Protein 6Y01 (pdb70)

Foldseek 3Di:
DPDFAEEEEEEDWQPADPQLLVQLLCLLLVCLVVVHEYEYLFFCTHSNQNSLNSVVVSPGAYEHEHCQQDCPGGHPSHPHYNGDVHHLVCLLVSLVVHQEYEYRYDDDSSLVSLVSNLVVVHAYEYEYDDVVSVVVCCVVSVNRYHYADGSVRVVVVVVVSVVD/DPDAAEEEEEEDWAPADPQLLVQLLCLLQVCLLVLHEYEYLFFCTHSNQNSLNSVVVNPHAYEHEHCQQDCPGGHPSHPHYRGDVHHLVCLLVSLVVHQEYEYRYDDDSSLVNLVNNLVVVRAYEYEYPDVPSVVVSCVVSVNRYHYADGSVSVVVVVVVSVVVD/DPDAAEEEEEEDWAPADPQLLVQLLCLLQVCLQVLHEYEYLFFCTTSNQNSLNSVVVSPHAYEHEHCQQDCPGGHPSHPHYRGDNHHLVCLLVSLVVHQEYEYRYDDDSSLVSLVNNLVVVRAYEYEYDDVVSVVVCCVVSVNRHHYADGSVSVVVVVVVVVD/DPDAAEEEEEEDFPPADPQLLVQLLCLLQVCLLVQHEYEYQQQCGGSLVSSLVSVVVNPHAYAHAYCCQDCPRGDPSHPHYNRDVHHLVCLLVSLVVHQEYEYRYDDDSSLVSLVSNLVVVHAYEYEYDDVVSVVVSCVVSVNRYHYADGSVRVVVVVVVSVVVVD

Nearest PDB structures (foldseek):
  6y01-assembly1_CCC  TM=1.004E+00  e=8.144E-33  Rippkaea orientalis PCC 8801
  2iz7-assembly1_A  TM=9.421E-01  e=7.187E-18  Chlamydomonas reinhardtii
  2iz5-assembly1_B  TM=9.472E-01  e=2.462E-17  Chlamydomonas reinhardtii
  2iz5-assembly1_C  TM=9.515E-01  e=4.557E-17  Chlamydomonas reinhardtii
  2iz5-assembly1_D  TM=9.390E-01  e=5.154E-17  Chlamydomonas reinhardtii

Radius of gyration: 24.6 Å; Cα contacts (8 Å, |Δi|>4): 1770; chains: 4; bounding box: 46×62×63 Å

Solvent-accessible surface area: 24311 Å² total; per-residue (Å²): 108,189,61,122,36,10,0,0,0,5,13,10,13,123,149,18,68,115,94,17,42,70,32,0,72,76,0,0,56,39,0,10,113,63,33,16,2,0,0,0,4,0,50,76,36,10,0,15,30,61,0,0,67,0,0,70,147,23,158,9,48,0,0,0,0,2,26,41,101,58,46,151,66,17,0,139,6,3,36,4,4,0,3,0,12,0,26,27,3,17,3,3,0,0,0,10,8,0,62,0,0,0,0,0,4,40,8,28,16,4,0,0,13,0,0,4,0,21,90,33,168,49,33,0,0,1,10,28,111,25,69,44,0,34,60,1,0,18,101,54,12,82,116,118,13,94,80,8,100,34,8,96,28,0,13,103,33,0,95,73,25,67,114,161,120,102,59,82,34,9,0,0,0,6,13,11,13,115,151,19,68,113,71,15,44,55,26,0,71,78,0,0,50,43,0,10,122,68,44,22,1,0,0,0,4,0,48,76,33,11,0,16,33,62,0,0,66,0,0,70,103,23,161,8,46,0,1,0,0,2,23,41,104,79,48,156,50,20,0,136,6,3,35,4,4,0,3,0,11,0,26,24,3,16,1,5,0,0,0,18,8,1,65,1,0,0,0,0,2,27,13,31,16,4,0,0,12,0,0,4,0,14,97,54,169,51,31,0,0,0,8,19,131,43,136,47,0,26,108,1,0,22,106,37,12,119,109,125,12,103,76,8,100,35,7,91,34,0,10,108,27,0,95,63,8,69,112,131,103,117,185,59,124,35,11,0,0,0,4,14,12,14,122,115,16,68,106,70,11,43,114,29,0,73,81,0,0,52,48,0,8,121,68,38,20,1,0,0,0,4,0,50,71,35,9,0,14,32,61,0,0,67,0,0,68,149,26,157,8,43,0,1,0,0,3,26,40,105,80,48,158,54,19,0,140,6,2,38,4,4,0,2,0,10,0,26,24,3,19,3,6,0,1,0,14,8,0,65,0,0,0,0,0,3,26,14,27,13,4,0,0,11,0,0,4,0,10,97,50,132,49,34,1,0,0,9,20,132,38,138,49,0,27,93,2,0,21,85,47,10,124,116,97,13,94,77,8,102,37,9,110,33,0,10,92,32,0,86,78,48,66,144,121,188,63,83,31,9,0,0,0,4,14,16,14,122,114,13,69,116,74,12,46,69,21,0,77,66,0,0,42,42,0,10,125,69,41,20,7,0,0,1,1,7,109,68,54,2,0,18,17,67,0,2,92,0,0,72,94,24,159,9,47,0,1,0,0,9,46,48,106,53,48,152,112,23,18,133,9,4,34,4,2,0,2,0,12,0,26,32,3,19,3,5,0,0,0,12,8,0,62,0,0,0,0,0,2,35,14,31,17,7,0,0,13,0,0,5,0,12,94,45,158,49,32,0,0,0,7,19,135,32,139,34,0,24,43,1,0,24,104,52,13,117,110,110,14,92,81,8,101,34,7,101,45,0,11,56,31,0,87,56,17,32,86,127,82,181

Secondary structure (P-SEA, 3-state):
ccccbbbbbbbbcccccaaaaaaaaaaaaaaaaacbbbbcccccccaaaaaaaaaaaabbbbbbbccccccccccccccccccccccccaaaaaaaaccbbbbccccaaaaaaaaaaaaabbbbbbbcccaaaaaaaaaaacccbbbbccaaaaaaaaaaaaac/ccccbbbbbbbbcccccaaaaaaaaaaaaaaaaacbbbbcccccccaaaaaaaaaaaabbbbbbbccccccccccccccccccccccccaaaaaaaaccbbbbccccaaaaaaaaaaaaaccbbbbbcccaaaaaaaaaaacccbbbbccaaaaaaaaaaaaaac/ccccbbbbbbbbcccccaaaaaaaaaaaaaaaaacbbbbcccccccaaaaaaaaaaaabbbbbbbccccccccccccccccccccccccaaaaaaaaccbbbbccccaaaaaaaaaaaaaccbbbbbcccaaaaaaaaaaacccbbbbccaaaaaaaaaaaac/ccccbbbbbbbbcccccaaaaaaaaaaaaaaaaacbbbbcccccccaaaaaaaaaaaabbbbbbbccccccccccccccccccccccccaaaaaaaaccbbbbccccaaaaaaaaaaaaaccbbbbbcccaaaaaaaaaaacccbbbbccaaaaaaaaaaaaaaac

B-factor: mean 31.25, std 11.41, range [18.07, 111.93]

Sequence (658 aa):
SMRKPIIGVMGPGEQATPTDLKNAYQLGQLIALEGWVLLTGGRNVGVMEHASQGAKKAEGLTIGILPSKNTHNVSDAVDIAIVTGLGNARNNINVLSSDVVIACGIGLGTLSEVALALKNQKPVILLNDDLLSQELFANLSNNQVWWIASSPENCIELIKSIITVSMRRKPIIGVMGPGEQQATPTDLKNAYQLGQLIALEGWVLLTGGRNVGVMEHASQGAKKAEGLTIGILPSKNTHNVSDAVDIAIVTGLGNARNNINVLSSDVVIACGIGLGTLSEVALALKNQKPVILLNDDLLSQELFANLSNNQVWIASSPENCIELIKSIITVKSMRKPIIGVMGPGEQATPTDLKNAYQLGQLIALEGWVLLTGGRNVGVMEHASQGAKKAEGLTIGILPSKNTHNVSDAVDIAIVTGLGNARNNINVLSSDVVIACGIGLGTLSSEVALALKNQKPVILLNDDLLSQELFANLSNNQVWIASSPEENCIELIKSIITSMRKPIIGVMGPGEQATPTDLKNAYQLGQLIALEGWVLLTGGRNVGVMEHASQGAKKAEGLTIGILPSSKNTHNVSDAVDIAIVTGLGNARNNINVLSSDVVIACGIGLGTLSSEVALALKNQKPVILLNDDLLSQELFANLSNNQVWIASSPENCIELIKSIITVKL

Structure (mmCIF, N/CA/C/O backbone):
data_6Y01
#
_entry.id   6Y01
#
_cell.length_a   68.577
_cell.length_b   72.044
_cell.length_c   70.264
_cell.angle_alpha   90.000
_cell.angle_beta   113.333
_cell.angle_gamma   90.000
#
_symmetry.space_group_name_H-M   'P 1 21 1'
#
loop_
_entity.id
_entity.type
_entity.pdbx_description
1 polymer 'p450 cytochrome, putative'
2 non-polymer IMIDAZOLE
3 non-polymer 'CHLORIDE ION'
4 water water
#
loop_
_atom_site.group_PDB
_atom_site.id
_atom_site.type_symbol
_atom_site.label_atom_id
_atom_site.label_alt_id
_atom_site.label_comp_id
_atom_site.label_asym_id
_atom_site.label_entity_id
_atom_site.label_seq_id
_atom_site.pdbx_PDB_ins_code
_atom_site.Cartn_x
_atom_site.Cartn_y
_atom_site.Cartn_z
_atom_site.occupancy
_atom_site.B_iso_or_equiv
_atom_site.auth_seq_id
_atom_site.auth_comp_id
_atom_site.auth_asym_id
_atom_site.auth_atom_id
_atom_site.pdbx_PDB_model_num
ATOM 1 N N . SER A 1 12 ? -1.399 -23.924 22.190 1.000 72.076 0 SER AAA N 1
ATOM 2 C CA . SER A 1 12 ? -2.716 -23.295 22.529 1.000 60.037 0 SER AAA CA 1
ATOM 3 C C . SER A 1 12 ? -3.019 -23.446 24.024 1.000 53.086 0 SER AAA C 1
ATOM 4 O O . SER A 1 12 ? -2.975 -24.572 24.537 1.000 61.092 0 SER AAA O 1
ATOM 7 N N . MET A 1 13 ? -3.366 -22.340 24.685 1.000 53.461 1 MET AAA N 1
ATOM 8 C CA . MET A 1 13 ? -3.923 -22.359 26.057 1.000 49.418 1 MET AAA CA 1
ATOM 9 C C . MET A 1 13 ? -5.441 -22.196 26.005 1.000 36.149 1 MET AAA C 1
ATOM 10 O O . MET A 1 13 ? -6.075 -22.055 27.061 1.000 40.441 1 MET AAA O 1
ATOM 15 N N . ARG A 1 14 ? -6.035 -22.152 24.810 1.000 31.421 2 ARG AAA N 1
ATOM 16 C CA . ARG A 1 14 ? -7.476 -21.977 24.650 1.000 28.406 2 ARG AAA CA 1
ATOM 17 C C . ARG A 1 14 ? -8.204 -23.217 25.175 1.000 24.666 2 ARG AAA C 1
ATOM 18 O O . ARG A 1 14 ? -7.703 -24.316 25.098 1.000 26.845 2 ARG AAA O 1
ATOM 26 N N . LYS A 1 15 ? -9.394 -22.989 25.689 1.000 23.729 3 LYS AAA N 1
ATOM 27 C CA . LYS A 1 15 ? -10.282 -24.089 26.064 1.000 24.604 3 LYS AAA CA 1
ATOM 28 C C . LYS A 1 15 ? -10.711 -24.863 24.816 1.000 22.461 3 LYS AAA C 1
ATOM 29 O O . LYS A 1 15 ? -10.901 -24.296 23.727 1.000 22.729 3 LYS AAA O 1
ATOM 35 N N . PRO A 1 16 ? -10.890 -26.176 24.953 1.000 23.032 4 PRO AAA N 1
ATOM 36 C CA . PRO A 1 16 ? -11.521 -26.967 23.905 1.000 22.719 4 PRO AAA CA 1
ATOM 37 C C . PRO A 1 16 ? -12.876 -26.341 23.535 1.000 21.589 4 PRO AAA C 1
ATOM 38 O O . PRO A 1 16 ? -13.643 -25.925 24.384 1.000 22.383 4 PRO AAA O 1
ATOM 42 N N . ILE A 1 17 ? -13.146 -26.345 22.219 1.000 22.096 5 ILE AAA N 1
ATOM 43 C CA . ILE A 1 17 ? -14.459 -25.943 21.654 1.000 21.363 5 ILE AAA CA 1
ATOM 44 C C . ILE A 1 17 ? -15.102 -27.201 21.096 1.000 18.910 5 ILE AAA C 1
ATOM 45 O O . ILE A 1 17 ? -14.510 -27.850 20.222 1.000 21.381 5 ILE AAA O 1
ATOM 50 N N . ILE A 1 18 ? -16.283 -27.503 21.618 1.000 18.663 6 ILE AAA N 1
ATOM 51 C CA . ILE A 1 18 ? -17.024 -28.684 21.151 1.000 19.304 6 ILE AAA CA 1
ATOM 52 C C . ILE A 1 18 ? -18.229 -28.172 20.344 1.000 18.933 6 ILE AAA C 1
ATOM 53 O O . ILE A 1 18 ? -19.051 -27.436 20.888 1.000 19.543 6 ILE AAA O 1
ATOM 58 N N . GLY A 1 19 ? -18.285 -28.586 19.071 1.000 19.517 7 GLY AAA N 1
ATOM 59 C CA . GLY A 1 19 ? -19.379 -28.202 18.177 1.000 20.520 7 GLY AAA CA 1
ATOM 60 C C . GLY A 1 19 ? -20.473 -29.224 18.270 1.000 21.206 7 GLY AAA C 1
ATOM 61 O O . GLY A 1 19 ? -20.228 -30.356 17.970 1.000 27.840 7 GLY AAA O 1
ATOM 62 N N . VAL A 1 20 ? -21.655 -28.816 18.747 1.000 19.883 8 VAL AAA N 1
ATOM 63 C CA . VAL A 1 20 ? -22.813 -29.703 18.797 1.000 20.132 8 VAL AAA CA 1
ATOM 64 C C . VAL A 1 20 ? -23.740 -29.291 17.638 1.000 19.925 8 VAL AAA C 1
ATOM 65 O O . VAL A 1 20 ? -24.288 -28.219 17.622 1.000 20.569 8 VAL AAA O 1
ATOM 69 N N . MET A 1 21 ? -23.826 -30.212 16.694 1.000 20.310 9 MET AAA N 1
ATOM 70 C CA . MET A 1 21 ? -24.631 -30.065 15.477 1.000 20.615 9 MET AAA CA 1
ATOM 71 C C . MET A 1 21 ? -25.855 -30.923 15.692 1.000 21.365 9 MET AAA C 1
ATOM 72 O O . MET A 1 21 ? -25.870 -31.883 16.394 1.000 24.494 9 MET AAA O 1
ATOM 77 N N . GLY A 1 22 ? -26.929 -30.565 14.997 1.000 21.966 10 GLY AAA N 1
ATOM 78 C CA . GLY A 1 22 ? -28.135 -31.395 15.027 1.000 21.319 10 GLY AAA CA 1
ATOM 79 C C . GLY A 1 22 ? -29.288 -30.615 14.450 1.000 21.225 10 GLY AAA C 1
ATOM 80 O O . GLY A 1 22 ? -29.156 -29.450 14.121 1.000 23.269 10 GLY AAA O 1
ATOM 81 N N . PRO A 1 23 ? -30.436 -31.298 14.329 1.000 22.383 11 PRO AAA N 1
ATOM 82 C CA . PRO A 1 23 ? -31.589 -30.622 13.745 1.000 23.748 11 PRO AAA CA 1
ATOM 83 C C . PRO A 1 23 ? -32.053 -29.413 14.528 1.000 23.053 11 PRO AAA C 1
ATOM 84 O O . PRO A 1 23 ? -31.901 -29.357 15.781 1.000 23.370 11 PRO AAA O 1
ATOM 88 N N . GLY A 1 24 ? -32.657 -28.489 13.796 1.000 23.316 12 GLY AAA N 1
ATOM 89 C CA . GLY A 1 24 ? -33.271 -27.292 14.339 1.000 23.280 12 GLY AAA CA 1
ATOM 90 C C . GLY A 1 24 ? -34.724 -27.528 14.600 1.000 23.228 12 GLY AAA C 1
ATOM 91 O O . GLY A 1 24 ? -35.110 -28.272 15.487 1.000 23.279 12 GLY AAA O 1
ATOM 92 N N . GLU A 1 25 ? -35.545 -26.939 13.736 1.000 24.439 13 GLU AAA N 1
ATOM 93 C CA . GLU A 1 25 ? -37.015 -27.048 13.835 1.000 24.764 13 GLU AAA CA 1
ATOM 94 C C . GLU A 1 25 ? -37.489 -28.515 13.882 1.000 25.450 13 GLU AAA C 1
ATOM 95 O O . GLU A 1 25 ? -38.485 -28.775 14.577 1.000 28.078 13 GLU AAA O 1
ATOM 101 N N . GLN A 1 26 ? -36.781 -29.427 13.224 1.000 24.366 14 GLN AAA N 1
ATOM 102 C CA . GLN A 1 26 ? -37.202 -30.836 13.098 1.000 26.258 14 GLN AAA CA 1
ATOM 103 C C . GLN A 1 26 ? -36.701 -31.721 14.256 1.000 25.623 14 GLN AAA C 1
ATOM 104 O O . GLN A 1 26 ? -36.938 -32.911 14.259 1.000 26.997 14 GLN AAA O 1
ATOM 110 N N . ALA A 1 27 ? -35.985 -31.133 15.236 1.000 23.419 15 ALA AAA N 1
ATOM 111 C CA . ALA A 1 27 ? -35.422 -31.952 16.306 1.000 23.799 15 ALA AAA CA 1
ATOM 112 C C . ALA A 1 27 ? -36.539 -32.695 17.040 1.000 25.329 15 ALA AAA C 1
ATOM 113 O O . ALA A 1 27 ? -37.596 -32.137 17.308 1.000 29.658 15 ALA AAA O 1
ATOM 115 N N . THR A 1 28 ? -36.285 -33.940 17.391 1.000 24.913 16 THR AAA N 1
ATOM 116 C CA . THR A 1 28 ? -37.242 -34.753 18.138 1.000 27.201 16 THR AAA CA 1
ATOM 117 C C . THR A 1 28 ? -37.050 -34.494 19.623 1.000 26.436 16 THR AAA C 1
ATOM 118 O O . THR A 1 28 ? -35.999 -34.005 20.087 1.000 25.901 16 THR AAA O 1
ATOM 122 N N . PRO A 1 29 ? -38.042 -34.831 20.448 1.000 26.213 17 PRO AAA N 1
ATOM 123 C CA . PRO A 1 29 ? -37.892 -34.677 21.905 1.000 27.043 17 PRO AAA CA 1
ATOM 124 C C . PRO A 1 29 ? -36.668 -35.416 22.461 1.000 27.811 17 PRO AAA C 1
ATOM 125 O O . PRO A 1 29 ? -35.936 -34.858 23.327 1.000 26.758 17 PRO AAA O 1
ATOM 129 N N . THR A 1 30 ? -36.333 -36.584 21.933 1.000 26.823 18 THR AAA N 1
ATOM 130 C CA . THR A 1 30 ? -35.098 -37.300 22.331 1.000 25.887 18 THR AAA CA 1
ATOM 131 C C . THR A 1 30 ? -33.860 -36.496 21.967 1.000 26.513 18 THR AAA C 1
ATOM 132 O O . THR A 1 30 ? -32.874 -36.410 22.817 1.000 26.351 18 THR AAA O 1
ATOM 136 N N . ASP A 1 31 ? -33.829 -35.881 20.805 1.000 25.326 19 ASP AAA N 1
ATOM 137 C CA . ASP A 1 31 ? -32.663 -35.095 20.389 1.000 26.035 19 ASP AAA CA 1
ATOM 138 C C . ASP A 1 31 ? -32.509 -33.923 21.357 1.000 24.662 19 ASP AAA C 1
ATOM 139 O O . ASP A 1 31 ? -31.373 -33.542 21.667 1.000 24.993 19 ASP AAA O 1
ATOM 144 N N . LEU A 1 32 ? -33.601 -33.314 21.782 1.000 24.190 20 LEU AAA N 1
ATOM 145 C CA . LEU A 1 32 ? -33.553 -32.110 22.618 1.000 24.908 20 LEU AAA CA 1
ATOM 146 C C . LEU A 1 32 ? -33.035 -32.482 24.020 1.000 25.269 20 LEU AAA C 1
ATOM 147 O O . LEU A 1 32 ? -32.257 -31.691 24.572 1.000 23.931 20 LEU AAA O 1
ATOM 152 N N . LYS A 1 33 ? -33.501 -33.592 24.570 1.000 24.301 21 LYS AAA N 1
ATOM 153 C CA . LYS A 1 33 ? -33.013 -34.072 25.887 1.000 25.485 21 LYS AAA CA 1
ATOM 154 C C . LYS A 1 33 ? -31.506 -34.353 25.793 1.000 25.180 21 LYS AAA C 1
ATOM 155 O O . LYS A 1 33 ? -30.737 -33.937 26.668 1.000 24.481 21 LYS AAA O 1
ATOM 158 N N . ASN A 1 34 ? -31.077 -35.056 24.761 1.000 22.376 22 ASN AAA N 1
ATOM 159 C CA . ASN A 1 34 ? -29.675 -35.361 24.563 1.000 23.669 22 ASN AAA CA 1
ATOM 160 C C . ASN A 1 34 ? -28.864 -34.061 24.434 1.000 22.432 22 ASN AAA C 1
ATOM 161 O O . ASN A 1 34 ? -27.730 -33.970 24.972 1.000 23.216 22 ASN AAA O 1
ATOM 166 N N . ALA A 1 35 ? -29.361 -33.121 23.657 1.000 20.994 23 ALA AAA N 1
ATOM 167 C CA . ALA A 1 35 ? -28.667 -31.860 23.411 1.000 20.841 23 ALA AAA CA 1
ATOM 168 C C . ALA A 1 35 ? -28.459 -31.114 24.725 1.000 20.934 23 ALA AAA C 1
ATOM 169 O O . ALA A 1 35 ? -27.354 -30.569 24.920 1.000 21.421 23 ALA AAA O 1
ATOM 171 N N . TYR A 1 36 ? -29.505 -31.002 25.521 1.000 21.267 24 TYR AAA N 1
ATOM 172 C CA . TYR A 1 36 ? -29.417 -30.268 26.796 1.000 21.573 24 TYR AAA CA 1
ATOM 173 C C . TYR A 1 36 ? -28.361 -30.939 27.687 1.000 21.872 24 TYR AAA C 1
ATOM 174 O O . TYR A 1 36 ? -27.500 -30.243 28.278 1.000 22.384 24 TYR AAA O 1
ATOM 183 N N . GLN A 1 37 ? -28.390 -32.241 27.784 1.000 21.694 25 GLN AAA N 1
ATOM 184 C CA . GLN A 1 37 ? -27.432 -32.980 28.624 1.000 22.394 25 GLN AAA CA 1
ATOM 185 C C . GLN A 1 37 ? -26.019 -32.789 28.084 1.000 22.929 25 GLN AAA C 1
ATOM 186 O O . GLN A 1 37 ? -25.087 -32.573 28.897 1.000 23.467 25 GLN AAA O 1
ATOM 192 N N . LEU A 1 38 ? -25.823 -32.836 26.775 1.000 22.110 26 LEU AAA N 1
ATOM 193 C CA . LEU A 1 38 ? -24.498 -32.598 26.180 1.000 21.841 26 LEU AAA CA 1
ATOM 194 C C . LEU A 1 38 ? -24.006 -31.212 26.535 1.000 21.917 26 LEU AAA C 1
ATOM 195 O O . LEU A 1 38 ? -22.840 -31.060 26.888 1.000 21.930 26 LEU AAA O 1
ATOM 200 N N . GLY A 1 39 ? -24.843 -30.206 26.328 1.000 21.336 27 GLY AAA N 1
ATOM 201 C CA . GLY A 1 39 ? -24.459 -28.833 26.668 1.000 21.511 27 GLY AAA CA 1
ATOM 202 C C . GLY A 1 39 ? -24.032 -28.728 28.115 1.000 20.105 27 GLY AAA C 1
ATOM 203 O O . GLY A 1 39 ? -23.013 -28.072 28.416 1.000 21.187 27 GLY AAA O 1
ATOM 204 N N . GLN A 1 40 ? -24.826 -29.287 28.986 1.000 20.575 28 GLN AAA N 1
ATOM 205 C CA . GLN A 1 40 ? -24.499 -29.224 30.417 1.000 20.818 28 GLN AAA CA 1
ATOM 206 C C . GLN A 1 40 ? -23.142 -29.889 30.669 1.000 20.774 28 GLN AAA C 1
ATOM 207 O O . GLN A 1 40 ? -22.305 -29.286 31.382 1.000 21.385 28 GLN AAA O 1
ATOM 213 N N . LEU A 1 41 ? -22.908 -31.066 30.136 1.000 20.212 29 LEU AAA N 1
ATOM 214 C CA . LEU A 1 41 ? -21.649 -31.806 30.388 1.000 20.488 29 LEU AAA CA 1
ATOM 215 C C . LEU A 1 41 ? -20.474 -31.087 29.767 1.000 20.540 29 LEU AAA C 1
ATOM 216 O O . LEU A 1 41 ? -19.408 -31.039 30.389 1.000 21.490 29 LEU AAA O 1
ATOM 221 N N . ILE A 1 42 ? -20.603 -30.501 28.591 1.000 20.489 30 ILE AAA N 1
ATOM 222 C CA . ILE A 1 42 ? -19.528 -29.723 27.971 1.000 19.196 30 ILE AAA CA 1
ATOM 223 C C . ILE A 1 42 ? -19.138 -28.579 28.918 1.000 19.504 30 ILE AAA C 1
ATOM 224 O O . ILE A 1 42 ? -17.943 -28.346 29.140 1.000 20.790 30 ILE AAA O 1
ATOM 229 N N . ALA A 1 43 ? -20.107 -27.867 29.418 1.000 18.875 31 ALA AAA N 1
ATOM 230 C CA . ALA A 1 43 ? -19.836 -26.739 30.315 1.000 19.436 31 ALA AAA CA 1
ATOM 231 C C . ALA A 1 43 ? -19.213 -27.258 31.628 1.000 21.125 31 ALA AAA C 1
ATOM 232 O O . ALA A 1 43 ? -18.271 -26.609 32.163 1.000 22.365 31 ALA AAA O 1
ATOM 234 N N . LEU A 1 44 ? -19.690 -28.375 32.142 1.000 21.725 32 LEU AAA N 1
ATOM 235 C CA . LEU A 1 44 ? -19.141 -28.897 33.440 1.000 21.459 32 LEU AAA CA 1
ATOM 236 C C . LEU A 1 44 ? -17.707 -29.334 33.229 1.000 21.744 32 LEU AAA C 1
ATOM 237 O O . LEU A 1 44 ? -16.966 -29.407 34.239 1.000 25.356 32 LEU AAA O 1
ATOM 242 N N . GLU A 1 45 ? -17.280 -29.697 32.030 1.000 22.030 33 GLU AAA N 1
ATOM 243 C CA . GLU A 1 45 ? -15.873 -29.985 31.733 1.000 21.426 33 GLU AAA CA 1
ATOM 244 C C . GLU A 1 45 ? -14.996 -28.743 31.595 1.000 22.432 33 GLU AAA C 1
ATOM 245 O O . GLU A 1 45 ? -13.778 -28.890 31.401 1.000 24.521 33 GLU AAA O 1
ATOM 251 N N . GLY A 1 46 ? -15.582 -27.553 31.640 1.000 22.224 34 GLY AAA N 1
ATOM 252 C CA . GLY A 1 46 ? -14.867 -26.299 31.439 1.000 22.480 34 GLY AAA CA 1
ATOM 253 C C . GLY A 1 46 ? -14.581 -26.003 29.970 1.000 22.388 34 GLY AAA C 1
ATOM 254 O O . GLY A 1 46 ? -13.678 -25.256 29.648 1.000 24.546 34 GLY AAA O 1
ATOM 255 N N . TRP A 1 47 ? -15.355 -26.640 29.087 1.000 19.939 35 TRP AAA N 1
ATOM 256 C CA . TRP A 1 47 ? -15.171 -26.496 27.627 1.000 20.288 35 TRP AAA CA 1
ATOM 257 C C . TRP A 1 47 ? -16.149 -25.425 27.109 1.000 19.268 35 TRP AAA C 1
ATOM 258 O O . TRP A 1 47 ? -17.120 -25.101 27.755 1.000 20.497 35 TRP AAA O 1
ATOM 269 N N . VAL A 1 48 ? -15.877 -24.956 25.911 1.000 19.186 36 VAL AAA N 1
ATOM 270 C CA . VAL A 1 48 ? -16.750 -23.979 25.231 1.000 19.799 36 VAL AAA CA 1
ATOM 271 C C . VAL A 1 48 ? -17.672 -24.758 24.264 1.000 19.052 36 VAL AAA C 1
ATOM 272 O O . VAL A 1 48 ? -17.219 -25.638 23.554 1.000 20.219 36 VAL AAA O 1
ATOM 276 N N . LEU A 1 49 ? -18.962 -24.384 24.295 1.000 18.798 37 LEU AAA N 1
ATOM 277 C CA . LEU A 1 49 ? -19.942 -24.976 23.359 1.000 18.435 37 LEU AAA CA 1
ATOM 278 C C . LEU A 1 49 ? -20.071 -24.050 22.130 1.000 19.105 37 LEU AAA C 1
ATOM 279 O O . LEU A 1 49 ? -20.234 -22.880 22.288 1.000 20.297 37 LEU AAA O 1
ATOM 284 N N . LEU A 1 50 ? -19.992 -24.693 20.979 1.000 18.679 38 LEU AAA N 1
ATOM 285 C CA . LEU A 1 50 ? -20.327 -23.988 19.708 1.000 18.771 38 LEU AAA CA 1
ATOM 286 C C . LEU A 1 50 ? -21.504 -24.716 19.056 1.000 18.413 38 LEU AAA C 1
ATOM 287 O O . LEU A 1 50 ? -21.538 -25.902 18.988 1.000 20.060 38 LEU AAA O 1
ATOM 292 N N . THR A 1 51 ? -22.478 -23.885 18.660 1.000 18.118 39 THR AAA N 1
ATOM 293 C CA . THR A 1 51 ? -23.608 -24.398 17.870 1.000 19.055 39 THR AAA CA 1
ATOM 294 C C . THR A 1 51 ? -23.895 -23.374 16.772 1.000 18.586 39 THR AAA C 1
ATOM 295 O O . THR A 1 51 ? -23.341 -22.325 16.662 1.000 20.069 39 THR AAA O 1
ATOM 299 N N . GLY A 1 52 ? -24.843 -23.808 15.885 1.000 19.405 40 GLY AAA N 1
ATOM 300 C CA . GLY A 1 52 ? -25.392 -22.899 14.874 1.000 18.865 40 GLY AAA CA 1
ATOM 301 C C . GLY A 1 52 ? -26.224 -21.769 15.406 1.000 19.934 40 GLY AAA C 1
ATOM 302 O O . GLY A 1 52 ? -26.656 -20.926 14.622 1.000 20.492 40 GLY AAA O 1
ATOM 303 N N . GLY A 1 53 ? -26.466 -21.685 16.720 1.000 19.360 41 GLY AAA N 1
ATOM 304 C CA . GLY A 1 53 ? -26.834 -20.458 17.383 1.000 19.662 41 GLY AAA CA 1
ATOM 305 C C . GLY A 1 53 ? -28.253 -20.027 17.478 1.000 19.658 41 GLY AAA C 1
ATOM 306 O O . GLY A 1 53 ? -28.560 -19.079 18.171 1.000 20.227 41 GLY AAA O 1
ATOM 307 N N . ARG A 1 54 ? -29.131 -20.698 16.712 1.000 20.071 42 ARG AAA N 1
ATOM 308 C CA . ARG A 1 54 ? -30.514 -20.232 16.658 1.000 20.793 42 ARG AAA CA 1
ATOM 309 C C . ARG A 1 54 ? -31.345 -20.726 17.826 1.000 20.659 42 ARG AAA C 1
ATOM 310 O O . ARG A 1 54 ? -30.986 -21.678 18.531 1.000 22.796 42 ARG AAA O 1
ATOM 318 N N . ASN A 1 55 ? -32.502 -20.129 18.000 1.000 21.408 43 ASN AAA N 1
ATOM 319 C CA . ASN A 1 55 ? -33.442 -20.348 19.106 1.000 23.704 43 ASN AAA CA 1
ATOM 320 C C . ASN A 1 55 ? -34.374 -21.552 18.875 1.000 22.476 43 ASN AAA C 1
ATOM 321 O O . ASN A 1 55 ? -35.450 -21.571 19.456 1.000 25.519 43 ASN AAA O 1
ATOM 326 N N . VAL A 1 56 ? -33.883 -22.573 18.200 1.000 22.215 44 VAL AAA N 1
ATOM 327 C CA . VAL A 1 56 ? -34.639 -23.815 17.941 1.000 22.933 44 VAL AAA CA 1
ATOM 328 C C . VAL A 1 56 ? -33.759 -25.034 18.100 1.000 22.083 44 VAL AAA C 1
ATOM 329 O O . VAL A 1 56 ? -32.558 -24.953 17.904 1.000 23.155 44 VAL AAA O 1
ATOM 333 N N . GLY A 1 57 ? -34.400 -26.141 18.402 1.000 22.456 45 GLY AAA N 1
ATOM 334 C CA . GLY A 1 57 ? -33.795 -27.447 18.240 1.000 22.811 45 GLY AAA CA 1
ATOM 335 C C . GLY A 1 57 ? -32.561 -27.680 19.116 1.000 21.314 45 GLY AAA C 1
ATOM 336 O O . GLY A 1 57 ? -32.452 -27.192 20.257 1.000 22.298 45 GLY AAA O 1
ATOM 337 N N . VAL A 1 58 ? -31.644 -28.431 18.560 1.000 21.348 46 VAL AAA N 1
ATOM 338 C CA . VAL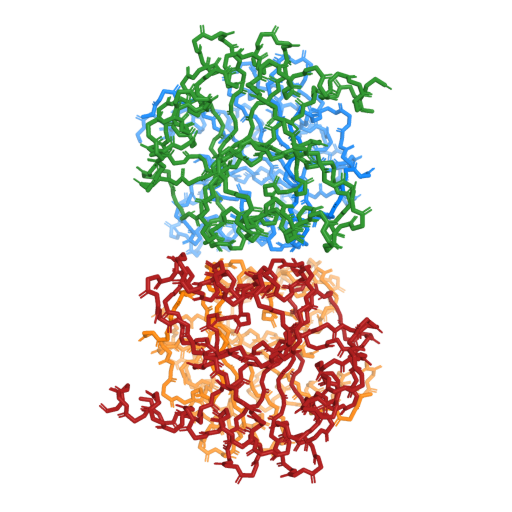 A 1 58 ? -30.417 -28.831 19.291 1.000 20.691 46 VAL AAA CA 1
ATOM 339 C C . VAL A 1 58 ? -29.637 -27.594 19.632 1.000 20.722 46 VAL AAA C 1
ATOM 340 O O . VAL A 1 58 ? -28.991 -27.579 20.718 1.000 21.702 46 VAL AAA O 1
ATOM 344 N N . MET A 1 59 ? -29.568 -26.594 18.788 1.000 21.497 47 MET AAA N 1
ATOM 345 C CA . MET A 1 59 ? -28.805 -25.356 19.043 1.000 22.104 47 MET AAA CA 1
ATOM 346 C C . MET A 1 59 ? -29.339 -24.742 20.327 1.000 21.969 47 MET AAA C 1
ATOM 347 O O . MET A 1 59 ? -28.540 -24.371 21.254 1.000 22.521 47 MET AAA O 1
ATOM 352 N N . GLU A 1 60 ? -30.630 -24.563 20.450 1.000 20.812 48 GLU AAA N 1
ATOM 353 C CA . GLU A 1 60 ? -31.268 -23.912 21.604 1.000 21.552 48 GLU AAA CA 1
ATOM 354 C C . GLU A 1 60 ? -31.007 -24.766 22.840 1.000 21.613 48 GLU AAA C 1
ATOM 355 O O . GLU A 1 60 ? -30.652 -24.222 23.893 1.000 21.962 48 GLU AAA O 1
ATOM 361 N N . HIS A 1 61 ? -31.276 -26.045 22.741 1.000 20.979 49 HIS AAA N 1
ATOM 362 C CA . HIS A 1 61 ? -31.283 -26.887 23.960 1.000 21.936 49 HIS AAA CA 1
ATOM 363 C C . HIS A 1 61 ? -29.870 -27.159 24.442 1.000 21.587 49 HIS AAA C 1
ATOM 364 O O . HIS A 1 61 ? -29.644 -27.124 25.682 1.000 22.312 49 HIS AAA O 1
ATOM 371 N N . ALA A 1 62 ? -28.928 -27.359 23.560 1.000 19.768 50 ALA AAA N 1
ATOM 372 C CA . ALA A 1 62 ? -27.523 -27.497 23.969 1.000 20.166 50 ALA AAA CA 1
ATOM 373 C C . ALA A 1 62 ? -27.090 -26.210 24.634 1.000 20.596 50 ALA AAA C 1
ATOM 374 O O . ALA A 1 62 ? -26.383 -26.244 25.672 1.000 20.584 50 ALA AAA O 1
ATOM 376 N N . SER A 1 63 ? -27.402 -25.066 24.073 1.000 20.180 51 SER AAA N 1
ATOM 377 C CA . SER A 1 63 ? -26.980 -23.779 24.633 1.000 19.850 51 SER AAA CA 1
ATOM 378 C C . SER A 1 63 ? -27.598 -23.599 26.014 1.000 19.977 51 SER AAA C 1
ATOM 379 O O . SER A 1 63 ? -26.903 -23.154 26.950 1.000 21.012 51 SER AAA O 1
ATOM 382 N N . GLN A 1 64 ? -28.859 -23.922 26.209 1.000 20.463 52 GLN AAA N 1
ATOM 383 C CA . GLN A 1 64 ? -29.537 -23.818 27.500 1.000 21.224 52 GLN AAA CA 1
ATOM 384 C C . GLN A 1 64 ? -28.837 -24.745 28.514 1.000 22.128 52 GLN AAA C 1
ATOM 385 O O . GLN A 1 64 ? -28.673 -24.324 29.691 1.000 23.727 52 GLN AAA O 1
ATOM 391 N N . GLY A 1 65 ? -28.468 -25.944 28.107 1.000 21.797 53 GLY AAA N 1
ATOM 392 C CA . GLY A 1 65 ? -27.811 -26.879 28.996 1.000 22.318 53 GLY AAA CA 1
ATOM 393 C C . GLY A 1 65 ? -26.473 -26.307 29.442 1.000 22.007 53 GLY AAA C 1
ATOM 394 O O . GLY A 1 65 ? -26.121 -26.396 30.655 1.000 21.890 53 GLY AAA O 1
ATOM 395 N N . ALA A 1 66 ? -25.685 -25.784 28.537 1.000 20.771 54 ALA AAA N 1
ATOM 396 C CA . ALA A 1 66 ? -24.356 -25.203 28.872 1.000 20.440 54 ALA AAA CA 1
ATOM 397 C C . ALA A 1 66 ? -24.584 -24.018 29.792 1.000 21.713 54 ALA AAA C 1
ATOM 398 O O . ALA A 1 66 ? -23.808 -23.882 30.791 1.000 21.878 54 ALA AAA O 1
ATOM 400 N N . LYS A 1 67 ? -25.558 -23.156 29.549 1.000 21.812 55 LYS AAA N 1
ATOM 401 C CA . LYS A 1 67 ? -25.770 -22.008 30.438 1.000 23.724 55 LYS AAA CA 1
ATOM 402 C C . LYS A 1 67 ? -26.208 -22.450 31.837 1.000 23.624 55 LYS AAA C 1
ATOM 403 O O . LYS A 1 67 ? -25.844 -21.760 32.825 1.000 26.151 55 LYS AAA O 1
ATOM 409 N N . LYS A 1 68 ? -26.890 -23.553 31.978 1.000 25.146 56 LYS AAA N 1
ATOM 410 C CA . LYS A 1 68 ? -27.343 -24.028 33.287 1.000 28.730 56 LYS AAA CA 1
ATOM 411 C C . LYS A 1 68 ? -26.091 -24.326 34.127 1.000 27.859 56 LYS AAA C 1
ATOM 412 O O . LYS A 1 68 ? -26.128 -24.092 35.358 1.000 30.685 56 LYS AAA O 1
ATOM 418 N N . ALA A 1 69 ? -25.027 -24.793 33.499 1.000 26.546 57 ALA AAA N 1
ATOM 419 C CA . ALA A 1 69 ? -23.751 -25.088 34.181 1.000 27.635 57 ALA AAA CA 1
ATOM 420 C C . ALA A 1 69 ? -22.751 -23.931 34.055 1.000 26.321 57 ALA AAA C 1
ATOM 421 O O . ALA A 1 69 ? -21.553 -24.169 34.268 1.000 29.358 57 ALA AAA O 1
ATOM 423 N N . GLU A 1 70 ? -23.209 -22.749 33.687 1.000 25.478 58 GLU AAA N 1
ATOM 424 C CA . GLU A 1 70 ? -22.426 -21.500 33.599 1.000 24.886 58 GLU AAA CA 1
ATOM 425 C C . GLU A 1 70 ? -21.266 -21.608 32.617 1.000 24.118 58 GLU AAA C 1
ATOM 426 O O . GLU A 1 70 ? -20.259 -20.938 32.779 1.000 27.036 58 GLU AAA O 1
ATOM 432 N N . GLY A 1 71 ? -21.461 -22.359 31.534 1.000 21.804 59 GLY AAA N 1
ATOM 433 C CA . GLY A 1 71 ? -20.461 -22.460 30.500 1.000 21.493 59 GLY AAA CA 1
ATOM 434 C C . GLY A 1 71 ? -20.593 -21.334 29.486 1.000 20.844 59 GLY AAA C 1
ATOM 435 O O . GLY A 1 71 ? -21.667 -20.697 29.371 1.000 24.620 59 GLY AAA O 1
ATOM 436 N N . LEU A 1 72 ? -19.537 -21.123 28.732 1.000 20.488 60 LEU AAA N 1
ATOM 437 C CA . LEU A 1 72 ? -19.545 -20.155 27.632 1.000 19.761 60 LEU AAA CA 1
ATOM 438 C C . LEU A 1 72 ? -20.091 -20.808 26.367 1.000 18.880 60 LEU AAA C 1
ATOM 439 O O . LEU A 1 72 ? -19.738 -21.918 26.033 1.000 19.826 60 LEU AAA O 1
ATOM 444 N N . THR A 1 73 ? -20.987 -20.069 25.705 1.000 19.187 61 THR AAA N 1
ATOM 445 C CA . THR A 1 73 ? -21.627 -20.561 24.467 1.000 19.069 61 THR AAA CA 1
ATOM 446 C C . THR A 1 73 ? -21.424 -19.601 23.296 1.000 18.496 61 THR AAA C 1
ATOM 447 O O . THR A 1 73 ? -21.533 -18.390 23.432 1.000 19.889 61 THR AAA O 1
ATOM 451 N N . ILE A 1 74 ? -21.055 -20.204 22.177 1.000 18.243 62 ILE AAA N 1
ATOM 452 C CA . ILE A 1 74 ? -20.825 -19.474 20.923 1.000 18.834 62 ILE AAA CA 1
ATOM 453 C C . ILE A 1 74 ? -21.894 -19.948 19.922 1.000 18.318 62 ILE AAA C 1
ATOM 454 O O . ILE A 1 74 ? -22.157 -21.147 19.819 1.000 19.972 62 ILE AAA O 1
ATOM 459 N N . GLY A 1 75 ? -22.512 -18.984 19.233 1.000 18.558 63 GLY AAA N 1
ATOM 460 C CA . GLY A 1 75 ? -23.453 -19.323 18.143 1.000 18.628 63 GLY AAA CA 1
ATOM 461 C C . GLY A 1 75 ? -22.939 -18.739 16.844 1.000 18.783 63 GLY AAA C 1
ATOM 462 O O . GLY A 1 75 ? -22.554 -17.600 16.793 1.000 21.435 63 GLY AAA O 1
ATOM 463 N N . ILE A 1 76 ? -22.947 -19.581 15.807 1.000 18.476 64 ILE AAA N 1
ATOM 464 C CA . ILE A 1 76 ? -22.474 -19.166 14.455 1.000 19.510 64 ILE AAA CA 1
ATOM 465 C C . ILE A 1 76 ? -23.726 -19.044 13.563 1.000 18.485 64 ILE AAA C 1
ATOM 466 O O . ILE A 1 76 ? -24.267 -20.040 13.131 1.000 20.304 64 ILE AAA O 1
ATOM 471 N N . LEU A 1 77 ? -24.191 -17.829 13.449 1.000 18.905 65 LEU AAA N 1
ATOM 472 C CA . LEU A 1 77 ? -25.515 -17.599 12.824 1.000 19.567 65 LEU AAA CA 1
ATOM 473 C C . LEU A 1 77 ? -25.370 -17.418 11.314 1.000 18.854 65 LEU AAA C 1
ATOM 474 O O . LEU A 1 77 ? -24.468 -16.788 10.808 1.000 19.593 65 LEU AAA O 1
ATOM 479 N N . PRO A 1 78 ? -26.338 -18.018 10.550 1.000 19.763 66 PRO AAA N 1
ATOM 480 C CA . PRO A 1 78 ? -26.310 -17.941 9.083 1.000 19.829 66 PRO AAA CA 1
ATOM 481 C C . PRO A 1 78 ? -26.831 -16.625 8.521 1.000 19.608 66 PRO AAA C 1
ATOM 482 O O . PRO A 1 78 ? -26.449 -16.264 7.398 1.000 21.392 66 PRO AAA O 1
ATOM 486 N N . SER A 1 79 ? -27.669 -15.944 9.262 1.000 20.043 67 SER AAA N 1
ATOM 487 C CA . SER A 1 79 ? -28.250 -14.696 8.746 1.000 20.905 67 SER AAA CA 1
ATOM 488 C C . SER A 1 79 ? -27.363 -13.484 9.003 1.000 21.135 67 SER AAA C 1
ATOM 489 O O . SER A 1 79 ? -26.223 -13.647 9.488 1.000 21.509 67 SER AAA O 1
ATOM 492 N N . LYS A 1 80 ? -27.805 -12.305 8.605 1.000 22.403 68 LYS AAA N 1
ATOM 493 C CA . LYS A 1 80 ? -26.976 -11.088 8.660 1.000 23.062 68 LYS AAA CA 1
ATOM 494 C C . LYS A 1 80 ? -27.311 -10.271 9.917 1.000 22.364 68 LYS AAA C 1
ATOM 495 O O . LYS A 1 80 ? -26.798 -9.187 10.028 1.000 25.526 68 LYS AAA O 1
ATOM 499 N N . ASN A 1 81 ? -28.100 -10.822 10.838 1.000 22.411 69 ASN AAA N 1
ATOM 500 C CA . ASN A 1 81 ? -28.364 -10.141 12.105 1.000 23.515 69 ASN AAA CA 1
ATOM 501 C C . ASN A 1 81 ? -28.630 -11.205 13.182 1.000 22.694 69 ASN AAA C 1
ATOM 502 O O . ASN A 1 81 ? -28.539 -12.389 12.925 1.000 21.894 69 ASN AAA O 1
ATOM 507 N N . THR A 1 82 ? -28.963 -10.740 14.382 1.000 24.279 70 THR AAA N 1
ATOM 508 C CA . THR A 1 82 ? -29.147 -11.627 15.540 1.000 22.846 70 THR AAA CA 1
ATOM 509 C C . THR A 1 82 ? -30.617 -11.969 15.814 1.000 24.333 70 THR AAA C 1
ATOM 510 O O . THR A 1 82 ? -30.939 -12.445 16.900 1.000 26.252 70 THR AAA O 1
ATOM 514 N N . HIS A 1 83 ? -31.501 -11.762 14.837 1.000 26.529 71 HIS AAA N 1
ATOM 515 C CA . HIS A 1 83 ? -32.939 -11.885 15.140 1.000 30.839 71 HIS AAA CA 1
ATOM 516 C C . HIS A 1 83 ? -33.308 -13.275 15.667 1.000 28.680 71 HIS AAA C 1
ATOM 517 O O . HIS A 1 83 ? -34.239 -13.398 16.484 1.000 33.194 71 HIS AAA O 1
ATOM 524 N N . ASN A 1 84 ? -32.656 -14.312 15.199 1.000 26.182 72 ASN AAA N 1
ATOM 525 C CA . ASN A 1 84 ? -33.068 -15.685 15.564 1.000 28.109 72 ASN AAA CA 1
ATOM 526 C C . ASN A 1 84 ? -32.176 -16.318 16.633 1.000 24.261 72 ASN AAA C 1
ATOM 527 O O . ASN A 1 84 ? -32.267 -17.495 16.870 1.000 24.790 72 ASN AAA O 1
ATOM 532 N N . VAL A 1 85 ? -31.317 -15.521 17.254 1.000 23.498 73 VAL AAA N 1
ATOM 533 C CA . VAL A 1 85 ? -30.322 -16.111 18.171 1.000 21.407 73 VAL AAA CA 1
ATOM 534 C C . VAL A 1 85 ? -30.999 -16.669 19.430 1.000 21.378 73 VAL AAA C 1
ATOM 535 O O . VAL A 1 85 ? -31.919 -16.069 19.985 1.000 24.377 73 VAL AAA O 1
ATOM 539 N N . SER A 1 86 ? -30.472 -17.786 19.916 1.000 20.436 74 SER AAA N 1
ATOM 540 C CA . SER A 1 86 ? -30.889 -18.320 21.215 1.000 21.691 74 SER AAA CA 1
ATOM 541 C C . SER A 1 86 ? -30.536 -17.312 22.323 1.000 21.927 74 SER AAA C 1
ATOM 542 O O . SER A 1 86 ? -29.457 -16.706 22.282 1.000 21.638 74 SER AAA O 1
ATOM 545 N N . ASP A 1 87 ? -31.434 -17.173 23.273 1.000 22.666 75 ASP AAA N 1
ATOM 546 C CA . ASP A 1 87 ? -31.170 -16.373 24.497 1.000 24.833 75 ASP AAA CA 1
ATOM 547 C C . ASP A 1 87 ? -30.010 -16.973 25.316 1.000 23.588 75 ASP AAA C 1
ATOM 548 O O . ASP A 1 87 ? -29.479 -16.269 26.136 1.000 25.754 75 ASP AAA O 1
ATOM 553 N N . ALA A 1 88 ? -29.652 -18.196 25.069 1.000 21.307 76 ALA AAA N 1
ATOM 554 C CA . ALA A 1 88 ? -28.593 -18.921 25.788 1.000 22.107 76 ALA AAA CA 1
ATOM 555 C C . ALA A 1 88 ? -27.249 -18.861 25.084 1.000 21.248 76 ALA AAA C 1
ATOM 556 O O . ALA A 1 88 ? -26.290 -19.545 25.503 1.000 22.403 76 ALA AAA O 1
ATOM 558 N N . VAL A 1 89 ? -27.135 -18.066 24.018 1.000 20.790 77 VAL AAA N 1
ATOM 559 C CA . VAL A 1 89 ? -25.873 -17.825 23.317 1.000 19.393 77 VAL AAA CA 1
ATOM 560 C C . VAL A 1 89 ? -25.211 -16.589 23.897 1.000 20.283 77 VAL AAA C 1
ATOM 561 O O . VAL A 1 89 ? -25.796 -15.505 23.926 1.000 21.688 77 VAL AAA O 1
ATOM 565 N N . ASP A 1 90 ? -23.970 -16.750 24.369 1.000 20.292 78 ASP AAA N 1
ATOM 566 C CA . ASP A 1 90 ? -23.194 -15.600 24.905 1.000 20.041 78 ASP AAA CA 1
ATOM 567 C C . ASP A 1 90 ? -22.577 -14.740 23.806 1.000 20.229 78 ASP AAA C 1
ATOM 568 O O . ASP A 1 90 ? -22.548 -13.538 23.919 1.000 22.322 78 ASP AAA O 1
ATOM 573 N N . ILE A 1 91 ? -22.045 -15.419 22.780 1.000 19.554 79 ILE AAA N 1
ATOM 574 C CA . ILE A 1 91 ? -21.267 -14.792 21.719 1.000 19.239 79 ILE AAA CA 1
ATOM 575 C C . ILE A 1 91 ? -21.961 -15.149 20.405 1.000 18.470 79 ILE AAA C 1
ATOM 576 O O . ILE A 1 91 ? -21.904 -16.305 19.970 1.000 19.475 79 ILE AAA O 1
ATOM 581 N N . ALA A 1 92 ? -22.547 -14.130 19.788 1.000 19.332 80 ALA AAA N 1
ATOM 582 C CA . ALA A 1 92 ? -23.267 -14.330 18.496 1.000 19.384 80 ALA AAA CA 1
ATOM 583 C C . ALA A 1 92 ? -22.360 -13.899 17.370 1.000 19.212 80 ALA AAA C 1
ATOM 584 O O . ALA A 1 92 ? -22.167 -12.685 17.143 1.000 21.997 80 ALA AAA O 1
ATOM 586 N N . ILE A 1 93 ? -21.834 -14.872 16.638 1.000 19.010 81 ILE AAA N 1
ATOM 587 C CA . ILE A 1 93 ? -21.017 -14.588 15.455 1.000 19.219 81 ILE AAA CA 1
ATOM 588 C C . ILE A 1 93 ? -22.021 -14.572 14.265 1.000 19.361 81 ILE AAA C 1
ATOM 589 O O . ILE A 1 93 ? -22.690 -15.566 13.993 1.000 21.205 81 ILE AAA O 1
ATOM 594 N N . VAL A 1 94 ? -22.177 -13.403 13.698 1.000 19.377 82 VAL AAA N 1
ATOM 595 C CA . VAL A 1 94 ? -23.176 -13.166 12.607 1.000 19.558 82 VAL AAA CA 1
ATOM 596 C C . VAL A 1 94 ? -22.402 -13.264 11.310 1.000 18.777 82 VAL AAA C 1
ATOM 597 O O . VAL A 1 94 ? -21.529 -12.473 11.034 1.000 19.531 82 VAL AAA O 1
ATOM 601 N N . THR A 1 95 ? -22.781 -14.249 10.474 1.000 19.473 83 THR AAA N 1
ATOM 602 C CA . THR A 1 95 ? -21.942 -14.526 9.316 1.000 19.867 83 THR AAA CA 1
ATOM 603 C C . THR A 1 95 ? -22.519 -13.974 8.007 1.000 19.961 83 THR AAA C 1
ATOM 604 O O . THR A 1 95 ? -21.714 -13.684 7.120 1.000 22.270 83 THR AAA O 1
ATOM 608 N N . GLY A 1 96 ? -23.843 -13.877 7.880 1.000 19.986 84 GLY AAA N 1
ATOM 609 C CA . GLY A 1 96 ? -24.472 -13.549 6.575 1.000 20.576 84 GLY AAA CA 1
ATOM 610 C C . GLY A 1 96 ? -24.111 -14.534 5.482 1.000 20.885 84 GLY AAA C 1
ATOM 611 O O . GLY A 1 96 ? -24.225 -14.161 4.297 1.000 23.866 84 GLY AAA O 1
ATOM 612 N N . LEU A 1 97 ? -23.747 -15.775 5.802 1.000 20.588 85 LEU AAA N 1
ATOM 613 C CA . LEU A 1 97 ? -23.280 -16.771 4.805 1.000 20.957 85 LEU AAA CA 1
ATOM 614 C C . LEU A 1 97 ? -24.331 -17.835 4.455 1.000 19.842 85 LEU AAA C 1
ATOM 615 O O . LEU A 1 97 ? -24.011 -18.735 3.695 1.000 20.871 85 LEU AAA O 1
ATOM 620 N N . GLY A 1 98 ? -25.446 -17.828 5.138 1.000 19.782 86 GLY AAA N 1
ATOM 621 C CA . GLY A 1 98 ? -26.391 -18.943 4.962 1.000 21.129 86 GLY AAA CA 1
ATOM 622 C C . GLY A 1 98 ? -25.763 -20.257 5.370 1.000 20.071 86 GLY AAA C 1
ATOM 623 O O . GLY A 1 98 ? -24.936 -20.304 6.358 1.000 20.585 86 GLY AAA O 1
ATOM 624 N N . ASN A 1 99 ? -26.029 -21.334 4.647 1.000 21.174 87 ASN AAA N 1
ATOM 625 C CA . ASN A 1 99 ? -25.535 -22.651 5.043 1.000 21.175 87 ASN AAA CA 1
ATOM 626 C C . ASN A 1 99 ? -24.038 -22.777 4.785 1.000 20.980 87 ASN AAA C 1
ATOM 627 O O . ASN A 1 99 ? -23.453 -23.770 5.293 1.000 23.114 87 ASN AAA O 1
ATOM 632 N N . ALA A 1 100 ? -23.393 -21.834 4.134 1.000 21.470 88 ALA AAA N 1
ATOM 633 C CA . ALA A 1 100 ? -21.926 -21.830 4.032 1.000 22.590 88 ALA AAA CA 1
ATOM 634 C C . ALA A 1 100 ? -21.285 -21.720 5.437 1.000 21.427 88 ALA AAA C 1
ATOM 635 O O . ALA A 1 100 ? -20.128 -22.121 5.554 1.000 23.533 88 ALA AAA O 1
ATOM 637 N N . ARG A 1 101 ? -22.020 -21.216 6.427 1.000 21.138 89 ARG AAA N 1
ATOM 638 C CA . ARG A 1 101 ? -21.431 -21.136 7.779 1.000 21.153 89 ARG AAA CA 1
ATOM 639 C C . ARG A 1 101 ? -21.185 -22.511 8.334 1.000 20.029 89 ARG AAA C 1
ATOM 640 O O . ARG A 1 101 ? -20.418 -22.625 9.301 1.000 20.835 89 ARG AAA O 1
ATOM 648 N N . ASN A 1 102 ? -21.765 -23.568 7.790 1.000 20.073 90 ASN AAA N 1
ATOM 649 C CA . ASN A 1 102 ? -21.562 -24.928 8.283 1.000 20.883 90 ASN AAA CA 1
ATOM 650 C C . ASN A 1 102 ? -20.048 -25.227 8.273 1.000 20.730 90 ASN AAA C 1
ATOM 651 O O . ASN A 1 102 ? -19.568 -25.980 9.149 1.000 22.250 90 ASN AAA O 1
ATOM 656 N N . ASN A 1 103 ? -19.295 -24.700 7.340 1.000 20.346 91 ASN AAA N 1
ATOM 657 C CA . ASN A 1 103 ? -17.868 -24.997 7.240 1.000 20.514 91 ASN AAA CA 1
ATOM 658 C C . ASN A 1 103 ? -17.142 -24.306 8.421 1.000 20.630 91 ASN AAA C 1
ATOM 659 O O . ASN A 1 103 ? -16.174 -24.885 8.957 1.000 21.653 91 ASN AAA O 1
ATOM 664 N N . ILE A 1 104 ? -17.585 -23.119 8.824 1.000 19.634 92 ILE AAA N 1
ATOM 665 C CA . ILE A 1 104 ? -16.995 -22.394 9.946 1.000 20.104 92 ILE AAA CA 1
ATOM 666 C C . ILE A 1 104 ? -17.281 -23.215 11.204 1.000 20.109 92 ILE AAA C 1
ATOM 667 O O . ILE A 1 104 ? -16.377 -23.352 12.064 1.000 19.683 92 ILE AAA O 1
ATOM 672 N N . ASN A 1 105 ? -18.474 -23.776 11.355 1.000 19.787 93 ASN AAA N 1
ATOM 673 C CA . ASN A 1 105 ? -18.795 -24.566 12.549 1.000 19.896 93 ASN AAA CA 1
ATOM 674 C C . ASN A 1 105 ? -17.786 -25.674 12.709 1.000 20.743 93 ASN AAA C 1
ATOM 675 O O . ASN A 1 105 ? -17.296 -25.919 13.840 1.000 21.468 93 ASN AAA O 1
ATOM 680 N N . VAL A 1 106 ? -17.446 -26.387 11.649 1.000 19.128 94 VAL AAA N 1
ATOM 681 C CA . VAL A 1 106 ? -16.600 -27.556 11.795 1.000 20.173 94 VAL AAA CA 1
ATOM 682 C C . VAL A 1 106 ? -15.145 -27.123 11.864 1.000 19.856 94 VAL AAA C 1
ATOM 683 O O . VAL A 1 106 ? -14.410 -27.764 12.655 1.000 21.788 94 VAL AAA O 1
ATOM 687 N N . LEU A 1 107 ? -14.699 -26.140 11.154 1.000 19.854 95 LEU AAA N 1
ATOM 688 C CA . LEU A 1 107 ? -13.302 -25.689 11.234 1.000 20.347 95 LEU AAA CA 1
ATOM 689 C C . LEU A 1 107 ? -12.978 -25.144 12.636 1.000 19.587 95 LEU AAA C 1
ATOM 690 O O . LEU A 1 107 ? -11.799 -25.260 13.021 1.000 21.786 95 LEU AAA O 1
ATOM 695 N N . SER A 1 108 ? -13.938 -24.587 13.293 1.000 18.817 96 SER AAA N 1
ATOM 696 C CA . SER A 1 108 ? -13.775 -23.945 14.609 1.000 19.010 96 SER AAA CA 1
ATOM 697 C C . SER A 1 108 ? -13.814 -24.935 15.781 1.000 19.056 96 SER AAA C 1
ATOM 698 O O . SER A 1 108 ? -13.453 -24.570 16.887 1.000 22.924 96 SER AAA O 1
ATOM 701 N N . SER A 1 109 ? -14.281 -26.118 15.570 1.000 20.032 97 SER AAA N 1
ATOM 702 C CA . SER A 1 109 ? -14.528 -27.112 16.602 1.000 20.321 97 SER AAA CA 1
ATOM 703 C C . SER A 1 109 ? -13.321 -28.041 16.726 1.000 20.782 97 SER AAA C 1
ATOM 704 O O . SER A 1 109 ? -12.717 -28.432 15.755 1.000 23.266 97 SER AAA O 1
ATOM 707 N N . ASP A 1 110 ? -12.985 -28.374 17.971 1.000 20.414 98 ASP AAA N 1
ATOM 708 C CA . ASP A 1 110 ? -11.932 -29.389 18.186 1.000 21.364 98 ASP AAA CA 1
ATOM 709 C C . ASP A 1 110 ? -12.508 -30.800 17.943 1.000 21.217 98 ASP AAA C 1
ATOM 710 O O . ASP A 1 110 ? -11.810 -31.672 17.453 1.000 23.883 98 ASP AAA O 1
ATOM 715 N N . VAL A 1 111 ? -13.768 -30.990 18.356 1.000 21.118 99 VAL AAA N 1
ATOM 716 C CA . VAL A 1 111 ? -14.531 -32.228 18.090 1.000 22.043 99 VAL AAA CA 1
ATOM 717 C C . VAL A 1 111 ? -15.937 -31.755 17.704 1.000 20.706 99 VAL AAA C 1
ATOM 718 O O . VAL A 1 111 ? -16.465 -30.804 18.275 1.000 20.935 99 VAL AAA O 1
ATOM 722 N N . VAL A 1 112 ? -16.515 -32.503 16.772 1.000 21.742 100 VAL AAA N 1
ATOM 723 C CA . VAL A 1 112 ? -17.897 -32.237 16.309 1.000 21.164 100 VAL AAA CA 1
ATOM 724 C C . VAL A 1 112 ? -18.761 -33.410 16.789 1.000 21.489 100 VAL AAA C 1
ATOM 725 O O . VAL A 1 112 ? -18.389 -34.563 16.580 1.000 24.024 100 VAL AAA O 1
ATOM 729 N N . ILE A 1 113 ? -19.878 -33.075 17.425 1.000 22.031 101 ILE AAA N 1
ATOM 730 C CA . ILE A 1 113 ? -20.878 -34.064 17.816 1.000 22.053 101 ILE AAA CA 1
ATOM 731 C C . ILE A 1 113 ? -22.127 -33.806 16.961 1.000 22.618 101 ILE AAA C 1
ATOM 732 O O . ILE A 1 113 ? -22.635 -32.711 16.957 1.000 23.731 101 ILE AAA O 1
ATOM 737 N N . ALA A 1 114 ? -22.629 -34.869 16.362 1.000 22.899 102 ALA AAA N 1
ATOM 738 C CA . ALA A 1 114 ? -23.924 -34.805 15.653 1.000 23.596 102 ALA AAA CA 1
ATOM 739 C C . ALA A 1 114 ? -24.975 -35.418 16.586 1.000 22.072 102 ALA AAA C 1
ATOM 740 O O . ALA A 1 114 ? -24.937 -36.645 16.826 1.000 25.390 102 ALA AAA O 1
ATOM 742 N N . CYS A 1 115 ? -25.815 -34.574 17.145 1.000 22.341 103 CYS AAA N 1
ATOM 743 C CA . CYS A 1 115 ? -26.865 -34.945 18.096 1.000 24.498 103 CYS AAA CA 1
ATOM 744 C C . CYS A 1 115 ? -28.188 -34.986 17.314 1.000 23.563 103 CYS AAA C 1
ATOM 745 O O . CYS A 1 115 ? -28.813 -33.932 17.134 1.000 24.945 103 CYS AAA O 1
ATOM 748 N N . GLY A 1 116 ? -28.581 -36.178 16.934 1.000 24.807 104 GLY AAA N 1
ATOM 749 C CA . GLY A 1 116 ? -29.706 -36.354 15.993 1.000 26.145 104 GLY AAA CA 1
ATOM 750 C C . GLY A 1 116 ? -29.199 -36.245 14.565 1.000 26.969 104 GLY AAA C 1
ATOM 751 O O . GLY A 1 116 ? -28.023 -36.171 14.273 1.000 30.011 104 GLY AAA O 1
ATOM 752 N N . ILE A 1 117 ? -30.132 -36.234 13.622 1.000 27.834 105 ILE AAA N 1
ATOM 753 C CA . ILE A 1 117 ? -29.791 -36.285 12.189 1.000 30.176 105 ILE AAA CA 1
ATOM 754 C C . ILE A 1 117 ? -30.763 -35.362 11.454 1.000 26.533 105 ILE AAA C 1
ATOM 755 O O . ILE A 1 117 ? -31.857 -35.053 11.930 1.000 30.829 105 ILE AAA O 1
ATOM 760 N N . GLY A 1 118 ? -30.327 -34.939 10.305 1.000 28.647 106 GLY AAA N 1
ATOM 761 C CA . GLY A 1 118 ? -31.100 -34.153 9.350 1.000 27.831 106 GLY AAA CA 1
ATOM 762 C C . GLY A 1 118 ? -30.147 -33.792 8.247 1.000 25.598 106 GLY AAA C 1
ATOM 763 O O . GLY A 1 118 ? -28.948 -34.095 8.292 1.000 26.637 106 GLY AAA O 1
ATOM 764 N N . LEU A 1 119 ? -30.653 -33.118 7.207 1.000 27.367 107 LEU AAA N 1
ATOM 765 C CA . LEU A 1 119 ? -29.774 -32.790 6.084 1.000 25.560 107 LEU AAA CA 1
ATOM 766 C C . LEU A 1 119 ? -28.666 -31.812 6.475 1.000 23.860 107 LEU AAA C 1
ATOM 767 O O . LEU A 1 119 ? -27.535 -31.996 6.043 1.000 23.873 107 LEU AAA O 1
ATOM 772 N N . GLY A 1 120 ? -28.979 -30.752 7.197 1.000 25.904 108 GLY AAA N 1
ATOM 773 C CA . GLY A 1 120 ? -27.919 -29.802 7.570 1.000 25.237 108 GLY AAA CA 1
ATOM 774 C C . GLY A 1 120 ? -26.848 -30.493 8.439 1.000 23.729 108 GLY AAA C 1
ATOM 775 O O . GLY A 1 120 ? -25.663 -30.304 8.205 1.000 24.289 108 GLY AAA O 1
ATOM 776 N N . THR A 1 121 ? -27.290 -31.333 9.351 1.000 23.692 109 THR AAA N 1
ATOM 777 C CA . THR A 1 121 ? -26.360 -32.077 10.215 1.000 23.348 109 THR AAA CA 1
ATOM 778 C C . THR A 1 121 ? -25.483 -33.009 9.382 1.000 23.992 109 THR AAA C 1
ATOM 779 O O . THR A 1 121 ? -24.288 -33.114 9.605 1.000 23.274 109 THR AAA O 1
ATOM 783 N N . LEU A 1 122 ? -26.093 -33.709 8.400 1.000 23.317 110 LEU AAA N 1
ATOM 784 C CA . LEU A 1 122 ? -25.303 -34.586 7.523 1.000 23.060 110 LEU AAA CA 1
ATOM 785 C C . LEU A 1 122 ? -24.218 -33.774 6.830 1.000 21.478 110 LEU AAA C 1
ATOM 786 O O . LEU A 1 122 ? -23.088 -34.266 6.652 1.000 21.677 110 LEU AAA O 1
ATOM 791 N N . SER A 1 123 ? -24.562 -32.588 6.313 1.000 22.429 111 SER AAA N 1
ATOM 792 C CA . SER A 1 123 ? -23.584 -31.749 5.598 1.000 22.547 111 SER AAA CA 1
ATOM 793 C C . SER A 1 123 ? -22.431 -31.407 6.549 1.000 22.620 111 SER AAA C 1
ATOM 794 O O . SER A 1 123 ? -21.308 -31.431 6.115 1.000 23.097 111 SER AAA O 1
ATOM 797 N N . GLU A 1 124 ? -22.731 -31.109 7.804 1.000 22.054 112 GLU AAA N 1
ATOM 798 C CA . GLU A 1 124 ? -21.676 -30.738 8.788 1.000 22.796 112 GLU AAA CA 1
ATOM 799 C C . GLU A 1 124 ? -20.793 -31.947 9.127 1.000 21.481 112 GLU AAA C 1
ATOM 800 O O . GLU A 1 124 ? -19.590 -31.807 9.178 1.000 23.011 112 GLU AAA O 1
ATOM 806 N N . VAL A 1 125 ? -21.376 -33.112 9.304 1.000 20.868 113 VAL AAA N 1
ATOM 807 C CA . VAL A 1 125 ? -20.601 -34.330 9.549 1.000 21.807 113 VAL AAA CA 1
ATOM 808 C C . VAL A 1 125 ? -19.651 -34.571 8.391 1.000 21.628 113 VAL AAA C 1
ATOM 809 O O . VAL A 1 125 ? -18.475 -34.853 8.550 1.000 22.369 113 VAL AAA O 1
ATOM 813 N N . ALA A 1 126 ? -20.210 -34.474 7.166 1.000 21.832 114 ALA AAA N 1
ATOM 814 C CA . ALA A 1 126 ? -19.397 -34.727 5.989 1.000 22.213 114 ALA AAA CA 1
ATOM 815 C C . ALA A 1 126 ? -18.242 -33.730 5.892 1.000 23.037 114 ALA AAA C 1
ATOM 816 O O . ALA A 1 126 ? -17.114 -34.123 5.571 1.000 26.478 114 ALA AAA O 1
ATOM 818 N N . LEU A 1 127 ? -18.534 -32.449 6.101 1.000 23.404 115 LEU AAA N 1
ATOM 819 C CA . LEU A 1 127 ? -17.492 -31.382 6.041 1.000 25.543 115 LEU AAA CA 1
ATOM 820 C C . LEU A 1 127 ? -16.476 -31.603 7.175 1.000 25.144 115 LEU AAA C 1
ATOM 821 O O . LEU A 1 127 ? -15.295 -31.422 6.925 1.000 27.084 115 LEU AAA O 1
ATOM 826 N N . ALA A 1 128 ? -16.939 -31.980 8.368 1.000 23.368 116 ALA AAA N 1
ATOM 827 C CA . ALA A 1 128 ? -16.002 -32.227 9.486 1.000 23.808 116 ALA AAA CA 1
ATOM 828 C C . ALA A 1 128 ? -15.048 -33.331 9.085 1.000 25.123 116 ALA AAA C 1
ATOM 829 O O . ALA A 1 128 ? -13.817 -33.133 9.203 1.000 28.566 116 ALA AAA O 1
ATOM 831 N N . LEU A 1 129 ? -15.565 -34.441 8.546 1.000 25.238 117 LEU AAA N 1
ATOM 832 C CA . LEU A 1 129 ? -14.685 -35.574 8.182 1.000 28.744 117 LEU AAA CA 1
ATOM 833 C C . LEU A 1 129 ? -13.760 -35.161 7.035 1.000 32.844 117 LEU AAA C 1
ATOM 834 O O . LEU A 1 129 ? -12.582 -35.514 7.050 1.000 34.569 117 LEU AAA O 1
ATOM 839 N N . LYS A 1 130 ? -14.259 -34.413 6.081 1.000 32.570 118 LYS AAA N 1
ATOM 840 C CA . LYS A 1 130 ? -13.399 -33.980 4.963 1.000 34.798 118 LYS AAA CA 1
ATOM 841 C C . LYS A 1 130 ? -12.291 -33.036 5.459 1.000 34.873 118 LYS AAA C 1
ATOM 842 O O . LYS A 1 130 ? -11.183 -33.082 4.907 1.000 39.320 118 LYS AAA O 1
ATOM 848 N N . ASN A 1 131 ? -12.596 -32.211 6.462 1.000 35.159 119 ASN AAA N 1
ATOM 849 C CA . ASN A 1 131 ? -11.659 -31.219 7.060 1.000 35.076 119 ASN AAA CA 1
ATOM 850 C C . ASN A 1 131 ? -10.829 -31.919 8.152 1.000 36.438 119 ASN AAA C 1
ATOM 851 O O . ASN A 1 131 ? -10.117 -31.207 8.935 1.000 40.853 119 ASN AAA O 1
ATOM 856 N N . GLN A 1 132 ? -10.884 -33.256 8.256 1.000 36.630 120 GLN AAA N 1
ATOM 857 C CA . GLN A 1 132 ? -10.019 -34.096 9.117 1.000 38.892 120 GLN AAA CA 1
ATOM 858 C C . GLN A 1 132 ? -10.299 -33.844 10.611 1.000 32.098 120 GLN AAA C 1
ATOM 859 O O . GLN A 1 132 ? -9.368 -33.957 11.432 1.000 39.116 120 GLN AAA O 1
ATOM 865 N N . LYS A 1 133 ? -11.520 -33.515 10.960 1.000 28.765 121 LYS AAA N 1
ATOM 866 C CA . LYS A 1 133 ? -11.944 -33.281 12.355 1.000 27.388 121 LYS AAA CA 1
ATOM 867 C C . LYS A 1 133 ? -12.519 -34.568 12.936 1.000 29.233 121 LYS AAA C 1
ATOM 868 O O . LYS A 1 133 ? -13.273 -35.283 12.255 1.000 33.361 121 LYS AAA O 1
ATOM 874 N N . PRO A 1 134 ? -12.305 -34.842 14.234 1.000 28.030 122 PRO AAA N 1
ATOM 875 C CA . PRO A 1 134 ? -12.978 -35.930 14.910 1.000 27.851 122 PRO AAA CA 1
ATOM 876 C C . PRO A 1 134 ? -14.491 -35.686 15.029 1.000 25.103 122 PRO AAA C 1
ATOM 877 O O . PRO A 1 134 ? -14.884 -34.596 15.382 1.000 24.237 122 PRO AAA O 1
ATOM 881 N N . VAL A 1 135 ? -15.256 -36.738 14.725 1.000 25.537 123 VAL AAA N 1
ATOM 882 C CA . VAL A 1 135 ? -16.728 -36.647 14.777 1.000 23.822 123 VAL AAA CA 1
ATOM 883 C C . VAL A 1 135 ? -17.290 -37.767 15.640 1.000 22.255 123 VAL AAA C 1
ATOM 884 O O . VAL A 1 135 ? -16.905 -38.925 15.477 1.000 25.624 123 VAL AAA O 1
ATOM 888 N N . ILE A 1 136 ? -18.246 -37.387 16.479 1.000 22.155 124 ILE AAA N 1
ATOM 889 C CA . ILE A 1 136 ? -18.998 -38.332 17.315 1.000 22.915 124 ILE AAA CA 1
ATOM 890 C C . ILE A 1 136 ? -20.459 -38.252 16.895 1.000 23.257 124 ILE AAA C 1
ATOM 891 O O . ILE A 1 136 ? -21.024 -37.187 16.920 1.000 23.901 124 ILE AAA O 1
ATOM 896 N N . LEU A 1 137 ? -21.051 -39.399 16.591 1.000 23.192 125 LEU AAA N 1
ATOM 897 C CA . LEU A 1 137 ? -22.476 -39.481 16.253 1.000 25.278 125 LEU AAA CA 1
ATOM 898 C C . LEU A 1 137 ? -23.254 -39.933 17.469 1.000 25.730 125 LEU AAA C 1
ATOM 899 O O . LEU A 1 137 ? -22.961 -41.019 17.983 1.000 30.353 125 LEU AAA O 1
ATOM 904 N N . LEU A 1 138 ? -24.257 -39.149 17.863 1.000 26.675 126 LEU AAA N 1
ATOM 905 C CA . LEU A 1 138 ? -25.214 -39.533 18.932 1.000 27.836 126 LEU AAA CA 1
ATOM 906 C C . LEU A 1 138 ? -26.617 -39.487 18.320 1.000 26.942 126 LEU AAA C 1
ATOM 907 O O . LEU A 1 138 ? -27.311 -38.456 18.361 1.000 27.335 126 LEU AAA O 1
ATOM 912 N N . ASN A 1 139 ? -26.997 -40.591 17.671 1.000 30.640 127 ASN AAA N 1
ATOM 913 C CA . ASN A 1 139 ? -28.273 -40.668 16.985 1.000 34.789 127 ASN AAA CA 1
ATOM 914 C C . ASN A 1 139 ? -28.676 -42.124 16.854 1.000 42.970 127 ASN AAA C 1
ATOM 915 O O . ASN A 1 139 ? -27.883 -43.014 17.230 1.000 41.684 127 ASN AAA O 1
ATOM 920 N N . ASP A 1 140 ? -29.866 -42.333 16.303 1.000 43.785 128 ASP AAA N 1
ATOM 921 C CA . ASP A 1 140 ? -30.442 -43.673 16.107 1.000 49.702 128 ASP AAA CA 1
ATOM 922 C C . ASP A 1 140 ? -30.593 -43.930 14.617 1.000 52.815 128 ASP AAA C 1
ATOM 923 O O . ASP A 1 140 ? -31.554 -44.625 14.250 1.000 67.353 128 ASP AAA O 1
ATOM 925 N N . ASP A 1 141 ? -29.664 -43.414 13.802 1.000 48.644 129 ASP AAA N 1
ATOM 926 C CA . ASP A 1 141 ? -29.734 -43.530 12.333 1.000 50.734 129 ASP AAA CA 1
ATOM 927 C C . ASP A 1 141 ? -28.650 -44.477 11.811 1.000 46.581 129 ASP AAA C 1
ATOM 928 O O . ASP A 1 141 ? -27.562 -44.032 11.516 1.000 45.402 129 ASP AAA O 1
ATOM 933 N N . LEU A 1 142 ? -28.998 -45.748 11.630 1.000 44.874 130 LEU AAA N 1
ATOM 934 C CA . LEU A 1 142 ? -28.017 -46.795 11.296 1.000 46.173 130 LEU AAA CA 1
ATOM 935 C C . LEU A 1 142 ? -27.415 -46.527 9.918 1.000 40.773 130 LEU AAA C 1
ATOM 936 O O . LEU A 1 142 ? -26.229 -46.797 9.747 1.000 42.160 130 LEU AAA O 1
ATOM 938 N N . LEU A 1 143 ? -28.212 -46.021 8.951 1.000 38.383 131 LEU AAA N 1
ATOM 939 C CA . LEU A 1 143 ? -27.681 -45.780 7.582 1.000 39.361 131 LEU AAA CA 1
ATOM 940 C C . LEU A 1 143 ? -26.577 -44.730 7.609 1.000 38.455 131 LEU AAA C 1
ATOM 941 O O . LEU A 1 143 ? -25.545 -44.986 6.982 1.000 38.012 131 LEU AAA O 1
ATOM 946 N N . SER A 1 144 ? -26.793 -43.583 8.251 1.000 38.306 132 SER AAA N 1
ATOM 947 C CA . SER A 1 144 ? -25.733 -42.531 8.298 1.000 38.936 132 SER AAA CA 1
ATOM 948 C C . SER A 1 144 ? -24.514 -43.051 9.066 1.000 36.506 132 SER AAA C 1
ATOM 949 O O . SER A 1 144 ? -23.381 -42.746 8.641 1.000 36.795 132 SER AAA O 1
ATOM 952 N N . GLN A 1 145 ? -24.729 -43.861 10.095 1.000 35.906 133 GLN AAA N 1
ATOM 953 C CA . GLN A 1 145 ? -23.591 -44.409 10.894 1.000 38.331 133 GLN AAA CA 1
ATOM 954 C C . GLN A 1 145 ? -22.733 -45.308 10.004 1.000 37.766 133 GLN AAA C 1
ATOM 955 O O . GLN A 1 145 ? -21.525 -45.076 9.929 1.000 37.830 133 GLN AAA O 1
ATOM 961 N N . GLU A 1 146 ? -23.379 -46.216 9.261 1.000 39.202 134 GLU AAA N 1
ATOM 962 C CA . GLU A 1 146 ? -22.660 -47.128 8.356 1.000 38.976 134 GLU AAA CA 1
ATOM 963 C C . GLU A 1 146 ? -21.997 -46.323 7.237 1.000 38.493 134 GLU AAA C 1
ATOM 964 O O . GLU A 1 146 ? -20.839 -46.560 6.909 1.000 39.424 134 GLU AAA O 1
ATOM 967 N N . LEU A 1 147 ? -22.706 -45.376 6.648 1.000 37.892 135 LEU AAA N 1
ATOM 968 C CA . LEU A 1 147 ? -22.151 -44.611 5.504 1.000 37.876 135 LEU AAA CA 1
ATOM 969 C C . LEU A 1 147 ? -20.905 -43.850 5.948 1.000 37.472 135 LEU AAA C 1
ATOM 970 O O . LEU A 1 147 ? -19.868 -43.920 5.284 1.000 37.221 135 LEU AAA O 1
ATOM 975 N N . PHE A 1 148 ? -20.977 -43.132 7.066 1.000 33.694 136 PHE AAA N 1
ATOM 976 C CA . PHE A 1 148 ? -19.798 -42.356 7.516 1.000 33.990 136 PHE AAA CA 1
ATOM 977 C C . PHE A 1 148 ? -18.679 -43.272 8.014 1.000 35.639 136 PHE AAA C 1
ATOM 978 O O . PHE A 1 148 ? -17.543 -42.895 7.795 1.000 36.760 136 PHE AAA O 1
ATOM 986 N N . ALA A 1 149 ? -18.981 -44.430 8.614 1.000 36.834 137 ALA AAA N 1
ATOM 987 C CA . ALA A 1 149 ? -17.931 -45.415 8.972 1.000 40.749 137 ALA AAA CA 1
ATOM 988 C C . ALA A 1 149 ? -17.201 -45.843 7.695 1.000 38.245 137 ALA AAA C 1
ATOM 989 O O . ALA A 1 149 ? -15.998 -45.867 7.652 1.000 45.993 137 ALA AAA O 1
ATOM 991 N N . ASN A 1 150 ? -17.945 -46.093 6.626 1.000 40.096 138 ASN AAA N 1
ATOM 992 C CA . ASN A 1 150 ? -17.346 -46.549 5.341 1.000 42.992 138 ASN AAA CA 1
ATOM 993 C C . ASN A 1 150 ? -16.457 -45.441 4.758 1.000 44.920 138 ASN AAA C 1
ATOM 994 O O . ASN A 1 150 ? -15.294 -45.699 4.412 1.000 52.560 138 ASN AAA O 1
ATOM 999 N N . LEU A 1 151 ? -16.982 -44.224 4.678 1.000 45.946 139 LEU AAA N 1
ATOM 1000 C CA . LEU A 1 151 ? -16.286 -43.103 4.010 1.000 47.837 139 LEU AAA CA 1
ATOM 1001 C C . LEU A 1 151 ? -15.119 -42.596 4.831 1.000 49.391 139 LEU AAA C 1
ATOM 1002 O O . LEU A 1 151 ? -14.256 -41.928 4.265 1.000 55.426 139 LEU AAA O 1
ATOM 1007 N N . SER A 1 152 ? -15.130 -42.845 6.142 1.000 49.584 140 SER AAA N 1
ATOM 1008 C CA . SER A 1 152 ? -14.097 -42.312 7.041 1.000 47.022 140 SER AAA CA 1
ATOM 1009 C C . SER A 1 152 ? -13.106 -43.421 7.389 1.000 52.977 140 SER AAA C 1
ATOM 1010 O O . SER A 1 152 ? -12.237 -43.185 8.223 1.000 53.065 140 SER AAA O 1
ATOM 1013 N N . ASN A 1 153 ? -13.241 -44.601 6.761 1.000 55.675 141 ASN AAA N 1
ATOM 1014 C CA . ASN A 1 153 ? -12.440 -45.793 7.118 1.000 49.390 141 ASN AAA CA 1
ATOM 1015 C C . ASN A 1 153 ? -12.495 -45.978 8.639 1.000 48.994 141 ASN AAA C 1
ATOM 1016 O O . ASN A 1 153 ? -11.447 -46.160 9.274 1.000 60.441 141 ASN AAA O 1
ATOM 1018 N N . ASN A 1 154 ? -13.697 -45.868 9.191 1.000 52.744 142 ASN AAA N 1
ATOM 1019 C CA . ASN A 1 154 ? -14.023 -46.138 10.604 1.000 49.252 142 ASN AAA CA 1
ATOM 1020 C C . ASN A 1 154 ? -13.309 -45.163 11.565 1.000 51.585 142 ASN AAA C 1
ATOM 1021 O O . ASN A 1 154 ? -13.085 -45.532 12.696 1.000 57.354 142 ASN AAA O 1
ATOM 1026 N N . GLN A 1 155 ? -13.056 -43.937 11.134 1.000 50.290 143 GLN AAA N 1
ATOM 1027 C CA . GLN A 1 155 ? -12.515 -42.869 12.025 1.000 49.960 143 GLN AAA CA 1
ATOM 1028 C C . GLN A 1 155 ? -13.642 -42.193 12.812 1.000 49.622 143 GLN AAA C 1
ATOM 1029 O O . GLN A 1 155 ? -13.391 -41.666 13.845 1.000 62.766 143 GLN AAA O 1
ATOM 1035 N N . VAL A 1 156 ? -14.861 -42.183 12.319 1.000 41.855 144 VAL AAA N 1
ATOM 1036 C CA . VAL A 1 156 ? -16.010 -41.599 13.052 1.000 33.086 144 VAL AAA CA 1
ATOM 1037 C C . VAL A 1 156 ? -16.255 -42.458 14.299 1.000 30.488 144 VAL AAA C 1
ATOM 1038 O O . VAL A 1 156 ? -16.032 -43.677 14.304 1.000 36.136 144 VAL AAA O 1
ATOM 1042 N N A TRP A 1 157 ? -16.743 -41.821 15.342 0.500 28.733 145 TRP AAA N 1
ATOM 1043 N N B TRP A 1 157 ? -16.737 -41.819 15.346 0.500 30.154 145 TRP AAA N 1
ATOM 1044 C CA A TRP A 1 157 ? -17.100 -42.510 16.598 0.500 28.942 145 TRP AAA CA 1
ATOM 1045 C CA B TRP A 1 157 ? -17.101 -42.499 16.604 0.500 31.176 145 TRP AAA CA 1
ATOM 1046 C C A TRP A 1 157 ? -18.613 -42.512 16.753 0.500 28.394 145 TRP AAA C 1
ATOM 1047 C C B TRP A 1 157 ? -18.614 -42.514 16.747 0.500 29.008 145 TRP AAA C 1
ATOM 1048 O O A TRP A 1 157 ? -19.253 -41.542 16.410 0.500 30.723 145 TRP AAA O 1
ATOM 1049 O O B TRP A 1 157 ? -19.254 -41.542 16.408 0.500 31.309 145 TRP AAA O 1
ATOM 1070 N N . ILE A 1 158 ? -19.143 -43.598 17.283 1.000 30.769 146 ILE AAA N 1
ATOM 1071 C CA . ILE A 1 158 ? -20.571 -43.751 17.598 1.000 30.561 146 ILE AAA CA 1
ATOM 1072 C C . ILE A 1 158 ? -20.731 -43.762 19.119 1.000 29.713 146 ILE AAA C 1
ATOM 1073 O O . ILE A 1 158 ? -20.218 -44.660 19.772 1.000 33.967 146 ILE AAA O 1
ATOM 1078 N N . ALA A 1 159 ? -21.481 -42.827 19.634 1.000 30.257 147 ALA AAA N 1
ATOM 1079 C CA . ALA A 1 159 ? -21.704 -42.715 21.082 1.000 29.721 147 ALA AAA CA 1
ATOM 1080 C C . ALA A 1 159 ? -23.026 -43.332 21.472 1.000 31.040 147 ALA AAA C 1
ATOM 1081 O O . ALA A 1 159 ? -23.971 -43.316 20.699 1.000 35.026 147 ALA AAA O 1
ATOM 1083 N N . SER A 1 160 ? -23.099 -43.828 22.694 1.000 33.133 148 SER AAA N 1
ATOM 1084 C CA . SER A 1 160 ? -24.291 -44.462 23.268 1.000 37.440 148 SER AAA CA 1
ATOM 1085 C C . SER A 1 160 ? -25.096 -43.503 24.149 1.000 31.064 148 SER AAA C 1
ATOM 1086 O O . SER A 1 160 ? -26.213 -43.831 24.531 1.000 37.093 148 SER AAA O 1
ATOM 1089 N N . SER A 1 161 ? -24.519 -42.390 24.552 1.000 28.870 149 SER AAA N 1
ATOM 1090 C CA . SER A 1 161 ? -25.126 -41.465 25.524 1.000 30.676 149 SER AAA CA 1
ATOM 1091 C C . SER A 1 161 ? -24.338 -40.166 25.515 1.000 25.975 149 SER AAA C 1
ATOM 1092 O O . SER A 1 161 ? -23.218 -40.111 25.005 1.000 26.219 149 SER AAA O 1
ATOM 1095 N N . PRO A 1 162 ? -24.894 -39.084 26.095 1.000 28.258 150 PRO AAA N 1
ATOM 1096 C CA . PRO A 1 162 ? -24.124 -37.867 26.285 1.000 26.428 150 PRO AAA CA 1
ATOM 1097 C C . PRO A 1 162 ? -22.822 -38.091 27.070 1.000 24.962 150 PRO AAA C 1
ATOM 1098 O O . PRO A 1 162 ? -21.784 -37.573 26.661 1.000 25.138 150 PRO AAA O 1
ATOM 1102 N N . GLU A 1 163 ? -22.886 -38.855 28.156 1.000 24.884 151 GLU AAA N 1
ATOM 1103 C CA . GLU A 1 163 ? -21.661 -39.156 28.924 1.000 24.794 151 GLU AAA CA 1
ATOM 1104 C C . GLU A 1 163 ? -20.630 -39.828 28.034 1.000 26.357 151 GLU AAA C 1
ATOM 1105 O O . GLU A 1 163 ? -19.456 -39.506 28.093 1.000 26.333 151 GLU AAA O 1
ATOM 1111 N N . ASN A 1 164 ? -21.047 -40.774 27.208 1.000 26.573 152 ASN AAA N 1
ATOM 1112 C CA . ASN A 1 164 ? -20.113 -41.477 26.314 1.000 27.495 152 ASN AAA CA 1
ATOM 1113 C C . ASN A 1 164 ? -19.441 -40.496 25.349 1.000 26.597 152 ASN AAA C 1
ATOM 1114 O O . ASN A 1 164 ? -18.252 -40.630 25.064 1.000 28.403 152 ASN AAA O 1
ATOM 1119 N N . CYS A 1 165 ? -20.187 -39.496 24.847 1.000 26.750 153 CYS AAA N 1
ATOM 1120 C CA . CYS A 1 165 ? -19.565 -38.455 24.021 1.000 26.127 153 CYS AAA CA 1
ATOM 1121 C C . CYS A 1 165 ? -18.409 -37.766 24.752 1.000 25.344 153 CYS AAA C 1
ATOM 1122 O O . CYS A 1 165 ? -17.348 -37.557 24.175 1.000 25.864 153 CYS AAA O 1
ATOM 1125 N N . ILE A 1 166 ? -18.630 -37.440 26.029 1.000 25.500 154 ILE AAA N 1
ATOM 1126 C CA . ILE A 1 166 ? -17.584 -36.741 26.801 1.000 26.529 154 ILE AAA CA 1
ATOM 1127 C C . ILE A 1 166 ? -16.389 -37.677 27.001 1.000 25.512 154 ILE AAA C 1
ATOM 1128 O O . ILE A 1 166 ? -15.278 -37.211 26.834 1.000 27.112 154 ILE AAA O 1
ATOM 1133 N N . GLU A 1 167 ? -16.637 -38.948 27.278 1.000 28.215 155 GLU AAA N 1
ATOM 1134 C CA . GLU A 1 167 ? -15.539 -39.947 27.445 1.000 30.180 155 GLU AAA CA 1
ATOM 1135 C C . GLU A 1 167 ? -14.699 -39.986 26.172 1.000 30.152 155 GLU AAA C 1
ATOM 1136 O O . GLU A 1 167 ? -13.470 -39.933 26.191 1.000 31.547 155 GLU AAA O 1
ATOM 1142 N N . LEU A 1 168 ? -15.394 -40.020 25.021 1.000 28.192 156 LEU AAA N 1
ATOM 1143 C CA . LEU A 1 168 ? -14.685 -40.096 23.732 1.000 29.949 156 LEU AAA CA 1
ATOM 1144 C C . LEU A 1 168 ? -13.862 -38.813 23.511 1.000 28.035 156 LEU AAA C 1
ATOM 1145 O O . LEU A 1 168 ? -12.718 -38.891 23.067 1.000 30.288 156 LEU AAA O 1
ATOM 1150 N N . ILE A 1 169 ? -14.450 -37.658 23.796 1.000 27.936 157 ILE AAA N 1
ATOM 1151 C CA . ILE A 1 169 ? -13.714 -36.379 23.631 1.000 28.222 157 ILE AAA CA 1
ATOM 1152 C C . ILE A 1 169 ? -12.443 -36.397 24.480 1.000 30.299 157 ILE AAA C 1
ATOM 1153 O O . ILE A 1 169 ? -11.391 -36.003 23.997 1.000 29.885 157 ILE AAA O 1
ATOM 1158 N N . LYS A 1 170 ? -12.542 -36.816 25.734 1.000 31.911 158 LYS AAA N 1
ATOM 1159 C CA . LYS A 1 170 ? -11.367 -36.844 26.597 1.000 33.280 158 LYS AAA CA 1
ATOM 1160 C C . LYS A 1 170 ? -10.273 -37.716 26.005 1.000 36.383 158 LYS AAA C 1
ATOM 1161 O O . LYS A 1 170 ? -9.099 -37.294 26.032 1.000 40.100 158 LYS AAA O 1
ATOM 1167 N N . SER A 1 171 ? -10.625 -38.861 25.423 1.000 36.502 159 SER AAA N 1
ATOM 1168 C CA . SER A 1 171 ? -9.622 -39.743 24.781 1.000 39.253 159 SER AAA CA 1
ATOM 1169 C C . SER A 1 171 ? -9.004 -39.040 23.565 1.000 38.029 159 SER AAA C 1
ATOM 1170 O O . SER A 1 171 ? -7.798 -39.171 23.332 1.000 46.361 159 SER AAA O 1
ATOM 1173 N N . ILE A 1 172 ? -9.826 -38.322 22.794 1.000 32.726 160 ILE AAA N 1
ATOM 1174 C CA . ILE A 1 172 ? -9.379 -37.690 21.526 1.000 36.274 160 ILE AAA CA 1
ATOM 1175 C C . ILE A 1 172 ? -8.453 -36.513 21.835 1.000 38.208 160 ILE AAA C 1
ATOM 1176 O O . ILE A 1 172 ? -7.377 -36.409 21.230 1.000 40.697 160 ILE AAA O 1
ATOM 1181 N N . ILE A 1 173 ? -8.868 -35.629 22.747 1.000 41.711 161 ILE AAA N 1
ATOM 1182 C CA . ILE A 1 173 ? -8.114 -34.375 22.943 1.000 46.109 161 ILE AAA CA 1
ATOM 1183 C C . ILE A 1 173 ? -6.863 -34.689 23.775 1.000 52.347 161 ILE AAA C 1
ATOM 1184 O O . ILE A 1 173 ? -5.922 -33.894 23.691 1.000 61.750 161 ILE AAA O 1
ATOM 1189 N N . THR A 1 174 ? -6.783 -35.854 24.442 1.000 53.833 162 THR AAA N 1
ATOM 1190 C CA . THR A 1 174 ? -5.529 -36.343 25.097 1.000 64.808 162 THR AAA CA 1
ATOM 1191 C C . THR A 1 174 ? -4.404 -36.599 24.072 1.000 65.392 162 THR AAA C 1
ATOM 1192 O O . THR A 1 174 ? -3.243 -36.307 24.391 1.000 67.691 162 THR AAA O 1
ATOM 1196 N N . VAL A 1 175 ? -4.748 -37.149 22.904 1.000 80.035 163 VAL AAA N 1
ATOM 1197 C CA . VAL A 1 175 ? -3.813 -37.474 21.787 1.000 79.517 163 VAL AAA CA 1
ATOM 1198 C C . VAL A 1 175 ? -4.123 -36.558 20.589 1.000 81.239 163 VAL AAA C 1
ATOM 1199 O O . VAL A 1 175 ? -3.839 -35.356 20.504 1.000 80.559 163 VAL AAA O 1
ATOM 1203 N N . SER B 1 12 ? -36.927 -16.559 -16.678 1.000 78.987 0 SER BBB N 1
ATOM 1204 C CA . SER B 1 12 ? -35.454 -16.589 -17.026 1.000 74.447 0 SER BBB CA 1
ATOM 1205 C C . SER B 1 12 ? -35.253 -17.159 -18.434 1.000 59.394 0 SER BBB C 1
ATOM 1206 O O . SER B 1 12 ? -35.810 -18.216 -18.746 1.000 73.775 0 SER BBB O 1
ATOM 1209 N N . MET B 1 13 ? -34.461 -16.452 -19.241 1.000 65.093 1 MET BBB N 1
ATOM 1210 C CA . MET B 1 13 ? -34.018 -16.899 -20.568 1.000 55.811 1 MET BBB CA 1
ATOM 1211 C C . MET B 1 13 ? -32.615 -17.497 -20.476 1.000 44.356 1 MET BBB C 1
ATOM 1212 O O . MET B 1 13 ? -32.069 -17.874 -21.537 1.000 48.477 1 MET BBB O 1
ATOM 1214 N N A ARG B 1 14 ? -32.036 -17.612 -19.269 0.500 38.308 2 ARG BBB N 1
ATOM 1215 N N B ARG B 1 14 ? -32.048 -17.633 -19.267 0.500 40.657 2 ARG BBB N 1
ATOM 1216 C CA A ARG B 1 14 ? -30.708 -18.198 -19.094 0.500 33.557 2 ARG BBB CA 1
ATOM 1217 C CA B ARG B 1 14 ? -30.708 -18.201 -19.101 0.500 38.135 2 ARG BBB CA 1
ATOM 1218 C C A ARG B 1 14 ? -30.803 -19.693 -19.385 0.500 33.034 2 ARG BBB C 1
ATOM 1219 C C B ARG B 1 14 ? -30.802 -19.697 -19.379 0.500 35.833 2 ARG BBB C 1
ATOM 1220 O O A ARG B 1 14 ? -31.846 -20.320 -19.123 0.500 33.204 2 ARG BBB O 1
ATOM 1221 O O B ARG B 1 14 ? -31.849 -20.326 -19.120 0.500 35.288 2 ARG BBB O 1
ATOM 1236 N N . LYS B 1 15 ? -29.710 -20.248 -19.876 1.000 31.820 3 LYS BBB N 1
ATOM 1237 C CA . LYS B 1 15 ? -29.594 -21.674 -20.071 1.000 30.019 3 LYS BBB CA 1
ATOM 1238 C C . LYS B 1 15 ? -29.636 -22.372 -18.711 1.000 27.126 3 LYS BBB C 1
ATOM 1239 O O . LYS B 1 15 ? -29.104 -21.879 -17.711 1.000 27.827 3 LYS BBB O 1
ATOM 1243 N N . PRO B 1 16 ? -30.250 -23.561 -18.634 1.000 27.562 4 PRO BBB N 1
ATOM 1244 C CA . PRO B 1 16 ? -30.107 -24.428 -17.472 1.000 27.534 4 PRO BBB CA 1
ATOM 1245 C C . PRO B 1 16 ? -28.632 -24.638 -17.130 1.000 25.607 4 PRO BBB C 1
ATOM 1246 O O . PRO B 1 16 ? -27.808 -24.855 -18.018 1.000 26.636 4 PRO BBB O 1
ATOM 1250 N N . ILE B 1 17 ? -28.345 -24.581 -15.817 1.000 26.337 5 ILE BBB N 1
ATOM 1251 C CA . ILE B 1 17 ? -27.019 -24.903 -15.280 1.000 25.434 5 ILE BBB CA 1
ATOM 1252 C C . ILE B 1 17 ? -27.171 -26.224 -14.524 1.000 23.375 5 ILE BBB C 1
ATOM 1253 O O . ILE B 1 17 ? -28.001 -26.324 -13.605 1.000 25.150 5 ILE BBB O 1
ATOM 1258 N N . ILE B 1 18 ? -26.425 -27.217 -14.943 1.000 23.238 6 ILE BBB N 1
ATOM 1259 C CA . ILE B 1 18 ? -26.467 -28.561 -14.328 1.000 22.719 6 ILE BBB CA 1
ATOM 1260 C C . ILE B 1 18 ? -25.149 -28.706 -13.547 1.000 21.750 6 ILE BBB C 1
ATOM 1261 O O . ILE B 1 18 ? -24.083 -28.661 -14.151 1.000 22.431 6 ILE BBB O 1
ATOM 1266 N N . GLY B 1 19 ? -25.268 -28.872 -12.219 1.000 21.680 7 GLY BBB N 1
ATOM 1267 C CA . GLY B 1 19 ? -24.102 -29.066 -11.355 1.000 21.827 7 GLY BBB CA 1
ATOM 1268 C C . GLY B 1 19 ? -23.798 -30.533 -11.259 1.000 23.854 7 GLY BBB C 1
ATOM 1269 O O . GLY B 1 19 ? -24.651 -31.268 -10.823 1.000 31.009 7 GLY BBB O 1
ATOM 1270 N N . VAL B 1 20 ? -22.615 -30.949 -11.720 1.000 21.118 8 VAL BBB N 1
ATOM 1271 C CA . VAL B 1 20 ? -22.163 -32.334 -11.553 1.000 21.173 8 VAL BBB CA 1
ATOM 1272 C C . VAL B 1 20 ? -21.126 -32.360 -10.432 1.000 21.505 8 VAL BBB C 1
ATOM 1273 O O . VAL B 1 20 ? -20.070 -31.791 -10.557 1.000 22.136 8 VAL BBB O 1
ATOM 1277 N N . MET B 1 21 ? -21.525 -33.025 -9.358 1.000 22.676 9 MET BBB N 1
ATOM 1278 C CA . MET B 1 21 ? -20.741 -33.204 -8.133 1.000 22.521 9 MET BBB CA 1
ATOM 1279 C C . MET B 1 21 ? -20.266 -34.629 -8.142 1.000 23.930 9 MET BBB C 1
ATOM 1280 O O . MET B 1 21 ? -20.869 -35.518 -8.726 1.000 25.945 9 MET BBB O 1
ATOM 1285 N N . GLY B 1 22 ? -19.182 -34.904 -7.450 1.000 24.425 10 GLY BBB N 1
ATOM 1286 C CA . GLY B 1 22 ? -18.717 -36.257 -7.276 1.000 23.945 10 GLY BBB CA 1
ATOM 1287 C C . GLY B 1 22 ? -17.307 -36.249 -6.729 1.000 24.389 10 GLY BBB C 1
ATOM 1288 O O . GLY B 1 22 ? -16.677 -35.202 -6.622 1.000 25.294 10 GLY BBB O 1
ATOM 1289 N N . PRO B 1 23 ? -16.774 -37.442 -6.454 1.000 24.277 11 PRO BBB N 1
ATOM 1290 C CA . PRO B 1 23 ? -15.439 -37.527 -5.918 1.000 25.751 11 PRO BBB CA 1
ATOM 1291 C C . PRO B 1 23 ? -14.393 -36.970 -6.834 1.000 25.387 11 PRO BBB C 1
ATOM 1292 O O . PRO B 1 23 ? -14.502 -36.960 -8.036 1.000 25.503 11 PRO BBB O 1
ATOM 1296 N N . GLY B 1 24 ? -13.348 -36.444 -6.195 1.000 27.462 12 GLY BBB N 1
ATOM 1297 C CA . GLY B 1 24 ? -12.175 -35.907 -6.867 1.000 27.516 12 GLY BBB CA 1
ATOM 1298 C C . GLY B 1 24 ? -11.136 -36.990 -6.929 1.000 27.221 12 GLY BBB C 1
ATOM 1299 O O . GLY B 1 24 ? -11.237 -37.930 -7.685 1.000 29.803 12 GLY BBB O 1
ATOM 1300 N N . GLU B 1 25 ? -10.132 -36.860 -6.075 1.000 28.979 13 GLU BBB N 1
ATOM 1301 C CA . GLU B 1 25 ? -8.997 -37.786 -6.038 1.000 30.460 13 GLU BBB CA 1
ATOM 1302 C C . GLU B 1 25 ? -9.459 -39.264 -5.929 1.000 33.616 13 GLU BBB C 1
ATOM 1303 O O . GLU B 1 25 ? -8.788 -40.164 -6.493 1.000 37.673 13 GLU BBB O 1
ATOM 1309 N N A GLN B 1 26 ? -10.561 -39.529 -5.220 0.500 31.227 14 GLN BBB N 1
ATOM 1310 N N B GLN B 1 26 ? -10.558 -39.536 -5.219 0.500 30.954 14 GLN BBB N 1
ATOM 1311 C CA A GLN B 1 26 ? -10.991 -40.930 -4.931 0.500 33.481 14 GLN BBB CA 1
ATOM 1312 C CA B GLN B 1 26 ? -10.975 -40.947 -4.950 0.500 32.553 14 GLN BBB CA 1
ATOM 1313 C C A GLN B 1 26 ? -11.973 -41.466 -5.984 0.500 33.986 14 GLN BBB C 1
ATOM 1314 C C B GLN B 1 26 ? -11.975 -41.470 -5.988 0.500 33.355 14 GLN BBB C 1
ATOM 1315 O O A GLN B 1 26 ? -12.494 -42.572 -5.790 0.500 36.193 14 GLN BBB O 1
ATOM 1316 O O B GLN B 1 26 ? -12.491 -42.578 -5.789 0.500 34.635 14 GLN BBB O 1
ATOM 1327 N N . ALA B 1 27 ? -12.239 -40.725 -7.066 1.000 31.368 15 ALA BBB N 1
ATOM 1328 C CA . ALA B 1 27 ? -13.235 -41.184 -8.045 1.000 30.538 15 ALA BBB CA 1
ATOM 1329 C C . ALA B 1 27 ? -12.866 -42.554 -8.592 1.000 33.885 15 ALA BBB C 1
ATOM 1330 O O . ALA B 1 27 ? -11.700 -42.801 -8.875 1.000 35.071 15 ALA BBB O 1
ATOM 1332 N N . THR B 1 28 ? -13.843 -43.424 -8.740 1.000 31.828 16 THR BBB N 1
ATOM 1333 C CA . THR B 1 28 ? -13.643 -44.763 -9.337 1.000 34.387 16 THR BBB CA 1
ATOM 1334 C C . THR B 1 28 ? -13.655 -44.636 -10.856 1.000 33.055 16 THR BBB C 1
ATOM 1335 O O . THR B 1 28 ? -14.171 -43.661 -11.418 1.000 31.965 16 THR BBB O 1
ATOM 1339 N N . PRO B 1 29 ? -13.134 -45.642 -11.577 1.000 34.028 17 PRO BBB N 1
ATOM 1340 C CA . PRO B 1 29 ? -13.200 -45.660 -13.037 1.000 34.219 17 PRO BBB CA 1
ATOM 1341 C C . PRO B 1 29 ? -14.633 -45.480 -13.575 1.000 31.984 17 PRO BBB C 1
ATOM 1342 O O . PRO B 1 29 ? -14.842 -44.753 -14.539 1.000 32.865 17 PRO BBB O 1
ATOM 1346 N N . THR B 1 30 ? -15.607 -46.094 -12.925 1.000 33.201 18 THR BBB N 1
ATOM 1347 C CA . THR B 1 30 ? -17.028 -45.967 -13.295 1.000 36.127 18 THR BBB CA 1
ATOM 1348 C C . THR B 1 30 ? -17.488 -44.526 -13.107 1.000 34.098 18 THR BBB C 1
ATOM 1349 O O . THR B 1 30 ? -18.217 -43.990 -13.966 1.000 32.743 18 THR BBB O 1
ATOM 1353 N N . ASP B 1 31 ? -17.082 -43.888 -11.996 1.000 33.695 19 ASP BBB N 1
ATOM 1354 C CA . ASP B 1 31 ? -17.480 -42.489 -11.775 1.000 30.865 19 ASP BBB CA 1
ATOM 1355 C C . ASP B 1 31 ? -16.934 -41.615 -12.892 1.000 29.506 19 ASP BBB C 1
ATOM 1356 O O . ASP B 1 31 ? -17.620 -40.690 -13.317 1.000 29.096 19 ASP BBB O 1
ATOM 1361 N N . LEU B 1 32 ? -15.711 -41.859 -13.318 1.000 28.957 20 LEU BBB N 1
ATOM 1362 C CA . LEU B 1 32 ? -15.035 -41.003 -14.301 1.000 27.649 20 LEU BBB CA 1
ATOM 1363 C C . LEU B 1 32 ? -15.706 -41.200 -15.675 1.000 28.294 20 LEU BBB C 1
ATOM 1364 O O . LEU B 1 32 ? -15.881 -40.200 -16.387 1.000 29.747 20 LEU BBB O 1
ATOM 1369 N N . LYS B 1 33 ? -16.013 -42.437 -16.024 1.000 29.357 21 LYS BBB N 1
ATOM 1370 C CA . LYS B 1 33 ? -16.695 -42.746 -17.302 1.000 30.941 21 LYS BBB CA 1
ATOM 1371 C C . LYS B 1 33 ? -18.071 -42.060 -17.286 1.000 30.677 21 LYS BBB C 1
ATOM 1372 O O . LYS B 1 33 ? -18.457 -41.398 -18.285 1.000 30.241 21 LYS BBB O 1
ATOM 1374 N N . ASN B 1 34 ? -18.799 -42.195 -16.177 1.000 27.935 22 ASN BBB N 1
ATOM 1375 C CA . ASN B 1 34 ? -20.133 -41.592 -16.079 1.000 27.935 22 ASN BBB CA 1
ATOM 1376 C C . ASN B 1 34 ? -20.014 -40.081 -16.175 1.000 27.165 22 ASN BBB C 1
ATOM 1377 O O . ASN B 1 34 ? -20.841 -39.427 -16.822 1.000 27.495 22 ASN BBB O 1
ATOM 1382 N N . ALA B 1 35 ? -19.030 -39.497 -15.479 1.000 24.929 23 ALA BBB N 1
ATOM 1383 C CA . ALA B 1 35 ? -18.858 -38.052 -15.466 1.000 25.299 23 ALA BBB CA 1
ATOM 1384 C C . ALA B 1 35 ? -18.618 -37.529 -16.883 1.000 24.983 23 ALA BBB C 1
ATOM 1385 O O . ALA B 1 35 ? -19.186 -36.500 -17.254 1.000 25.095 23 ALA BBB O 1
ATOM 1387 N N . TYR B 1 36 ? -17.715 -38.165 -17.604 1.000 25.306 24 TYR BBB N 1
ATOM 1388 C CA . TYR B 1 36 ? -17.375 -37.735 -18.973 1.000 26.106 24 TYR BBB CA 1
ATOM 1389 C C . TYR B 1 36 ? -18.615 -37.773 -19.872 1.000 27.661 24 TYR BBB C 1
ATOM 1390 O O . TYR B 1 36 ? -18.902 -36.822 -20.581 1.000 28.168 24 TYR BBB O 1
ATOM 1399 N N . GLN B 1 37 ? -19.353 -38.871 -19.786 1.000 26.893 25 GLN BBB N 1
ATOM 1400 C CA . GLN B 1 37 ? -20.569 -39.033 -20.582 1.000 28.989 25 GLN BBB CA 1
ATOM 1401 C C . GLN B 1 37 ? -21.611 -37.974 -20.176 1.000 29.300 25 GLN BBB C 1
ATOM 1402 O O . GLN B 1 37 ? -22.230 -37.375 -21.065 1.000 28.651 25 GLN BBB O 1
ATOM 1408 N N . LEU B 1 38 ? -21.774 -37.715 -18.870 1.000 27.287 26 LEU BBB N 1
ATOM 1409 C CA . LEU B 1 38 ? -22.692 -36.660 -18.408 1.000 26.731 26 LEU BBB CA 1
ATOM 1410 C C . LEU B 1 38 ? -22.307 -35.318 -19.012 1.000 26.972 26 LEU BBB C 1
ATOM 1411 O O . LEU B 1 38 ? -23.189 -34.573 -19.442 1.000 27.432 26 LEU BBB O 1
ATOM 1416 N N . GLY B 1 39 ? -21.023 -34.973 -18.943 1.000 25.276 27 GLY BBB N 1
ATOM 1417 C CA . GLY B 1 39 ? -20.574 -33.696 -19.464 1.000 26.210 27 GLY BBB CA 1
ATOM 1418 C C . GLY B 1 39 ? -20.945 -33.569 -20.946 1.000 26.065 27 GLY BBB C 1
ATOM 1419 O O . GLY B 1 39 ? -21.458 -32.508 -21.386 1.000 27.812 27 GLY BBB O 1
ATOM 1420 N N . GLN B 1 40 ? -20.633 -34.605 -21.702 1.000 26.999 28 GLN BBB N 1
ATOM 1421 C CA . GLN B 1 40 ? -20.982 -34.588 -23.156 1.000 27.933 28 GLN BBB CA 1
ATOM 1422 C C . GLN B 1 40 ? -22.488 -34.376 -23.343 1.000 28.029 28 GLN BBB C 1
ATOM 1423 O O . GLN B 1 40 ? -22.910 -33.531 -24.132 1.000 28.635 28 GLN BBB O 1
ATOM 1429 N N . LEU B 1 41 ? -23.295 -35.131 -22.618 1.000 26.790 29 LEU BBB N 1
ATOM 1430 C CA . LEU B 1 41 ? -24.756 -35.103 -22.827 1.000 28.331 29 LEU BBB CA 1
ATOM 1431 C C . LEU B 1 41 ? -25.329 -33.754 -22.408 1.000 28.881 29 LEU BBB C 1
ATOM 1432 O O . LEU B 1 41 ? -26.307 -33.253 -23.064 1.000 29.689 29 LEU BBB O 1
ATOM 1437 N N . ILE B 1 42 ? -24.852 -33.190 -21.304 1.000 27.081 30 ILE BBB N 1
ATOM 1438 C CA . ILE B 1 42 ? -25.312 -31.861 -20.882 1.000 27.940 30 ILE BBB CA 1
ATOM 1439 C C . ILE B 1 42 ? -25.016 -30.824 -21.994 1.000 27.286 30 ILE BBB C 1
ATOM 1440 O O . ILE B 1 42 ? -25.875 -29.990 -22.325 1.000 29.353 30 ILE BBB O 1
ATOM 1445 N N . ALA B 1 43 ? -23.802 -30.831 -22.499 1.000 26.314 31 ALA BBB N 1
ATOM 1446 C CA . ALA B 1 43 ? -23.384 -29.894 -23.554 1.000 28.186 31 ALA BBB CA 1
ATOM 1447 C C . ALA B 1 43 ? -24.223 -30.130 -24.826 1.000 30.559 31 ALA BBB C 1
ATOM 1448 O O . ALA B 1 43 ? -24.564 -29.116 -25.453 1.000 31.942 31 ALA BBB O 1
ATOM 1450 N N . LEU B 1 44 ? -24.516 -31.380 -25.134 1.000 32.736 32 LEU BBB N 1
ATOM 1451 C CA . LEU B 1 44 ? -25.303 -31.629 -26.376 1.000 34.522 32 LEU BBB CA 1
ATOM 1452 C C . LEU B 1 44 ? -26.707 -31.061 -26.258 1.000 32.824 32 LEU BBB C 1
ATOM 1453 O O . LEU B 1 44 ? -27.324 -30.782 -27.270 1.000 35.076 32 LEU BBB O 1
ATOM 1458 N N . GLU B 1 45 ? -27.241 -30.897 -25.078 1.000 32.408 33 GLU BBB N 1
ATOM 1459 C CA . GLU B 1 45 ? -28.548 -30.257 -24.825 1.000 35.117 33 GLU BBB CA 1
ATOM 1460 C C . GLU B 1 45 ? -28.472 -28.733 -24.887 1.000 38.287 33 GLU BBB C 1
ATOM 1461 O O . GLU B 1 45 ? -29.535 -28.076 -24.809 1.000 38.675 33 GLU BBB O 1
ATOM 1467 N N . GLY B 1 46 ? -27.273 -28.153 -25.020 1.000 33.295 34 GLY BBB N 1
ATOM 1468 C CA . GLY B 1 46 ? -27.082 -26.699 -24.951 1.000 32.371 34 GLY BBB CA 1
ATOM 1469 C C . GLY B 1 46 ? -27.172 -26.170 -23.521 1.000 28.789 34 GLY BBB C 1
ATOM 1470 O O . GLY B 1 46 ? -27.416 -24.985 -23.329 1.000 34.189 34 GLY BBB O 1
ATOM 1471 N N . TRP B 1 47 ? -26.981 -27.051 -22.543 1.000 28.962 35 TRP BBB N 1
ATOM 1472 C CA . TRP B 1 47 ? -27.008 -26.657 -21.115 1.000 27.094 35 TRP BBB CA 1
ATOM 1473 C C . TRP B 1 47 ? -25.591 -26.284 -20.677 1.000 24.742 35 TRP BBB C 1
ATOM 1474 O O . TRP B 1 47 ? -24.613 -26.674 -21.319 1.000 27.320 35 TRP BBB O 1
ATOM 1485 N N . VAL B 1 48 ? -25.510 -25.547 -19.577 1.000 25.092 36 VAL BBB N 1
ATOM 1486 C CA . VAL B 1 48 ? -24.206 -25.167 -18.988 1.000 24.304 36 VAL BBB CA 1
ATOM 1487 C C . VAL B 1 48 ? -23.850 -26.192 -17.908 1.000 22.474 36 VAL BBB C 1
ATOM 1488 O O . VAL B 1 48 ? -24.709 -26.568 -17.131 1.000 23.693 36 VAL BBB O 1
ATOM 1492 N N . LEU B 1 49 ? -22.587 -26.626 -17.917 1.000 23.460 37 LEU BBB N 1
ATOM 1493 C CA . LEU B 1 49 ? -22.070 -27.503 -16.843 1.000 24.095 37 LEU BBB CA 1
ATOM 1494 C C . LEU B 1 49 ? -21.375 -26.669 -15.766 1.000 21.287 37 LEU BBB C 1
ATOM 1495 O O . LEU B 1 49 ? -20.586 -25.834 -16.092 1.000 23.118 37 LEU BBB O 1
ATOM 1500 N N . LEU B 1 50 ? -21.746 -26.957 -14.535 1.000 21.565 38 LEU BBB N 1
ATOM 1501 C CA . LEU B 1 50 ? -21.044 -26.404 -13.349 1.000 21.203 38 LEU BBB CA 1
ATOM 1502 C C . LEU B 1 50 ? -20.432 -27.552 -12.605 1.000 20.545 38 LEU BBB C 1
ATOM 1503 O O . LEU B 1 50 ? -21.101 -28.533 -12.333 1.000 21.099 38 LEU BBB O 1
ATOM 1508 N N . THR B 1 51 ? -19.146 -27.369 -12.226 1.000 21.421 39 THR BBB N 1
ATOM 1509 C CA . THR B 1 51 ? -18.512 -28.322 -11.322 1.000 20.810 39 THR BBB CA 1
ATOM 1510 C C . THR B 1 51 ? -17.684 -27.522 -10.291 1.000 20.785 39 THR BBB C 1
ATOM 1511 O O . THR B 1 51 ? -17.537 -26.315 -10.408 1.000 20.923 39 THR BBB O 1
ATOM 1515 N N . GLY B 1 52 ? -17.108 -28.275 -9.358 1.000 20.146 40 GLY BBB N 1
ATOM 1516 C CA . GLY B 1 52 ? -16.135 -27.725 -8.407 1.000 20.769 40 GLY BBB CA 1
ATOM 1517 C C . GLY B 1 52 ? -14.818 -27.349 -9.046 1.000 20.891 40 GLY BBB C 1
ATOM 1518 O O . GLY B 1 52 ? -13.957 -26.821 -8.356 1.000 22.133 40 GLY BBB O 1
ATOM 1519 N N . GLY B 1 53 ? -14.621 -27.580 -10.354 1.000 21.859 41 GLY BBB N 1
ATOM 1520 C CA . GLY B 1 53 ? -13.623 -26.861 -11.126 1.000 21.004 41 GLY BBB CA 1
ATOM 1521 C C . GLY B 1 53 ? -12.224 -27.405 -11.182 1.000 21.006 41 GLY BBB C 1
ATOM 1522 O O . GLY B 1 53 ? -11.415 -26.939 -11.995 1.000 21.813 41 GLY BBB O 1
ATOM 1523 N N . ARG B 1 54 ? -11.885 -28.322 -10.274 1.000 21.398 42 ARG BBB N 1
ATOM 1524 C CA . ARG B 1 54 ? -10.495 -28.764 -10.169 1.000 22.421 42 ARG BBB CA 1
ATOM 1525 C C . ARG B 1 54 ? -10.160 -29.828 -11.204 1.000 23.422 42 ARG BBB C 1
ATOM 1526 O O . ARG B 1 54 ? -11.000 -30.456 -11.781 1.000 24.492 42 ARG BBB O 1
ATOM 1534 N N . ASN B 1 55 ? -8.870 -30.048 -11.364 1.000 23.358 43 ASN BBB N 1
ATOM 1535 C CA . ASN B 1 55 ? -8.236 -30.926 -12.337 1.000 24.058 43 ASN BBB CA 1
ATOM 1536 C C . ASN B 1 55 ? -8.202 -32.395 -11.907 1.000 23.796 43 ASN BBB C 1
ATOM 1537 O O . ASN B 1 55 ? -7.313 -33.129 -12.355 1.000 28.139 43 ASN BBB O 1
ATOM 1542 N N . VAL B 1 56 ? -9.189 -32.822 -11.132 1.000 24.080 44 VAL BBB N 1
ATOM 1543 C CA . VAL B 1 56 ? -9.246 -34.205 -10.630 1.000 26.025 44 VAL BBB CA 1
ATOM 1544 C C . VAL B 1 56 ? -10.666 -34.748 -10.734 1.000 25.098 44 VAL BBB C 1
ATOM 1545 O O . VAL B 1 56 ? -11.616 -33.996 -10.686 1.000 26.091 44 VAL BBB O 1
ATOM 1549 N N . GLY B 1 57 ? -10.754 -36.045 -10.892 1.000 24.786 45 GLY BBB N 1
ATOM 1550 C CA . GLY B 1 57 ? -11.953 -36.815 -10.636 1.000 25.565 45 GLY BBB CA 1
ATOM 1551 C C . GLY B 1 57 ? -13.133 -36.390 -11.521 1.000 23.659 45 GLY BBB C 1
ATOM 1552 O O . GLY B 1 57 ? -12.973 -36.043 -12.738 1.000 25.074 45 GLY BBB O 1
ATOM 1553 N N . VAL B 1 58 ? -14.296 -36.380 -10.916 1.000 23.970 46 VAL BBB N 1
ATOM 1554 C CA . VAL B 1 58 ? -15.535 -36.109 -11.659 1.000 24.553 46 VAL BBB CA 1
ATOM 1555 C C . VAL B 1 58 ? -15.490 -34.690 -12.218 1.000 24.525 46 VAL BBB C 1
ATOM 1556 O O . VAL B 1 58 ? -16.028 -34.476 -13.350 1.000 25.420 46 VAL BBB O 1
ATOM 1560 N N . MET B 1 59 ? -14.950 -33.734 -11.498 1.000 24.296 47 MET BBB N 1
ATOM 1561 C CA . MET B 1 59 ? -14.900 -32.332 -11.979 1.000 25.110 47 MET BBB CA 1
ATOM 1562 C C . MET B 1 59 ? -14.150 -32.293 -13.317 1.000 24.474 47 MET BBB C 1
ATOM 1563 O O . MET B 1 59 ? -14.624 -31.689 -14.311 1.000 24.431 47 MET BBB O 1
ATOM 1568 N N . GLU B 1 60 ? -12.985 -32.907 -13.377 1.000 23.798 48 GLU BBB N 1
ATOM 1569 C CA . GLU B 1 60 ? -12.094 -32.891 -14.534 1.000 24.035 48 GLU BBB CA 1
ATOM 1570 C C . GLU B 1 60 ? -12.820 -33.614 -15.681 1.000 24.146 48 GLU BBB C 1
ATOM 1571 O O . GLU B 1 60 ? -12.864 -33.114 -16.835 1.000 24.717 48 GLU BBB O 1
ATOM 1577 N N . HIS B 1 61 ? -13.336 -34.808 -15.401 1.000 24.208 49 HIS BBB N 1
ATOM 1578 C CA . HIS B 1 61 ? -13.852 -35.651 -16.509 1.000 25.341 49 HIS BBB CA 1
ATOM 1579 C C . HIS B 1 61 ? -15.173 -35.100 -17.028 1.000 23.829 49 HIS BBB C 1
ATOM 1580 O O . HIS B 1 61 ? -15.391 -35.096 -18.263 1.000 25.724 49 HIS BBB O 1
ATOM 1587 N N . ALA B 1 62 ? -16.050 -34.617 -16.172 1.000 23.338 50 ALA BBB N 1
ATOM 1588 C CA . ALA B 1 62 ? -17.293 -33.967 -16.650 1.000 23.263 50 ALA BBB CA 1
ATOM 1589 C C . ALA B 1 62 ? -16.937 -32.749 -17.495 1.000 23.221 50 ALA BBB C 1
ATOM 1590 O O . ALA B 1 62 ? -17.549 -32.549 -18.592 1.000 23.981 50 ALA BBB O 1
ATOM 1592 N N . SER B 1 63 ? -15.994 -31.937 -17.060 1.000 23.556 51 SER BBB N 1
ATOM 1593 C CA . SER B 1 63 ? -15.611 -30.737 -17.824 1.000 23.182 51 SER BBB CA 1
ATOM 1594 C C . SER B 1 63 ? -15.064 -31.136 -19.188 1.000 22.960 51 SER BBB C 1
ATOM 1595 O O . SER B 1 63 ? -15.399 -30.481 -20.200 1.000 24.828 51 SER BBB O 1
ATOM 1598 N N . GLN B 1 64 ? -14.217 -32.145 -19.240 1.000 23.361 52 GLN BBB N 1
ATOM 1599 C CA . GLN B 1 64 ? -13.628 -32.596 -20.515 1.000 24.943 52 GLN BBB CA 1
ATOM 1600 C C . GLN B 1 64 ? -14.749 -33.111 -21.423 1.000 26.474 52 GLN BBB C 1
ATOM 1601 O O . GLN B 1 64 ? -14.690 -32.849 -22.644 1.000 27.681 52 GLN BBB O 1
ATOM 1607 N N . GLY B 1 65 ? -15.729 -33.827 -20.868 1.000 24.667 53 GLY BBB N 1
ATOM 1608 C CA . GLY B 1 65 ? -16.818 -34.331 -21.716 1.000 26.475 53 GLY BBB CA 1
ATOM 1609 C C . GLY B 1 65 ? -17.624 -33.178 -22.315 1.000 26.750 53 GLY BBB C 1
ATOM 1610 O O . GLY B 1 65 ? -17.949 -33.208 -23.498 1.000 28.279 53 GLY BBB O 1
ATOM 1611 N N . ALA B 1 66 ? -17.940 -32.171 -21.530 1.000 24.921 54 ALA BBB N 1
ATOM 1612 C CA . ALA B 1 66 ? -18.663 -30.991 -21.995 1.000 26.037 54 ALA BBB CA 1
ATOM 1613 C C . ALA B 1 66 ? -17.870 -30.275 -23.072 1.000 27.050 54 ALA BBB C 1
ATOM 1614 O O . ALA B 1 66 ? -18.470 -29.881 -24.103 1.000 28.732 54 ALA BBB O 1
ATOM 1616 N N . LYS B 1 67 ? -16.570 -30.122 -22.894 1.000 27.733 55 LYS BBB N 1
ATOM 1617 C CA . LYS B 1 67 ? -15.761 -29.434 -23.913 1.000 29.267 55 LYS BBB CA 1
ATOM 1618 C C . LYS B 1 67 ? -15.699 -30.250 -25.209 1.000 30.305 55 LYS BBB C 1
ATOM 1619 O O . LYS B 1 67 ? -15.659 -29.652 -26.282 1.000 32.217 55 LYS BBB O 1
ATOM 1625 N N . LYS B 1 68 ? -15.715 -31.578 -25.118 1.000 30.702 56 LYS BBB N 1
ATOM 1626 C CA . LYS B 1 68 ? -15.694 -32.421 -26.328 1.000 32.244 56 LYS BBB CA 1
ATOM 1627 C C . LYS B 1 68 ? -16.927 -32.094 -27.182 1.000 32.593 56 LYS BBB C 1
ATOM 1628 O O . LYS B 1 68 ? -16.828 -32.125 -28.407 1.000 35.680 56 LYS BBB O 1
ATOM 1632 N N . ALA B 1 69 ? -18.025 -31.766 -26.532 1.000 31.167 57 ALA BBB N 1
ATOM 1633 C CA . ALA B 1 69 ? -19.287 -31.397 -27.204 1.000 31.590 57 ALA BBB CA 1
ATOM 1634 C C . ALA B 1 69 ? -19.487 -29.887 -27.312 1.000 33.630 57 ALA BBB C 1
ATOM 1635 O O . ALA B 1 69 ? -20.626 -29.440 -27.578 1.000 36.290 57 ALA BBB O 1
ATOM 1637 N N . GLU B 1 70 ? -18.429 -29.111 -27.126 1.000 32.906 58 GLU BBB N 1
ATOM 1638 C CA . GLU B 1 70 ? -18.404 -27.641 -27.292 1.000 33.414 58 GLU BBB CA 1
ATOM 1639 C C . GLU B 1 70 ? -19.402 -26.928 -26.381 1.000 32.868 58 GLU BBB C 1
ATOM 1640 O O . GLU B 1 70 ? -19.850 -25.843 -26.708 1.000 33.908 58 GLU BBB O 1
ATOM 1646 N N . GLY B 1 71 ? -19.620 -27.465 -25.190 1.000 28.945 59 GLY BBB N 1
ATOM 1647 C CA . GLY B 1 71 ? -20.457 -26.803 -24.191 1.000 27.545 59 GLY BBB CA 1
ATOM 1648 C C . GLY B 1 71 ? -19.649 -25.826 -23.343 1.000 28.700 59 GLY BBB C 1
ATOM 1649 O O . GLY B 1 71 ? -18.454 -25.902 -23.289 1.000 31.019 59 GLY BBB O 1
ATOM 1650 N N . LEU B 1 72 ? -20.356 -24.930 -22.685 1.000 26.397 60 LEU BBB N 1
ATOM 1651 C CA . LEU B 1 72 ? -19.788 -23.978 -21.724 1.000 25.176 60 LEU BBB CA 1
ATOM 1652 C C . LEU B 1 72 ? -19.648 -24.664 -20.367 1.000 23.697 60 LEU BBB C 1
ATOM 1653 O O . LEU B 1 72 ? -20.577 -25.312 -19.884 1.000 24.257 60 LEU BBB O 1
ATOM 1658 N N . THR B 1 73 ? -18.498 -24.482 -19.762 1.000 24.626 61 THR BBB N 1
ATOM 1659 C CA . THR B 1 73 ? -18.197 -25.056 -18.430 1.000 23.339 61 THR BBB CA 1
ATOM 1660 C C . THR B 1 73 ? -17.831 -23.958 -17.441 1.000 21.853 61 THR BBB C 1
ATOM 1661 O O . THR B 1 73 ? -17.046 -23.070 -17.742 1.000 24.547 61 THR BBB O 1
ATOM 1665 N N . ILE B 1 74 ? -18.403 -24.091 -16.254 1.000 22.015 62 ILE BBB N 1
ATOM 1666 C CA . ILE B 1 74 ? -18.141 -23.190 -15.107 1.000 22.316 62 ILE BBB CA 1
ATOM 1667 C C . ILE B 1 74 ? -17.468 -24.045 -14.024 1.000 21.453 62 ILE BBB C 1
ATOM 1668 O O . ILE B 1 74 ? -17.957 -25.139 -13.732 1.000 21.748 62 ILE BBB O 1
ATOM 1673 N N . GLY B 1 75 ? -16.394 -23.512 -13.444 1.000 20.331 63 GLY BBB N 1
ATOM 1674 C CA . GLY B 1 75 ? -15.739 -24.200 -12.308 1.000 20.595 63 GLY BBB CA 1
ATOM 1675 C C . GLY B 1 75 ? -15.785 -23.258 -11.106 1.000 19.893 63 GLY BBB C 1
ATOM 1676 O O . GLY B 1 75 ? -15.379 -22.106 -11.249 1.000 22.403 63 GLY BBB O 1
ATOM 1677 N N . ILE B 1 76 ? -16.235 -23.784 -9.968 1.000 19.502 64 ILE BBB N 1
ATOM 1678 C CA . ILE B 1 76 ? -16.327 -22.985 -8.735 1.000 20.606 64 ILE BBB CA 1
ATOM 1679 C C . ILE B 1 76 ? -15.192 -23.461 -7.784 1.000 19.601 64 ILE BBB C 1
ATOM 1680 O O . ILE B 1 76 ? -15.303 -24.517 -7.156 1.000 20.910 64 ILE BBB O 1
ATOM 1685 N N . LEU B 1 77 ? -14.074 -22.748 -7.848 1.000 19.822 65 LEU BBB N 1
ATOM 1686 C CA . LEU B 1 77 ? -12.835 -23.234 -7.174 1.000 19.693 65 LEU BBB CA 1
ATOM 1687 C C . LEU B 1 77 ? -12.803 -22.832 -5.711 1.000 19.453 65 LEU BBB C 1
ATOM 1688 O O . LEU B 1 77 ? -13.146 -21.721 -5.357 1.000 20.497 65 LEU BBB O 1
ATOM 1693 N N . PRO B 1 78 ? -12.338 -23.752 -4.843 1.000 19.832 66 PRO BBB N 1
ATOM 1694 C CA . PRO B 1 78 ? -12.270 -23.464 -3.400 1.000 19.935 66 PRO BBB CA 1
ATOM 1695 C C . PRO B 1 78 ? -11.054 -22.623 -3.012 1.000 20.267 66 PRO BBB C 1
ATOM 1696 O O . PRO B 1 78 ? -11.136 -21.936 -1.971 1.000 21.540 66 PRO BBB O 1
ATOM 1700 N N . SER B 1 79 ? -9.987 -22.646 -3.776 1.000 19.755 67 SER BBB N 1
ATOM 1701 C CA . SER B 1 79 ? -8.772 -21.930 -3.369 1.000 22.845 67 SER BBB CA 1
ATOM 1702 C C . SER B 1 79 ? -8.803 -20.491 -3.854 1.000 22.307 67 SER BBB C 1
ATOM 1703 O O . SER B 1 79 ? -9.825 -20.030 -4.400 1.000 22.846 67 SER BBB O 1
ATOM 1706 N N . LYS B 1 80 ? -7.744 -19.731 -3.613 1.000 22.230 68 LYS BBB N 1
ATOM 1707 C CA . LYS B 1 80 ? -7.683 -18.299 -3.849 1.000 24.427 68 LYS BBB CA 1
ATOM 1708 C C . LYS B 1 80 ? -7.034 -17.975 -5.191 1.000 22.737 68 LYS BBB C 1
ATOM 1709 O O . LYS B 1 80 ? -6.857 -16.807 -5.483 1.000 25.751 68 LYS BBB O 1
ATOM 1713 N N . ASN B 1 81 ? -6.761 -19.006 -5.999 1.000 23.231 69 ASN BBB N 1
ATOM 1714 C CA . ASN B 1 81 ? -6.245 -18.770 -7.359 1.000 24.524 69 ASN BBB CA 1
ATOM 1715 C C . ASN B 1 81 ? -6.629 -19.960 -8.230 1.000 23.134 69 ASN BBB C 1
ATOM 1716 O O . ASN B 1 81 ? -7.321 -20.848 -7.785 1.000 22.913 69 ASN BBB O 1
ATOM 1721 N N . THR B 1 82 ? -6.173 -19.953 -9.472 1.000 25.518 70 THR BBB N 1
ATOM 1722 C CA . THR B 1 82 ? -6.549 -20.967 -10.479 1.000 24.933 70 THR BBB CA 1
ATOM 1723 C C . THR B 1 82 ? -5.528 -22.087 -10.604 1.000 25.046 70 THR BBB C 1
ATOM 1724 O O . THR B 1 82 ? -5.571 -22.846 -11.566 1.000 27.863 70 THR BBB O 1
ATOM 1728 N N . HIS B 1 83 ? -4.622 -22.244 -9.621 1.000 26.294 71 HIS BBB N 1
ATOM 1729 C CA . HIS B 1 83 ? -3.550 -23.257 -9.733 1.000 27.992 71 HIS BBB CA 1
ATOM 1730 C C . HIS B 1 83 ? -4.111 -24.642 -10.108 1.000 26.921 71 HIS BBB C 1
ATOM 1731 O O . HIS B 1 83 ? -3.451 -25.384 -10.829 1.000 31.536 71 HIS BBB O 1
ATOM 1738 N N . ASN B 1 84 ? -5.231 -25.013 -9.528 1.000 27.357 72 ASN BBB N 1
ATOM 1739 C CA . ASN B 1 84 ? -5.723 -26.408 -9.637 1.000 26.775 72 ASN BBB CA 1
ATOM 1740 C C . ASN B 1 84 ? -6.828 -26.586 -10.666 1.000 25.169 72 ASN BBB C 1
ATOM 1741 O O . ASN B 1 84 ? -7.489 -27.605 -10.682 1.000 24.655 72 ASN BBB O 1
ATOM 1746 N N . VAL B 1 85 ? -7.078 -25.543 -11.445 1.000 23.551 73 VAL BBB N 1
ATOM 1747 C CA . VAL B 1 85 ? -8.246 -25.571 -12.330 1.000 23.642 73 VAL BBB CA 1
ATOM 1748 C C . VAL B 1 85 ? -8.070 -26.612 -13.435 1.000 24.009 73 VAL BBB C 1
ATOM 1749 O O . VAL B 1 85 ? -6.991 -26.772 -13.977 1.000 24.602 73 VAL BBB O 1
ATOM 1753 N N . SER B 1 86 ? -9.194 -27.265 -13.794 1.000 22.541 74 SER BBB N 1
ATOM 1754 C CA . SER B 1 86 ? -9.200 -28.083 -15.015 1.000 23.290 74 SER BBB CA 1
ATOM 1755 C C . SER B 1 86 ? -8.973 -27.196 -16.257 1.000 23.485 74 SER BBB C 1
ATOM 1756 O O . SER B 1 86 ? -9.515 -26.106 -16.344 1.000 23.467 74 SER BBB O 1
ATOM 1759 N N . ASP B 1 87 ? -8.207 -27.689 -17.204 1.000 24.141 75 ASP BBB N 1
ATOM 1760 C CA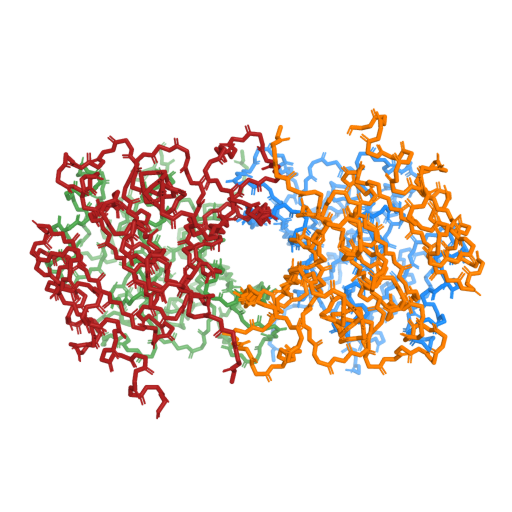 . ASP B 1 87 ? -7.990 -27.057 -18.518 1.000 27.312 75 ASP BBB CA 1
ATOM 1761 C C . ASP B 1 87 ? -9.311 -27.006 -19.295 1.000 26.533 75 ASP BBB C 1
ATOM 1762 O O . ASP B 1 87 ? -9.346 -26.308 -20.276 1.000 28.242 75 ASP BBB O 1
ATOM 1767 N N . ALA B 1 88 ? -10.302 -27.791 -18.905 1.000 24.096 76 ALA BBB N 1
ATOM 1768 C CA . ALA B 1 88 ? -11.589 -27.852 -19.621 1.000 25.029 76 ALA BBB CA 1
ATOM 1769 C C . ALA B 1 88 ? -12.634 -26.933 -18.983 1.000 25.053 76 ALA BBB C 1
ATOM 1770 O O . ALA B 1 88 ? -13.834 -26.982 -19.382 1.000 26.785 76 ALA BBB O 1
ATOM 1772 N N . VAL B 1 89 ? -12.241 -26.094 -18.019 1.000 23.747 77 VAL BBB N 1
ATOM 1773 C CA . VAL B 1 89 ? -13.137 -25.059 -17.457 1.000 23.685 77 VAL BBB CA 1
ATOM 1774 C C . VAL B 1 89 ? -13.008 -23.775 -18.257 1.000 23.542 77 VAL BBB C 1
ATOM 1775 O O . VAL B 1 89 ? -11.924 -23.252 -18.447 1.000 25.140 77 VAL BBB O 1
ATOM 1779 N N . ASP B 1 90 ? -14.129 -23.250 -18.753 1.000 24.176 78 ASP BBB N 1
ATOM 1780 C CA . ASP B 1 90 ? -14.144 -21.970 -19.509 1.000 24.111 78 ASP BBB CA 1
ATOM 1781 C C . ASP B 1 90 ? -14.137 -20.783 -18.567 1.000 23.416 78 ASP BBB C 1
ATOM 1782 O O . ASP B 1 90 ? -13.495 -19.783 -18.876 1.000 25.600 78 ASP BBB O 1
ATOM 1787 N N . ILE B 1 91 ? -14.940 -20.866 -17.511 1.000 22.409 79 ILE BBB N 1
ATOM 1788 C CA . ILE B 1 91 ? -15.126 -19.738 -16.563 1.000 22.574 79 ILE BBB CA 1
ATOM 1789 C C . ILE B 1 91 ? -14.738 -20.252 -15.182 1.000 22.843 79 ILE BBB C 1
ATOM 1790 O O . ILE B 1 91 ? -15.430 -21.094 -14.611 1.000 22.141 79 ILE BBB O 1
ATOM 1795 N N . ALA B 1 92 ? -13.627 -19.703 -14.699 1.000 22.187 80 ALA BBB N 1
ATOM 1796 C CA . ALA B 1 92 ? -13.044 -20.127 -13.396 1.000 22.185 80 ALA BBB CA 1
ATOM 1797 C C . ALA B 1 92 ? -13.471 -19.093 -12.357 1.000 21.038 80 ALA BBB C 1
ATOM 1798 O O . ALA B 1 92 ? -12.917 -17.997 -12.314 1.000 23.900 80 ALA BBB O 1
ATOM 1800 N N . ILE B 1 93 ? -14.410 -19.473 -11.528 1.000 20.486 81 ILE BBB N 1
ATOM 1801 C CA . ILE B 1 93 ? -14.868 -18.654 -10.401 1.000 20.548 81 ILE BBB CA 1
ATOM 1802 C C . ILE B 1 93 ? -13.969 -19.035 -9.216 1.000 20.965 81 ILE BBB C 1
ATOM 1803 O O . ILE B 1 93 ? -14.007 -20.157 -8.763 1.000 23.199 81 ILE BBB O 1
ATOM 1808 N N . VAL B 1 94 ? -13.153 -18.086 -8.806 1.000 20.676 82 VAL BBB N 1
ATOM 1809 C CA . VAL B 1 94 ? -12.163 -18.309 -7.729 1.000 19.950 82 VAL BBB CA 1
ATOM 1810 C C . VAL B 1 94 ? -12.795 -17.792 -6.461 1.000 19.793 82 VAL BBB C 1
ATOM 1811 O O . VAL B 1 94 ? -13.024 -16.587 -6.355 1.000 21.816 82 VAL BBB O 1
ATOM 1815 N N . THR B 1 95 ? -13.021 -18.683 -5.484 1.000 20.264 83 THR BBB N 1
ATOM 1816 C CA . THR B 1 95 ? -13.820 -18.236 -4.330 1.000 20.746 83 THR BBB CA 1
ATOM 1817 C C . THR B 1 95 ? -12.949 -17.902 -3.106 1.000 20.333 83 THR BBB C 1
ATOM 1818 O O . THR B 1 95 ? -13.364 -17.085 -2.312 1.000 21.681 83 THR BBB O 1
ATOM 1822 N N . GLY B 1 96 ? -11.840 -18.620 -2.908 1.000 20.407 84 GLY BBB N 1
ATOM 1823 C CA . GLY B 1 96 ? -11.074 -18.481 -1.645 1.000 21.251 84 GLY BBB CA 1
ATOM 1824 C C . GLY B 1 96 ? -11.873 -18.905 -0.449 1.000 21.043 84 GLY BBB C 1
ATOM 1825 O O . GLY B 1 96 ? -11.527 -18.524 0.653 1.000 22.996 84 GLY BBB O 1
ATOM 1826 N N . LEU B 1 97 ? -12.909 -19.738 -0.586 1.000 19.887 85 LEU BBB N 1
ATOM 1827 C CA . LEU B 1 97 ? -13.825 -20.119 0.507 1.000 20.899 85 LEU BBB CA 1
ATOM 1828 C C . LEU B 1 97 ? -13.573 -21.533 1.060 1.000 19.960 85 LEU BBB C 1
ATOM 1829 O O . LEU B 1 97 ? -14.310 -21.961 1.954 1.000 20.931 85 LEU BBB O 1
ATOM 1834 N N . GLY B 1 98 ? -12.673 -22.269 0.442 1.000 19.623 86 GLY BBB N 1
ATOM 1835 C CA . GLY B 1 98 ? -12.518 -23.670 0.818 1.000 20.037 86 GLY BBB CA 1
ATOM 1836 C C . GLY B 1 98 ? -13.821 -24.416 0.583 1.000 20.215 86 GLY BBB C 1
ATOM 1837 O O . GLY B 1 98 ? -14.545 -24.147 -0.407 1.000 20.702 86 GLY BBB O 1
ATOM 1838 N N . ASN B 1 99 ? -14.152 -25.356 1.435 1.000 20.647 87 ASN BBB N 1
ATOM 1839 C CA . ASN B 1 99 ? -15.332 -26.201 1.268 1.000 21.173 87 ASN BBB CA 1
ATOM 1840 C C . ASN B 1 99 ? -16.623 -25.414 1.464 1.000 21.543 87 ASN BBB C 1
ATOM 1841 O O . ASN B 1 99 ? -17.720 -25.953 1.103 1.000 24.711 87 ASN BBB O 1
ATOM 1846 N N . ALA B 1 100 ? -16.574 -24.178 1.914 1.000 20.978 88 ALA BBB N 1
ATOM 1847 C CA . ALA B 1 100 ? -17.787 -23.354 1.962 1.000 21.862 88 ALA BBB CA 1
ATOM 1848 C C . ALA B 1 100 ? -18.316 -23.095 0.537 1.000 21.372 88 ALA BBB C 1
ATOM 1849 O O . ALA B 1 100 ? -19.515 -22.772 0.394 1.000 23.617 88 ALA BBB O 1
ATOM 1851 N N . ARG B 1 101 ? -17.460 -23.243 -0.469 1.000 20.377 89 ARG BBB N 1
ATOM 1852 C CA . ARG B 1 101 ? -17.961 -23.038 -1.854 1.000 20.243 89 ARG BBB CA 1
ATOM 1853 C C . ARG B 1 101 ? -18.985 -24.080 -2.199 1.000 21.146 89 ARG BBB C 1
ATOM 1854 O O . ARG B 1 101 ? -19.726 -23.916 -3.217 1.000 21.557 89 ARG BBB O 1
ATOM 1862 N N . ASN B 1 102 ? -19.100 -25.186 -1.495 1.000 20.677 90 ASN BBB N 1
ATOM 1863 C CA . ASN B 1 102 ? -20.064 -26.243 -1.828 1.000 21.318 90 ASN BBB CA 1
ATOM 1864 C C . ASN B 1 102 ? -21.473 -25.626 -1.856 1.000 21.982 90 ASN BBB C 1
ATOM 1865 O O . ASN B 1 102 ? -22.323 -26.070 -2.653 1.000 23.293 90 ASN BBB O 1
ATOM 1870 N N . ASN B 1 103 ? -21.754 -24.632 -1.025 1.000 20.483 91 ASN BBB N 1
ATOM 1871 C CA . ASN B 1 103 ? -23.092 -24.019 -1.002 1.000 20.981 91 ASN BBB CA 1
ATOM 1872 C C . ASN B 1 103 ? -23.309 -23.234 -2.301 1.000 21.380 91 ASN BBB C 1
ATOM 1873 O O . ASN B 1 103 ? -24.457 -23.212 -2.787 1.000 22.309 91 ASN BBB O 1
ATOM 1878 N N . ILE B 1 104 ? -22.299 -22.622 -2.840 1.000 20.323 92 ILE BBB N 1
ATOM 1879 C CA . ILE B 1 104 ? -22.399 -21.864 -4.088 1.000 20.732 92 ILE BBB CA 1
ATOM 1880 C C . ILE B 1 104 ? -22.713 -22.871 -5.212 1.000 21.509 92 ILE BBB C 1
ATOM 1881 O O . ILE B 1 104 ? -23.584 -22.577 -6.086 1.000 21.915 92 ILE BBB O 1
ATOM 1886 N N . ASN B 1 105 ? -22.059 -24.018 -5.208 1.000 21.420 93 ASN BBB N 1
ATOM 1887 C CA . ASN B 1 105 ? -22.326 -25.028 -6.257 1.000 21.978 93 ASN BBB CA 1
ATOM 1888 C C . ASN B 1 105 ? -23.789 -25.368 -6.267 1.000 20.942 93 ASN BBB C 1
ATOM 1889 O O . ASN B 1 105 ? -24.399 -25.465 -7.364 1.000 23.508 93 ASN BBB O 1
ATOM 1894 N N . VAL B 1 106 ? -24.411 -25.573 -5.132 1.000 21.380 94 VAL BBB N 1
ATOM 1895 C CA . VAL B 1 106 ? -25.783 -26.081 -5.120 1.000 22.811 94 VAL BBB CA 1
ATOM 1896 C C . VAL B 1 106 ? -26.746 -24.905 -5.349 1.000 22.248 94 VAL BBB C 1
ATOM 1897 O O . VAL B 1 106 ? -27.742 -25.111 -6.057 1.000 24.374 94 VAL BBB O 1
ATOM 1901 N N . LEU B 1 107 ? -26.492 -23.718 -4.819 1.000 20.564 95 LEU BBB N 1
ATOM 1902 C CA . LEU B 1 107 ? -27.396 -22.575 -5.035 1.000 20.689 95 LEU BBB CA 1
ATOM 1903 C C . LEU B 1 107 ? -27.421 -22.202 -6.532 1.000 20.524 95 LEU BBB C 1
ATOM 1904 O O . LEU B 1 107 ? -28.434 -21.624 -6.984 1.000 22.399 95 LEU BBB O 1
ATOM 1909 N N . SER B 1 108 ? -26.319 -22.375 -7.202 1.000 20.113 96 SER BBB N 1
ATOM 1910 C CA . SER B 1 108 ? -26.145 -21.933 -8.612 1.000 21.072 96 SER BBB CA 1
ATOM 1911 C C . SER B 1 108 ? -26.699 -22.930 -9.626 1.000 22.580 96 SER BBB C 1
ATOM 1912 O O . SER B 1 108 ? -26.876 -22.563 -10.806 1.000 26.430 96 SER BBB O 1
ATOM 1915 N N . SER B 1 109 ? -26.953 -24.136 -9.202 1.000 22.014 97 SER BBB N 1
ATOM 1916 C CA . SER B 1 109 ? -27.394 -25.206 -10.121 1.000 22.531 97 SER BBB CA 1
ATOM 1917 C C . SER B 1 109 ? -28.904 -25.269 -10.174 1.000 24.181 97 SER BBB C 1
ATOM 1918 O O . SER B 1 109 ? -29.571 -25.152 -9.173 1.000 26.406 97 SER BBB O 1
ATOM 1921 N N . ASP B 1 110 ? -29.438 -25.507 -11.379 1.000 23.850 98 ASP BBB N 1
ATOM 1922 C CA . ASP B 1 110 ? -30.875 -25.806 -11.487 1.000 24.772 98 ASP BBB CA 1
ATOM 1923 C C . ASP B 1 110 ? -31.183 -27.237 -11.060 1.000 24.011 98 ASP BBB C 1
ATOM 1924 O O . ASP B 1 110 ? -32.256 -27.490 -10.503 1.000 26.961 98 ASP BBB O 1
ATOM 1929 N N . VAL B 1 111 ? -30.258 -28.147 -11.360 1.000 25.240 99 VAL BBB N 1
ATOM 1930 C CA . VAL B 1 111 ? -30.337 -29.556 -10.975 1.000 23.961 99 VAL BBB CA 1
ATOM 1931 C C . VAL B 1 111 ? -28.906 -29.910 -10.551 1.000 23.869 99 VAL BBB C 1
ATOM 1932 O O . VAL B 1 111 ? -27.958 -29.533 -11.238 1.000 23.112 99 VAL BBB O 1
ATOM 1936 N N . VAL B 1 112 ? -28.826 -30.712 -9.508 1.000 23.669 100 VAL BBB N 1
ATOM 1937 C CA . VAL B 1 112 ? -27.543 -31.233 -8.997 1.000 24.201 100 VAL BBB CA 1
ATOM 1938 C C . VAL B 1 112 ? -27.517 -32.729 -9.285 1.000 23.832 100 VAL BBB C 1
ATOM 1939 O O . VAL B 1 112 ? -28.429 -33.422 -8.907 1.000 27.073 100 VAL BBB O 1
ATOM 1943 N N . ILE B 1 113 ? -26.449 -33.181 -9.942 1.000 23.507 101 ILE BBB N 1
ATOM 1944 C CA . ILE B 1 113 ? -26.197 -34.617 -10.141 1.000 23.846 101 ILE BBB CA 1
ATOM 1945 C C . ILE B 1 113 ? -24.995 -34.989 -9.280 1.000 24.641 101 ILE BBB C 1
ATOM 1946 O O . ILE B 1 113 ? -23.955 -34.357 -9.435 1.000 25.662 101 ILE BBB O 1
ATOM 1951 N N . ALA B 1 114 ? -25.181 -36.011 -8.472 1.000 24.342 102 ALA BBB N 1
ATOM 1952 C CA . ALA B 1 114 ? -24.080 -36.575 -7.693 1.000 24.283 102 ALA BBB CA 1
ATOM 1953 C C . ALA B 1 114 ? -23.649 -37.836 -8.414 1.000 23.769 102 ALA BBB C 1
ATOM 1954 O O . ALA B 1 114 ? -24.361 -38.856 -8.397 1.000 25.764 102 ALA BBB O 1
ATOM 1956 N N . CYS B 1 115 ? -22.477 -37.751 -9.024 1.000 23.799 103 CYS BBB N 1
ATOM 1957 C CA . CYS B 1 115 ? -21.881 -38.824 -9.828 1.000 25.539 103 CYS BBB CA 1
ATOM 1958 C C . CYS B 1 115 ? -20.813 -39.512 -8.973 1.000 25.595 103 CYS BBB C 1
ATOM 1959 O O . CYS B 1 115 ? -19.688 -39.010 -8.890 1.000 27.002 103 CYS BBB O 1
ATOM 1962 N N . GLY B 1 116 ? -21.203 -40.595 -8.326 1.000 25.127 104 GLY BBB N 1
ATOM 1963 C CA . GLY B 1 116 ? -20.387 -41.226 -7.276 1.000 26.246 104 GLY BBB CA 1
ATOM 1964 C C . GLY B 1 116 ? -20.593 -40.588 -5.923 1.000 25.838 104 GLY BBB C 1
ATOM 1965 O O . GLY B 1 116 ? -21.406 -39.693 -5.758 1.000 28.406 104 GLY BBB O 1
ATOM 1966 N N . ILE B 1 117 ? -19.859 -41.113 -4.960 1.000 26.650 105 ILE BBB N 1
ATOM 1967 C CA . ILE B 1 117 ? -20.041 -40.704 -3.551 1.000 30.534 105 ILE BBB CA 1
ATOM 1968 C C . ILE B 1 117 ? -18.686 -40.503 -2.888 1.000 29.141 105 ILE BBB C 1
ATOM 1969 O O . ILE B 1 117 ? -17.737 -41.184 -3.180 1.000 32.500 105 ILE BBB O 1
ATOM 1974 N N . GLY B 1 118 ? -18.648 -39.526 -2.034 1.000 29.093 106 GLY BBB N 1
ATOM 1975 C CA . GLY B 1 118 ? -17.505 -39.178 -1.182 1.000 28.389 106 GLY BBB CA 1
ATOM 1976 C C . GLY B 1 118 ? -17.979 -38.096 -0.259 1.000 27.282 106 GLY BBB C 1
ATOM 1977 O O . GLY B 1 118 ? -19.132 -37.660 -0.326 1.000 27.931 106 GLY BBB O 1
ATOM 1978 N N . LEU B 1 119 ? -17.112 -37.670 0.662 1.000 27.283 107 LEU BBB N 1
ATOM 1979 C CA . LEU B 1 119 ? -17.585 -36.774 1.727 1.000 27.019 107 LEU BBB CA 1
ATOM 1980 C C . LEU B 1 119 ? -18.006 -35.408 1.200 1.000 24.551 107 LEU BBB C 1
ATOM 1981 O O . LEU B 1 119 ? -19.071 -34.886 1.619 1.000 24.399 107 LEU BBB O 1
ATOM 1986 N N . GLY B 1 120 ? -17.219 -34.812 0.292 1.000 25.134 108 GLY BBB N 1
ATOM 1987 C CA . GLY B 1 120 ? -17.608 -33.490 -0.231 1.000 25.622 108 GLY BBB CA 1
ATOM 1988 C C . GLY B 1 120 ? -18.925 -33.606 -0.991 1.000 24.394 108 GLY BBB C 1
ATOM 1989 O O . GLY B 1 120 ? -19.820 -32.758 -0.845 1.000 24.135 108 GLY BBB O 1
ATOM 1990 N N . THR B 1 121 ? -19.083 -34.666 -1.754 1.000 25.100 109 THR BBB N 1
ATOM 1991 C CA . THR B 1 121 ? -20.321 -34.905 -2.511 1.000 24.513 109 THR BBB CA 1
ATOM 1992 C C . THR B 1 121 ? -21.514 -35.066 -1.578 1.000 23.415 109 THR BBB C 1
ATOM 1993 O O . THR B 1 121 ? -22.577 -34.515 -1.832 1.000 23.366 109 THR BBB O 1
ATOM 1997 N N . LEU B 1 122 ? -21.340 -35.789 -0.468 1.000 23.487 110 LEU BBB N 1
ATOM 1998 C CA . LEU B 1 122 ? -22.428 -35.949 0.496 1.000 23.327 110 LEU BBB CA 1
ATOM 1999 C C . LEU B 1 122 ? -22.851 -34.578 1.024 1.000 22.311 110 LEU BBB C 1
ATOM 2000 O O . LEU B 1 122 ? -24.043 -34.318 1.234 1.000 23.051 110 LEU BBB O 1
ATOM 2005 N N . SER B 1 123 ? -21.883 -33.712 1.323 1.000 22.773 111 SER BBB N 1
ATOM 2006 C CA . SER B 1 123 ? -22.209 -32.363 1.832 1.000 23.105 111 SER BBB CA 1
ATOM 2007 C C . SER B 1 123 ? -23.042 -31.618 0.793 1.000 22.642 111 SER BBB C 1
ATOM 2008 O O . SER B 1 123 ? -23.986 -30.954 1.174 1.000 23.440 111 SER BBB O 1
ATOM 2011 N N . GLU B 1 124 ? -22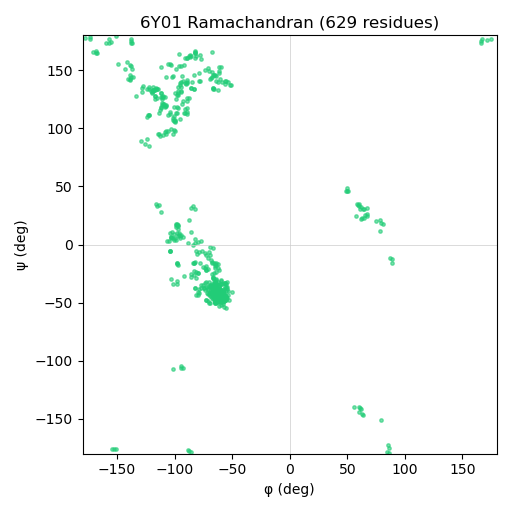.673 -31.726 -0.486 1.000 22.934 112 GLU BBB N 1
ATOM 2012 C CA . GLU B 1 124 ? -23.408 -30.978 -1.541 1.000 23.685 112 GLU BBB CA 1
ATOM 2013 C C . GLU B 1 124 ? -24.819 -31.545 -1.740 1.000 21.650 112 GLU BBB C 1
ATOM 2014 O O . GLU B 1 124 ? -25.769 -30.766 -1.847 1.000 23.112 112 GLU BBB O 1
ATOM 2020 N N . VAL B 1 125 ? -24.958 -32.864 -1.742 1.000 22.190 113 VAL BBB N 1
ATOM 2021 C CA . VAL B 1 125 ? -26.277 -33.490 -1.837 1.000 22.908 113 VAL BBB CA 1
ATOM 2022 C C . VAL B 1 125 ? -27.153 -33.021 -0.704 1.000 21.993 113 VAL BBB C 1
ATOM 2023 O O . VAL B 1 125 ? -28.271 -32.623 -0.894 1.000 23.933 113 VAL BBB O 1
ATOM 2027 N N . ALA B 1 126 ? -26.591 -33.062 0.527 1.000 21.464 114 ALA BBB N 1
ATOM 2028 C CA . ALA B 1 126 ? -27.386 -32.689 1.686 1.000 23.265 114 ALA BBB CA 1
ATOM 2029 C C . ALA B 1 126 ? -27.814 -31.244 1.590 1.000 23.376 114 ALA BBB C 1
ATOM 2030 O O . ALA B 1 126 ? -29.004 -30.967 1.892 1.000 26.804 114 ALA BBB O 1
ATOM 2032 N N . LEU B 1 127 ? -26.879 -30.339 1.261 1.000 23.437 115 LEU BBB N 1
ATOM 2033 C CA . LEU B 1 127 ? -27.224 -28.903 1.145 1.000 25.958 115 LEU BBB CA 1
ATOM 2034 C C . LEU B 1 127 ? -28.246 -28.666 0.014 1.000 25.234 115 LEU BBB C 1
ATOM 2035 O O . LEU B 1 127 ? -29.175 -27.884 0.190 1.000 28.634 115 LEU BBB O 1
ATOM 2040 N N . ALA B 1 128 ? -28.077 -29.344 -1.111 1.000 23.255 116 ALA BBB N 1
ATOM 2041 C CA . ALA B 1 128 ? -29.019 -29.187 -2.235 1.000 24.270 116 ALA BBB CA 1
ATOM 2042 C C . ALA B 1 128 ? -30.417 -29.614 -1.765 1.000 26.019 116 ALA BBB C 1
ATOM 2043 O O . ALA B 1 128 ? -31.398 -28.854 -1.971 1.000 29.113 116 ALA BBB O 1
ATOM 2045 N N . LEU B 1 129 ? -30.528 -30.787 -1.124 1.000 26.051 117 LEU BBB N 1
ATOM 2046 C CA . LEU B 1 129 ? -31.833 -31.271 -0.681 1.000 29.116 117 LEU BBB CA 1
ATOM 2047 C C . LEU B 1 129 ? -32.426 -30.362 0.373 1.000 32.161 117 LEU BBB C 1
ATOM 2048 O O . LEU B 1 129 ? -33.641 -30.161 0.377 1.000 36.954 117 LEU BBB O 1
ATOM 2053 N N . LYS B 1 130 ? -31.598 -29.826 1.270 1.000 32.759 118 LYS BBB N 1
ATOM 2054 C CA . LYS B 1 130 ? -32.101 -28.929 2.312 1.000 35.324 118 LYS BBB CA 1
ATOM 2055 C C . LYS B 1 130 ? -32.726 -27.694 1.665 1.000 38.221 118 LYS BBB C 1
ATOM 2056 O O . LYS B 1 130 ? -33.750 -27.211 2.164 1.000 45.620 118 LYS BBB O 1
ATOM 2062 N N . ASN B 1 131 ? -32.147 -27.227 0.558 1.000 39.882 119 ASN BBB N 1
ATOM 2063 C CA . ASN B 1 131 ? -32.676 -26.065 -0.209 1.000 43.046 119 ASN BBB CA 1
ATOM 2064 C C . ASN B 1 131 ? -33.812 -26.463 -1.151 1.000 44.105 119 ASN BBB C 1
ATOM 2065 O O . ASN B 1 131 ? -34.309 -25.567 -1.808 1.000 48.435 119 ASN BBB O 1
ATOM 2070 N N . GLN B 1 132 ? -34.230 -27.721 -1.180 1.000 38.098 120 GLN BBB N 1
ATOM 2071 C CA . GLN B 1 132 ? -35.277 -28.256 -2.090 1.000 40.097 120 GLN BBB CA 1
ATOM 2072 C C . GLN B 1 132 ? -34.840 -28.005 -3.539 1.000 35.567 120 GLN BBB C 1
ATOM 2073 O O . GLN B 1 132 ? -35.726 -27.846 -4.437 1.000 41.069 120 GLN BBB O 1
ATOM 2079 N N . LYS B 1 133 ? -33.526 -28.080 -3.786 1.000 33.507 121 LYS BBB N 1
ATOM 2080 C CA . LYS B 1 133 ? -32.999 -28.151 -5.155 1.000 28.789 121 LYS BBB CA 1
ATOM 2081 C C . LYS B 1 133 ? -33.175 -29.584 -5.633 1.000 28.825 121 LYS BBB C 1
ATOM 2082 O O . LYS B 1 133 ? -33.040 -30.514 -4.868 1.000 29.336 121 LYS BBB O 1
ATOM 2088 N N . PRO B 1 134 ? -33.551 -29.811 -6.912 1.000 27.790 122 PRO BBB N 1
ATOM 2089 C CA . PRO B 1 134 ? -33.585 -31.152 -7.456 1.000 26.782 122 PRO BBB CA 1
ATOM 2090 C C . PRO B 1 134 ? -32.208 -31.802 -7.470 1.000 26.107 122 PRO BBB C 1
ATOM 2091 O O . PRO B 1 134 ? -31.258 -31.165 -7.903 1.000 26.242 122 PRO BBB O 1
ATOM 2095 N N . VAL B 1 135 ? -32.170 -33.039 -7.001 1.000 25.027 123 VAL BBB N 1
ATOM 2096 C CA . VAL B 1 135 ? -30.934 -33.841 -6.950 1.000 24.237 123 VAL BBB CA 1
ATOM 2097 C C . VAL B 1 135 ? -31.166 -35.185 -7.596 1.000 22.506 123 VAL BBB C 1
ATOM 2098 O O . VAL B 1 135 ? -32.113 -35.850 -7.288 1.000 23.655 123 VAL BBB O 1
ATOM 2102 N N . ILE B 1 136 ? -30.207 -35.562 -8.424 1.000 23.185 124 ILE BBB N 1
ATOM 2103 C CA . ILE B 1 136 ? -30.167 -36.877 -9.057 1.000 23.345 124 ILE BBB CA 1
ATOM 2104 C C . ILE B 1 136 ? -28.909 -37.589 -8.564 1.000 24.602 124 ILE BBB C 1
ATOM 2105 O O . ILE B 1 136 ? -27.818 -37.059 -8.741 1.000 26.413 124 ILE BBB O 1
ATOM 2110 N N . LEU B 1 137 ? -29.086 -38.793 -8.060 1.000 24.686 125 LEU BBB N 1
ATOM 2111 C CA . LEU B 1 137 ? -27.942 -39.653 -7.701 1.000 25.596 125 LEU BBB CA 1
ATOM 2112 C C . LEU B 1 137 ? -27.633 -40.631 -8.829 1.000 24.843 125 LEU BBB C 1
ATOM 2113 O O . LEU B 1 137 ? -28.532 -41.348 -9.287 1.000 29.536 125 LEU BBB O 1
ATOM 2118 N N . LEU B 1 138 ? -26.381 -40.663 -9.229 1.000 26.839 126 LEU BBB N 1
ATOM 2119 C CA . LEU B 1 138 ? -25.855 -41.639 -10.190 1.000 27.194 126 LEU BBB CA 1
ATOM 2120 C C . LEU B 1 138 ? -24.683 -42.359 -9.516 1.000 26.883 126 LEU BBB C 1
ATOM 2121 O O . LEU B 1 138 ? -23.536 -41.910 -9.571 1.000 28.170 126 LEU BBB O 1
ATOM 2126 N N . ASN B 1 139 ? -25.008 -43.457 -8.855 1.000 31.030 127 ASN BBB N 1
ATOM 2127 C CA . ASN B 1 139 ? -23.982 -44.220 -8.135 1.000 33.154 127 ASN BBB CA 1
ATOM 2128 C C . ASN B 1 139 ? -24.443 -45.647 -7.958 1.000 37.491 127 ASN BBB C 1
ATOM 2129 O O . ASN B 1 139 ? -25.622 -45.966 -8.271 1.000 39.462 127 ASN BBB O 1
ATOM 2134 N N . ASP B 1 140 ? -23.539 -46.467 -7.431 1.000 43.978 128 ASP BBB N 1
ATOM 2135 C CA . ASP B 1 140 ? -23.804 -47.905 -7.195 1.000 49.626 128 ASP BBB CA 1
ATOM 2136 C C . ASP B 1 140 ? -23.756 -48.172 -5.701 1.000 46.864 128 ASP BBB C 1
ATOM 2137 O O . ASP B 1 140 ? -23.329 -49.279 -5.299 1.000 53.054 128 ASP BBB O 1
ATOM 2142 N N . ASP B 1 141 ? -24.169 -47.191 -4.898 1.000 44.267 129 ASP BBB N 1
ATOM 2143 C CA . ASP B 1 141 ? -24.098 -47.258 -3.415 1.000 46.083 129 ASP BBB CA 1
ATOM 2144 C C . ASP B 1 141 ? -25.528 -47.258 -2.885 1.000 44.736 129 ASP BBB C 1
ATOM 2145 O O . ASP B 1 141 ? -26.129 -46.153 -2.705 1.000 42.993 129 ASP BBB O 1
ATOM 2150 N N . LEU B 1 142 ? -26.074 -48.442 -2.624 1.000 47.332 130 LEU BBB N 1
ATOM 2151 C CA . LEU B 1 142 ? -27.490 -48.543 -2.210 1.000 47.946 130 LEU BBB CA 1
ATOM 2152 C C . LEU B 1 142 ? -27.701 -47.898 -0.840 1.000 43.061 130 LEU BBB C 1
ATOM 2153 O O . LEU B 1 142 ? -28.780 -47.371 -0.628 1.000 46.679 130 LEU BBB O 1
ATOM 2158 N N . LEU B 1 143 ? -26.686 -47.882 0.036 1.000 47.389 131 LEU BBB N 1
ATOM 2159 C CA . LEU B 1 143 ? -26.748 -47.201 1.351 1.000 46.619 131 LEU BBB CA 1
ATOM 2160 C C . LEU B 1 143 ? -27.085 -45.716 1.186 1.000 43.530 131 LEU BBB C 1
ATOM 2161 O O . LEU B 1 143 ? -28.006 -45.227 1.841 1.000 43.934 131 LEU BBB O 1
ATOM 2166 N N . SER B 1 144 ? -26.305 -45.013 0.364 1.000 42.464 132 SER BBB N 1
ATOM 2167 C CA . SER B 1 144 ? -26.497 -43.571 0.089 1.000 38.710 132 SER BBB CA 1
ATOM 2168 C C . SER B 1 144 ? -27.872 -43.321 -0.532 1.000 34.819 132 SER BBB C 1
ATOM 2169 O O . SER B 1 144 ? -28.502 -42.331 -0.161 1.000 34.316 132 SER BBB O 1
ATOM 2172 N N . GLN B 1 145 ? -28.323 -44.229 -1.411 1.000 33.823 133 GLN BBB N 1
ATOM 2173 C CA . GLN B 1 145 ? -29.612 -44.034 -2.118 1.000 34.115 133 GLN BBB CA 1
ATOM 2174 C C . GLN B 1 145 ? -30.721 -44.124 -1.073 1.000 35.261 133 GLN BBB C 1
ATOM 2175 O O . GLN B 1 145 ? -31.556 -43.255 -1.006 1.000 35.948 133 GLN BBB O 1
ATOM 2181 N N . GLU B 1 146 ? -30.658 -45.136 -0.204 1.000 35.650 134 GLU BBB N 1
ATOM 2182 C CA . GLU B 1 146 ? -31.692 -45.328 0.830 1.000 38.595 134 GLU BBB CA 1
ATOM 2183 C C . GLU B 1 146 ? -31.652 -44.149 1.826 1.000 37.523 134 GLU BBB C 1
ATOM 2184 O O . GLU B 1 146 ? -32.677 -43.607 2.228 1.000 37.680 134 GLU BBB O 1
ATOM 2190 N N . LEU B 1 147 ? -30.470 -43.747 2.235 1.000 36.800 135 LEU BBB N 1
ATOM 2191 C CA . LEU B 1 147 ? -30.346 -42.648 3.214 1.000 35.427 135 LEU BBB CA 1
ATOM 2192 C C . LEU B 1 147 ? -30.949 -41.355 2.661 1.000 35.423 135 LEU BBB C 1
ATOM 2193 O O . LEU B 1 147 ? -31.740 -40.718 3.353 1.000 35.177 135 LEU BBB O 1
ATOM 2198 N N . PHE B 1 148 ? -30.603 -40.979 1.431 1.000 33.271 136 PHE BBB N 1
ATOM 2199 C CA . PHE B 1 148 ? -31.120 -39.714 0.872 1.000 31.438 136 PHE BBB CA 1
ATOM 2200 C C . PHE B 1 148 ? -32.602 -39.835 0.525 1.000 31.519 136 PHE BBB C 1
ATOM 2201 O O . PHE B 1 148 ? -33.286 -38.832 0.660 1.000 34.341 136 PHE BBB O 1
ATOM 2209 N N . ALA B 1 149 ? -33.078 -41.003 0.125 1.000 31.770 137 ALA BBB N 1
ATOM 2210 C CA . ALA B 1 149 ? -34.530 -41.172 -0.104 1.000 34.317 137 ALA BBB CA 1
ATOM 2211 C C . ALA B 1 149 ? -35.257 -40.904 1.218 1.000 36.506 137 ALA BBB C 1
ATOM 2212 O O . ALA B 1 149 ? -36.235 -40.149 1.241 1.000 37.108 137 ALA BBB O 1
ATOM 2214 N N . ASN B 1 150 ? -34.742 -41.450 2.321 1.000 37.586 138 ASN BBB N 1
ATOM 2215 C CA . ASN B 1 150 ? -35.387 -41.258 3.636 1.000 39.315 138 ASN BBB CA 1
ATOM 2216 C C . ASN B 1 150 ? -35.342 -39.783 4.054 1.000 40.015 138 ASN BBB C 1
ATOM 2217 O O . ASN B 1 150 ? -36.398 -39.219 4.432 1.000 39.882 138 ASN BBB O 1
ATOM 2222 N N . LEU B 1 151 ? -34.165 -39.156 3.994 1.000 36.967 139 LEU BBB N 1
ATOM 2223 C CA . LEU B 1 151 ? -33.986 -37.786 4.511 1.000 38.633 139 LEU BBB CA 1
ATOM 2224 C C . LEU B 1 151 ? -34.647 -36.755 3.613 1.000 37.148 139 LEU BBB C 1
ATOM 2225 O O . LEU B 1 151 ? -34.887 -35.647 4.072 1.000 44.871 139 LEU BBB O 1
ATOM 2230 N N . SER B 1 152 ? -34.937 -37.117 2.348 1.000 36.994 140 SER BBB N 1
ATOM 2231 C CA . SER B 1 152 ? -35.537 -36.155 1.414 1.000 33.577 140 SER BBB CA 1
ATOM 2232 C C . SER B 1 152 ? -37.022 -36.432 1.244 1.000 34.577 140 SER BBB C 1
ATOM 2233 O O . SER B 1 152 ? -37.605 -35.800 0.399 1.000 38.775 140 SER BBB O 1
ATOM 2236 N N . ASN B 1 153 ? -37.579 -37.359 2.026 1.000 37.439 141 ASN BBB N 1
ATOM 2237 C CA . ASN B 1 153 ? -38.974 -37.814 1.834 1.000 35.385 141 ASN BBB CA 1
ATOM 2238 C C . ASN B 1 153 ? -39.183 -38.181 0.376 1.000 35.892 141 ASN BBB C 1
ATOM 2239 O O . ASN B 1 153 ? -40.205 -37.806 -0.195 1.000 37.821 141 ASN BBB O 1
ATOM 2244 N N . ASN B 1 154 ? -38.236 -38.926 -0.173 1.000 36.388 142 ASN BBB N 1
ATOM 2245 C CA . ASN B 1 154 ? -38.320 -39.542 -1.529 1.000 33.545 142 ASN BBB CA 1
ATOM 2246 C C . ASN B 1 154 ? -38.351 -38.476 -2.623 1.000 32.919 142 ASN BBB C 1
ATOM 2247 O O . ASN B 1 154 ? -38.863 -38.757 -3.688 1.000 35.424 142 ASN BBB O 1
ATOM 2252 N N . GLN B 1 155 ? -37.800 -37.285 -2.362 1.000 33.502 143 GLN BBB N 1
ATOM 2253 C CA . GLN B 1 155 ? -37.723 -36.215 -3.375 1.000 30.626 143 GLN BBB CA 1
ATOM 2254 C C . GLN B 1 155 ? -36.492 -36.362 -4.243 1.000 30.881 143 GLN BBB C 1
ATOM 2255 O O . GLN B 1 155 ? -36.490 -35.916 -5.399 1.000 31.086 143 GLN BBB O 1
ATOM 2261 N N . VAL B 1 156 ? -35.436 -36.951 -3.748 1.000 27.945 144 VAL BBB N 1
ATOM 2262 C CA . VAL B 1 156 ? -34.224 -37.240 -4.530 1.000 26.916 144 VAL BBB CA 1
ATOM 2263 C C . VAL B 1 156 ? -34.618 -38.184 -5.674 1.000 26.632 144 VAL BBB C 1
ATOM 2264 O O . VAL B 1 156 ? -35.462 -39.070 -5.493 1.000 28.995 144 VAL BBB O 1
ATOM 2268 N N . TRP B 1 157 ? -33.936 -38.036 -6.783 1.000 25.965 145 TRP BBB N 1
ATOM 2269 C CA . TRP B 1 157 ? -34.033 -38.974 -7.894 1.000 27.160 145 TRP BBB CA 1
ATOM 2270 C C . TRP B 1 157 ? -32.855 -39.910 -7.941 1.000 27.200 145 TRP BBB C 1
ATOM 2271 O O . TRP B 1 157 ? -31.758 -39.470 -7.715 1.000 27.395 145 TRP BBB O 1
ATOM 2282 N N . ILE B 1 158 ? -33.115 -41.152 -8.325 1.000 29.143 146 ILE BBB N 1
ATOM 2283 C CA . ILE B 1 158 ? -32.046 -42.152 -8.558 1.000 30.911 146 ILE BBB CA 1
ATOM 2284 C C . ILE B 1 158 ? -32.004 -42.457 -10.042 1.000 32.229 146 ILE BBB C 1
ATOM 2285 O O . ILE B 1 158 ? -33.027 -42.944 -10.616 1.000 34.319 146 ILE BBB O 1
ATOM 2290 N N . ALA B 1 159 ? -30.890 -42.170 -10.689 1.000 31.106 147 ALA BBB N 1
ATOM 2291 C CA . ALA B 1 159 ? -30.723 -42.435 -12.130 1.000 33.156 147 ALA BBB CA 1
ATOM 2292 C C . ALA B 1 159 ? -30.060 -43.770 -12.334 1.000 34.809 147 ALA BBB C 1
ATOM 2293 O O . ALA B 1 159 ? -29.270 -44.215 -11.506 1.000 37.694 147 ALA BBB O 1
ATOM 2295 N N . SER B 1 160 ? -30.332 -44.359 -13.500 1.000 36.880 148 SER BBB N 1
ATOM 2296 C CA . SER B 1 160 ? -29.761 -45.657 -13.901 1.000 39.443 148 SER BBB CA 1
ATOM 2297 C C . SER B 1 160 ? -28.529 -45.519 -14.790 1.000 36.957 148 SER BBB C 1
ATOM 2298 O O . SER B 1 160 ? -27.811 -46.510 -14.964 1.000 45.628 148 SER BBB O 1
ATOM 2301 N N . SER B 1 161 ? -28.314 -44.357 -15.382 1.000 35.502 149 SER BBB N 1
ATOM 2302 C CA . SER B 1 161 ? -27.258 -44.141 -16.398 1.000 32.503 149 SER BBB CA 1
ATOM 2303 C C . SER B 1 161 ? -27.162 -42.654 -16.675 1.000 36.102 149 SER BBB C 1
ATOM 2304 O O . SER B 1 161 ? -28.038 -41.881 -16.288 1.000 32.048 149 SER BBB O 1
ATOM 2307 N N . PRO B 1 162 ? -26.096 -42.184 -17.342 1.000 30.371 150 PRO BBB N 1
ATOM 2308 C CA . PRO B 1 162 ? -26.010 -40.767 -17.737 1.000 31.520 150 PRO BBB CA 1
ATOM 2309 C C . PRO B 1 162 ? -27.211 -40.347 -18.593 1.000 30.684 150 PRO BBB C 1
ATOM 2310 O O . PRO B 1 162 ? -27.746 -39.283 -18.393 1.000 32.081 150 PRO BBB O 1
ATOM 2314 N N . GLU B 1 163 ? -27.604 -41.190 -19.548 1.000 32.777 151 GLU BBB N 1
ATOM 2315 C CA . GLU B 1 163 ? -28.764 -40.858 -20.405 1.000 34.694 151 GLU BBB CA 1
ATOM 2316 C C . GLU B 1 163 ? -30.013 -40.668 -19.548 1.000 35.872 151 GLU BBB C 1
ATOM 2317 O O . GLU B 1 163 ? -30.814 -39.740 -19.783 1.000 34.836 151 GLU BBB O 1
ATOM 2323 N N . ASN B 1 164 ? -30.206 -41.537 -18.560 1.000 35.574 152 ASN BBB N 1
ATOM 2324 C CA . ASN B 1 164 ? -31.376 -41.411 -17.672 1.000 35.560 152 ASN BBB CA 1
ATOM 2325 C C . ASN B 1 164 ? -31.290 -40.093 -16.874 1.000 35.467 152 ASN BBB C 1
ATOM 2326 O O . ASN B 1 164 ? -32.321 -39.465 -16.617 1.000 33.997 152 ASN BBB O 1
ATOM 2331 N N . CYS B 1 165 ? -30.088 -39.669 -16.449 1.000 34.068 153 CYS BBB N 1
ATOM 2332 C CA . CYS B 1 165 ? -29.985 -38.328 -15.835 1.000 32.671 153 CYS BBB CA 1
ATOM 2333 C C . CYS B 1 165 ? -30.575 -37.235 -16.727 1.000 29.979 153 CYS BBB C 1
ATOM 2334 O O . CYS B 1 165 ? -31.239 -36.349 -16.215 1.000 30.141 153 CYS BBB O 1
ATOM 2337 N N . ILE B 1 166 ? -30.270 -37.292 -18.029 1.000 32.169 154 ILE BBB N 1
ATOM 2338 C CA . ILE B 1 166 ? -30.738 -36.225 -18.925 1.000 32.787 154 ILE BBB CA 1
ATOM 2339 C C . ILE B 1 166 ? -32.277 -36.294 -18.995 1.000 34.609 154 ILE BBB C 1
ATOM 2340 O O . ILE B 1 166 ? -32.931 -35.236 -18.955 1.000 34.163 154 ILE BBB O 1
ATOM 2345 N N . GLU B 1 167 ? -32.827 -37.513 -19.073 1.000 33.744 155 GLU BBB N 1
ATOM 2346 C CA . GLU B 1 167 ? -34.302 -37.701 -19.090 1.000 37.050 155 GLU BBB CA 1
ATOM 2347 C C . GLU B 1 167 ? -34.954 -37.117 -17.850 1.000 35.847 155 GLU BBB C 1
ATOM 2348 O O . GLU B 1 167 ? -35.928 -36.376 -17.914 1.000 35.473 155 GLU BBB O 1
ATOM 2354 N N . LEU B 1 168 ? -34.298 -37.366 -16.704 1.000 33.546 156 LEU BBB N 1
ATOM 2355 C CA . LEU B 1 168 ? -34.813 -36.854 -15.410 1.000 33.437 156 LEU BBB CA 1
ATOM 2356 C C . LEU B 1 168 ? -34.733 -35.333 -15.398 1.000 34.279 156 LEU BBB C 1
ATOM 2357 O O . LEU B 1 168 ? -35.669 -34.689 -14.944 1.000 34.238 156 LEU BBB O 1
ATOM 2362 N N . ILE B 1 169 ? -33.638 -34.754 -15.857 1.000 31.302 157 ILE BBB N 1
ATOM 2363 C CA . ILE B 1 169 ? -33.515 -33.276 -15.892 1.000 31.149 157 ILE BBB CA 1
ATOM 2364 C C . ILE B 1 169 ? -34.647 -32.687 -16.730 1.000 34.165 157 ILE BBB C 1
ATOM 2365 O O . ILE B 1 169 ? -35.239 -31.700 -16.320 1.000 33.429 157 ILE BBB O 1
ATOM 2370 N N . LYS B 1 170 ? -34.918 -33.252 -17.907 1.000 34.654 158 LYS BBB N 1
ATOM 2371 C CA . LYS B 1 170 ? -36.036 -32.765 -18.739 1.000 37.097 158 LYS BBB CA 1
ATOM 2372 C C . LYS B 1 170 ? -37.360 -32.845 -17.972 1.000 39.759 158 LYS BBB C 1
ATOM 2373 O O . LYS B 1 170 ? -38.105 -31.858 -18.018 1.000 43.250 158 LYS BBB O 1
ATOM 2379 N N . SER B 1 171 ? -37.625 -33.911 -17.228 1.000 37.510 159 SER BBB N 1
ATOM 2380 C CA . SER B 1 171 ? -38.879 -34.005 -16.409 1.000 39.159 159 SER BBB CA 1
ATOM 2381 C C . SER B 1 171 ? -38.888 -32.918 -15.312 1.000 38.264 159 SER BBB C 1
ATOM 2382 O O . SER B 1 171 ? -39.949 -32.365 -15.019 1.000 44.743 159 SER BBB O 1
ATOM 2385 N N . ILE B 1 172 ? -37.717 -32.626 -14.733 1.000 35.396 160 ILE BBB N 1
ATOM 2386 C CA . ILE B 1 172 ? -37.641 -31.650 -13.620 1.000 35.902 160 ILE BBB CA 1
ATOM 2387 C C . ILE B 1 172 ? -37.851 -30.241 -14.161 1.000 36.047 160 ILE BBB C 1
ATOM 2388 O O . ILE B 1 172 ? -38.624 -29.495 -13.553 1.000 36.791 160 ILE BBB O 1
ATOM 2393 N N . ILE B 1 173 ? -37.175 -29.869 -15.240 1.000 35.706 161 ILE BBB N 1
ATOM 2394 C CA . ILE B 1 173 ? -37.248 -28.508 -15.804 1.000 40.129 161 ILE BBB CA 1
ATOM 2395 C C . ILE B 1 173 ? -38.693 -28.213 -16.222 1.000 40.854 161 ILE BBB C 1
ATOM 2396 O O . ILE B 1 173 ? -39.126 -27.049 -16.157 1.000 52.629 161 ILE BBB O 1
ATOM 2401 N N . THR B 1 174 ? -39.392 -29.248 -16.713 1.000 44.374 162 THR BBB N 1
ATOM 2402 C CA . THR B 1 174 ? -40.801 -29.149 -17.148 1.000 46.783 162 THR BBB CA 1
ATOM 2403 C C . THR B 1 174 ? -41.728 -28.778 -15.980 1.000 41.674 162 THR BBB C 1
ATOM 2404 O O . THR B 1 174 ? -42.648 -27.997 -16.155 1.000 47.020 162 THR BBB O 1
ATOM 2408 N N . VAL B 1 175 ? -41.526 -29.362 -14.805 1.000 39.762 163 VAL BBB N 1
ATOM 2409 C CA . VAL B 1 175 ? -42.486 -29.146 -13.684 1.000 40.842 163 VAL BBB CA 1
ATOM 2410 C C . VAL B 1 175 ? -42.041 -27.972 -12.818 1.000 42.991 163 VAL BBB C 1
ATOM 2411 O O . VAL B 1 175 ? -42.913 -27.311 -12.247 1.000 49.749 163 VAL BBB O 1
ATOM 2415 N N . LYS B 1 176 ? -40.742 -27.679 -12.775 1.000 46.005 164 LYS BBB N 1
ATOM 2416 C CA . LYS B 1 176 ? -40.173 -26.649 -11.858 1.000 49.529 164 LYS BBB CA 1
ATOM 2417 C C . LYS B 1 176 ? -39.853 -25.366 -12.629 1.000 56.199 164 LYS BBB C 1
ATOM 2418 O O . LYS B 1 176 ? -38.858 -25.272 -13.359 1.000 61.878 164 LYS BBB O 1
ATOM 2420 N N . SER C 1 12 ? -31.627 -8.690 23.997 1.000 58.823 0 SER CCC N 1
ATOM 2421 C CA . SER C 1 12 ? -30.287 -9.302 24.137 1.000 51.917 0 SER CCC CA 1
ATOM 2422 C C . SER C 1 12 ? -29.722 -9.021 25.526 1.000 45.637 0 SER CCC C 1
ATOM 2423 O O . SER C 1 12 ? -29.678 -7.841 25.916 1.000 52.175 0 SER CCC O 1
ATOM 2426 N N . MET C 1 13 ? -29.275 -10.072 26.204 1.000 41.804 1 MET CCC N 1
ATOM 2427 C CA . MET C 1 13 ? -28.516 -9.945 27.477 1.000 43.634 1 MET CCC CA 1
ATOM 2428 C C . MET C 1 13 ? -27.024 -10.093 27.188 1.000 35.055 1 MET CCC C 1
ATOM 2429 O O . MET C 1 13 ? -26.241 -10.192 28.127 1.000 37.330 1 MET CCC O 1
ATOM 2434 N N . ARG C 1 14 ? -26.631 -10.189 25.934 1.000 30.335 2 ARG CCC N 1
ATOM 2435 C CA . ARG C 1 14 ? -25.223 -10.440 25.559 1.000 25.370 2 ARG CCC CA 1
ATOM 2436 C C . ARG C 1 14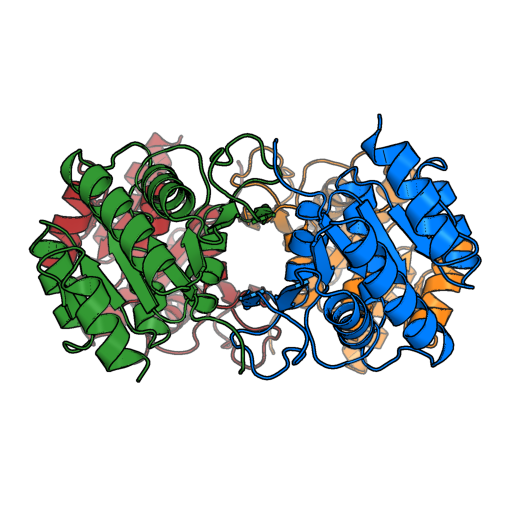 ? -24.429 -9.173 25.866 1.000 24.267 2 ARG CCC C 1
ATOM 2437 O O . ARG C 1 14 ? -24.943 -8.061 25.793 1.000 27.123 2 ARG CCC O 1
ATOM 2445 N N . LYS C 1 15 ? -23.170 -9.352 26.140 1.000 24.313 3 LYS CCC N 1
ATOM 2446 C CA . LYS C 1 15 ? -22.286 -8.207 26.282 1.000 23.863 3 LYS CCC CA 1
ATOM 2447 C C . LYS C 1 15 ? -22.065 -7.550 24.924 1.000 22.592 3 LYS CCC C 1
ATOM 2448 O O . LYS C 1 15 ? -22.067 -8.217 23.865 1.000 23.355 3 LYS CCC O 1
ATOM 2454 N N . PRO C 1 16 ? -21.849 -6.249 24.905 1.000 22.661 4 PRO CCC N 1
ATOM 2455 C CA . PRO C 1 16 ? -21.449 -5.561 23.688 1.000 23.832 4 PRO CCC CA 1
ATOM 2456 C C . PRO C 1 16 ? -20.177 -6.179 23.107 1.000 22.867 4 PRO CCC C 1
ATOM 2457 O O . PRO C 1 16 ? -19.243 -6.541 23.896 1.000 23.008 4 PRO CCC O 1
ATOM 2461 N N . ILE C 1 17 ? -20.127 -6.352 21.792 1.000 22.346 5 ILE CCC N 1
ATOM 2462 C CA . ILE C 1 17 ? -18.962 -6.800 21.057 1.000 21.115 5 ILE CCC CA 1
ATOM 2463 C C . ILE C 1 17 ? -18.399 -5.623 20.299 1.000 20.034 5 ILE CCC C 1
ATOM 2464 O O . ILE C 1 17 ? -19.118 -5.023 19.472 1.000 21.295 5 ILE CCC O 1
ATOM 2469 N N . ILE C 1 18 ? -17.154 -5.256 20.581 1.000 19.260 6 ILE CCC N 1
ATOM 2470 C CA . ILE C 1 18 ? -16.488 -4.159 19.908 1.000 18.929 6 ILE CCC CA 1
ATOM 2471 C C . ILE C 1 18 ? -15.447 -4.732 18.975 1.000 19.305 6 ILE CCC C 1
ATOM 2472 O O . ILE C 1 18 ? -14.539 -5.461 19.415 1.000 20.522 6 ILE CCC O 1
ATOM 2477 N N . GLY C 1 19 ? -15.588 -4.442 17.661 1.000 19.034 7 GLY CCC N 1
ATOM 2478 C CA . GLY C 1 19 ? -14.638 -4.950 16.702 1.000 19.807 7 GLY CCC CA 1
ATOM 2479 C C . GLY C 1 19 ? -13.574 -3.922 16.486 1.000 20.798 7 GLY CCC C 1
ATOM 2480 O O . GLY C 1 19 ? -13.876 -2.792 16.163 1.000 25.658 7 GLY CCC O 1
ATOM 2481 N N . VAL C 1 20 ? -12.323 -4.310 16.764 1.000 19.749 8 VAL CCC N 1
ATOM 2482 C CA . VAL C 1 20 ? -11.185 -3.440 16.510 1.000 19.211 8 VAL CCC CA 1
ATOM 2483 C C . VAL C 1 20 ? -10.459 -3.965 15.307 1.000 19.948 8 VAL CCC C 1
ATOM 2484 O O . VAL C 1 20 ? -9.883 -5.046 15.323 1.000 21.725 8 VAL CCC O 1
ATOM 2488 N N . MET C 1 21 ? -10.564 -3.169 14.252 1.000 20.004 9 MET CCC N 1
ATOM 2489 C CA . MET C 1 21 ? -9.977 -3.454 12.952 1.000 20.767 9 MET CCC CA 1
ATOM 2490 C C . MET C 1 21 ? -8.747 -2.599 12.801 1.000 20.100 9 MET CCC C 1
ATOM 2491 O O . MET C 1 21 ? -8.633 -1.559 13.460 1.000 23.605 9 MET CCC O 1
ATOM 2496 N N . GLY C 1 22 ? -7.835 -3.031 12.000 1.000 21.118 10 GLY CCC N 1
ATOM 2497 C CA . GLY C 1 22 ? -6.651 -2.227 11.731 1.000 21.653 10 GLY CCC CA 1
ATOM 2498 C C . GLY C 1 22 ? -5.588 -3.056 11.058 1.000 20.739 10 GLY CCC C 1
ATOM 2499 O O . GLY C 1 22 ? -5.737 -4.265 10.858 1.000 23.640 10 GLY CCC O 1
ATOM 2500 N N . PRO C 1 23 ? -4.507 -2.396 10.647 1.000 21.253 11 PRO CCC N 1
ATOM 2501 C CA . PRO C 1 23 ? -3.434 -3.078 9.971 1.000 22.657 11 PRO CCC CA 1
ATOM 2502 C C . PRO C 1 23 ? -2.808 -4.188 10.807 1.000 21.819 11 PRO CCC C 1
ATOM 2503 O O . PRO C 1 23 ? -2.813 -4.167 12.053 1.000 23.307 11 PRO CCC O 1
ATOM 2507 N N . GLY C 1 24 ? -2.266 -5.155 10.106 1.000 24.149 12 GLY CCC N 1
ATOM 2508 C CA . GLY C 1 24 ? -1.531 -6.265 10.696 1.000 22.883 12 GLY CCC CA 1
ATOM 2509 C C . GLY C 1 24 ? -0.055 -5.933 10.691 1.000 23.782 12 GLY CCC C 1
ATOM 2510 O O . GLY C 1 24 ? 0.422 -5.043 11.458 1.000 25.968 12 GLY CCC O 1
ATOM 2511 N N . GLU C 1 25 ? 0.668 -6.579 9.803 1.000 25.798 13 GLU CCC N 1
ATOM 2512 C CA . GLU C 1 25 ? 2.129 -6.457 9.738 1.000 28.157 13 GLU CCC CA 1
ATOM 2513 C C . GLU C 1 25 ? 2.562 -4.987 9.565 1.000 28.690 13 GLU CCC C 1
ATOM 2514 O O . GLU C 1 25 ? 3.647 -4.605 10.056 1.000 31.322 13 GLU CCC O 1
ATOM 2520 N N . GLN C 1 26 ? 1.766 -4.166 8.863 1.000 28.475 14 GLN CCC N 1
ATOM 2521 C CA . GLN C 1 26 ? 2.168 -2.774 8.534 1.000 29.941 14 GLN CCC CA 1
ATOM 2522 C C . GLN C 1 26 ? 1.671 -1.748 9.569 1.000 26.104 14 GLN CCC C 1
ATOM 2523 O O . GLN C 1 26 ? 1.835 -0.522 9.354 1.000 27.968 14 GLN CCC O 1
ATOM 2526 N N . ALA C 1 27 ? 1.082 -2.195 10.683 1.000 25.176 15 ALA CCC N 1
ATOM 2527 C CA . ALA C 1 27 ? 0.584 -1.250 11.695 1.000 25.606 15 ALA CCC CA 1
ATOM 2528 C C . ALA C 1 27 ? 1.736 -0.333 12.148 1.000 25.110 15 ALA CCC C 1
ATOM 2529 O O . ALA C 1 27 ? 2.869 -0.807 12.301 1.000 29.335 15 ALA CCC O 1
ATOM 2531 N N . THR C 1 28 ? 1.452 0.936 12.350 1.000 24.664 16 THR CCC N 1
ATOM 2532 C CA . THR C 1 28 ? 2.441 1.890 12.867 1.000 24.755 16 THR CCC CA 1
ATOM 2533 C C . THR C 1 28 ? 2.580 1.675 14.374 1.000 25.296 16 THR CCC C 1
ATOM 2534 O O . THR C 1 28 ? 1.719 1.113 15.032 1.000 23.613 16 THR CCC O 1
ATOM 2538 N N . PRO C 1 29 ? 3.710 2.145 14.960 1.000 25.223 17 PRO CCC N 1
ATOM 2539 C CA . PRO C 1 29 ? 3.873 2.034 16.413 1.000 23.919 17 PRO CCC CA 1
ATOM 2540 C C . PRO C 1 29 ? 2.731 2.700 17.193 1.000 23.584 17 PRO CCC C 1
ATOM 2541 O O . PRO C 1 29 ? 2.274 2.185 18.220 1.000 24.838 17 PRO CCC O 1
ATOM 2545 N N . THR C 1 30 ? 2.221 3.827 16.677 1.000 24.383 18 THR CCC N 1
ATOM 2546 C CA . THR C 1 30 ? 1.079 4.514 17.298 1.000 24.316 18 THR CCC CA 1
ATOM 2547 C C . THR C 1 30 ? -0.179 3.647 17.179 1.000 23.412 18 THR CCC C 1
ATOM 2548 O O . THR C 1 30 ? -0.957 3.563 18.152 1.000 23.438 18 THR CCC O 1
ATOM 2552 N N . ASP C 1 31 ? -0.408 3.002 16.035 1.000 22.146 19 ASP CCC N 1
ATOM 2553 C CA . ASP C 1 31 ? -1.535 2.077 15.930 1.000 23.183 19 ASP CCC CA 1
ATOM 2554 C C . ASP C 1 31 ? -1.453 0.971 16.969 1.000 22.579 19 ASP CCC C 1
ATOM 2555 O O . ASP C 1 31 ? -2.489 0.597 17.537 1.000 22.602 19 ASP CCC O 1
ATOM 2560 N N . LEU C 1 32 ? -0.236 0.457 17.225 1.000 21.738 20 LEU CCC N 1
ATOM 2561 C CA . LEU C 1 32 ? -0.092 -0.659 18.186 1.000 22.312 20 LEU CCC CA 1
ATOM 2562 C C . LEU C 1 32 ? -0.386 -0.172 19.602 1.000 21.601 20 LEU CCC C 1
ATOM 2563 O O . LEU C 1 32 ? -1.052 -0.883 20.356 1.000 22.679 20 LEU CCC O 1
ATOM 2568 N N . LYS C 1 33 ? 0.148 0.984 19.978 1.000 22.081 21 LYS CCC N 1
ATOM 2569 C CA . LYS C 1 33 ? -0.110 1.546 21.304 1.000 23.612 21 LYS CCC CA 1
ATOM 2570 C C . LYS C 1 33 ? -1.592 1.854 21.487 1.000 22.191 21 LYS CCC C 1
ATOM 2571 O O . LYS C 1 33 ? -2.199 1.501 22.497 1.000 22.748 21 LYS CCC O 1
ATOM 2575 N N . ASN C 1 34 ? -2.217 2.417 20.432 1.000 22.014 22 ASN CCC N 1
ATOM 2576 C CA . ASN C 1 34 ? -3.651 2.712 20.518 1.000 21.068 22 ASN CCC CA 1
ATOM 2577 C C . ASN C 1 34 ? -4.453 1.403 20.622 1.000 20.025 22 ASN CCC C 1
ATOM 2578 O O . ASN C 1 34 ? -5.426 1.331 21.367 1.000 20.313 22 ASN CCC O 1
ATOM 2583 N N . ALA C 1 35 ? -4.054 0.388 19.848 1.000 20.107 23 ALA CCC N 1
ATOM 2584 C CA . ALA C 1 35 ? -4.769 -0.908 19.864 1.000 20.292 23 ALA CCC CA 1
ATOM 2585 C C . ALA C 1 35 ? -4.705 -1.549 21.246 1.000 19.392 23 ALA CCC C 1
ATOM 2586 O O . ALA C 1 35 ? -5.693 -2.028 21.755 1.000 19.819 23 ALA CCC O 1
ATOM 2588 N N . TYR C 1 36 ? -3.514 -1.538 21.879 1.000 20.356 24 TYR CCC N 1
ATOM 2589 C CA . TYR C 1 36 ? -3.365 -2.139 23.223 1.000 20.309 24 TYR CCC CA 1
ATOM 2590 C C . TYR C 1 36 ? -4.264 -1.410 24.201 1.000 20.177 24 TYR CCC C 1
ATOM 2591 O O . TYR C 1 36 ? -4.969 -2.022 24.985 1.000 20.762 24 TYR CCC O 1
ATOM 2600 N N . GLN C 1 37 ? -4.231 -0.076 24.153 1.000 20.443 25 GLN CCC N 1
ATOM 2601 C CA . GLN C 1 37 ? -5.051 0.720 25.067 1.000 21.492 25 GLN CCC CA 1
ATOM 2602 C C . GLN C 1 37 ? -6.531 0.486 24.820 1.000 20.536 25 GLN CCC C 1
ATOM 2603 O O . GLN C 1 37 ? -7.312 0.354 25.748 1.000 21.120 25 GLN CCC O 1
ATOM 2609 N N . LEU C 1 38 ? -6.969 0.410 23.529 1.000 20.815 26 LEU CCC N 1
ATOM 2610 C CA . LEU C 1 38 ? -8.365 0.082 23.248 1.000 21.357 26 LEU CCC CA 1
ATOM 2611 C C . LEU C 1 38 ? -8.726 -1.263 23.860 1.000 20.914 26 LEU CCC C 1
ATOM 2612 O O . LEU C 1 38 ? -9.795 -1.383 24.460 1.000 20.829 26 LEU CCC O 1
ATOM 2617 N N . GLY C 1 39 ? -7.881 -2.275 23.665 1.000 20.477 27 GLY CCC N 1
ATOM 2618 C CA . GLY C 1 39 ? -8.190 -3.595 24.224 1.000 21.105 27 GLY CCC CA 1
ATOM 2619 C C . GLY C 1 39 ? -8.348 -3.527 25.734 1.000 19.767 27 GLY CCC C 1
ATOM 2620 O O . GLY C 1 39 ? -9.289 -4.079 26.272 1.000 20.461 27 GLY CCC O 1
ATOM 2621 N N . GLN C 1 40 ? -7.406 -2.830 26.439 1.000 20.641 28 GLN CCC N 1
ATOM 2622 C CA . GLN C 1 40 ? -7.549 -2.666 27.886 1.000 21.746 28 GLN CCC CA 1
ATOM 2623 C C . GLN C 1 40 ? -8.882 -2.028 28.258 1.000 20.667 28 GLN CCC C 1
ATOM 2624 O O . GLN C 1 40 ? -9.612 -2.551 29.099 1.000 21.849 28 GLN CCC O 1
ATOM 2630 N N . LEU C 1 41 ? -9.224 -0.921 27.552 1.000 21.208 29 LEU CCC N 1
ATOM 2631 C CA . LEU C 1 41 ? -10.376 -0.153 27.985 1.000 21.296 29 LEU CCC CA 1
ATOM 2632 C C . LEU C 1 41 ? -11.677 -0.887 27.660 1.000 19.956 29 LEU CCC C 1
ATOM 2633 O O . LEU C 1 41 ? -12.650 -0.790 28.403 1.000 21.876 29 LEU CCC O 1
ATOM 2638 N N . ILE C 1 42 ? -11.725 -1.593 26.503 1.000 19.895 30 ILE CCC N 1
ATOM 2639 C CA . ILE C 1 42 ? -12.888 -2.413 26.155 1.000 20.376 30 ILE CCC CA 1
ATOM 2640 C C . ILE C 1 42 ? -13.120 -3.483 27.212 1.000 19.747 30 ILE CCC C 1
ATOM 2641 O O . ILE C 1 42 ? -14.222 -3.675 27.718 1.000 20.861 30 ILE CCC O 1
ATOM 2646 N N . ALA C 1 43 ? -12.014 -4.191 27.574 1.000 20.496 31 ALA CCC N 1
ATOM 2647 C CA . ALA C 1 43 ? -12.124 -5.245 28.566 1.000 21.917 31 ALA CCC CA 1
ATOM 2648 C C . ALA C 1 43 ? -12.559 -4.676 29.914 1.000 21.797 31 ALA CCC C 1
ATOM 2649 O O . ALA C 1 43 ? -13.331 -5.314 30.606 1.000 22.606 31 ALA CCC O 1
ATOM 2651 N N . LEU C 1 44 ? -12.041 -3.498 30.280 1.000 21.868 32 LEU CCC N 1
ATOM 2652 C CA . LEU C 1 44 ? -12.402 -2.928 31.578 1.000 22.858 32 LEU CCC CA 1
ATOM 2653 C C . LEU C 1 44 ? -13.865 -2.581 31.716 1.000 23.617 32 LEU CCC C 1
ATOM 2654 O O . LEU C 1 44 ? -14.387 -2.561 32.811 1.000 26.565 32 LEU CCC O 1
ATOM 2659 N N . GLU C 1 45 ? -14.525 -2.355 30.551 1.000 22.543 33 GLU CCC N 1
ATOM 2660 C CA . GLU C 1 45 ? -15.974 -2.085 30.575 1.000 24.367 33 GLU CCC CA 1
ATOM 2661 C C . GLU C 1 45 ? -16.789 -3.383 30.684 1.000 23.774 33 GLU CCC C 1
ATOM 2662 O O . GLU C 1 45 ? -18.035 -3.321 30.828 1.000 28.693 33 GLU CCC O 1
ATOM 2668 N N . GLY C 1 46 ? -16.125 -4.536 30.621 1.000 23.466 34 GLY CCC N 1
ATOM 2669 C CA . GLY C 1 46 ? -16.832 -5.819 30.571 1.000 24.555 34 GLY CCC CA 1
ATOM 2670 C C . GLY C 1 46 ? -17.363 -6.119 29.181 1.000 24.311 34 GLY CCC C 1
ATOM 2671 O O . GLY C 1 46 ? -18.196 -6.993 29.052 1.000 25.695 34 GLY CCC O 1
ATOM 2672 N N . TRP C 1 47 ? -16.823 -5.446 28.189 1.000 22.376 35 TRP CCC N 1
ATOM 2673 C CA . TRP C 1 47 ? -17.222 -5.685 26.767 1.000 21.255 35 TRP CCC CA 1
ATOM 2674 C C . TRP C 1 47 ? -16.345 -6.789 26.176 1.000 21.195 35 TRP CCC C 1
ATOM 2675 O O . TRP C 1 47 ? -15.213 -7.077 26.685 1.000 22.644 35 TRP CCC O 1
ATOM 2686 N N . VAL C 1 48 ? -16.819 -7.388 25.093 1.000 20.357 36 VAL CCC N 1
ATOM 2687 C CA . VAL C 1 48 ? -16.059 -8.403 24.392 1.000 19.902 36 VAL CCC CA 1
ATOM 2688 C C . VAL C 1 48 ? -15.305 -7.749 23.248 1.000 19.173 36 VAL CCC C 1
ATOM 2689 O O . VAL C 1 48 ? -15.888 -6.910 22.522 1.000 21.423 36 VAL CCC O 1
ATOM 2693 N N . LEU C 1 49 ? -14.055 -8.112 23.048 1.000 18.812 37 LEU CCC N 1
ATOM 2694 C CA . LEU C 1 49 ? -13.233 -7.635 21.946 1.000 19.320 37 LEU CCC CA 1
ATOM 2695 C C . LEU C 1 49 ? -13.270 -8.666 20.837 1.000 18.071 37 LEU CCC C 1
ATOM 2696 O O . LEU C 1 49 ? -13.052 -9.820 21.062 1.000 19.253 37 LEU CCC O 1
ATOM 2701 N N . LEU C 1 50 ? -13.539 -8.159 19.630 1.000 18.123 38 LEU CCC N 1
ATOM 2702 C CA . LEU C 1 50 ? -13.433 -8.987 18.393 1.000 18.802 38 LEU CCC CA 1
ATOM 2703 C C . LEU C 1 50 ? -12.378 -8.385 17.505 1.000 20.218 38 LEU CCC C 1
ATOM 2704 O O . LEU C 1 50 ? -12.365 -7.174 17.305 1.000 19.649 38 LEU CCC O 1
ATOM 2709 N N . THR C 1 51 ? -11.497 -9.200 16.996 1.000 19.664 39 THR CCC N 1
ATOM 2710 C CA . THR C 1 51 ? -10.491 -8.816 16.017 1.000 19.369 39 THR CCC CA 1
ATOM 2711 C C . THR C 1 51 ? -10.375 -9.898 14.937 1.000 18.564 39 THR CCC C 1
ATOM 2712 O O . THR C 1 51 ? -10.935 -10.971 15.083 1.000 19.222 39 THR CCC O 1
ATOM 2716 N N . GLY C 1 52 ? -9.553 -9.601 13.944 1.000 19.376 40 GLY CCC N 1
ATOM 2717 C CA . GLY C 1 52 ? -9.183 -10.577 12.929 1.000 20.675 40 GLY CCC CA 1
ATOM 2718 C C . GLY C 1 52 ? -8.286 -11.693 13.412 1.000 19.358 40 GLY CCC C 1
ATOM 2719 O O . GLY C 1 52 ? -7.963 -12.595 12.664 1.000 20.976 40 GLY CCC O 1
ATOM 2720 N N . GLY C 1 53 ? -7.810 -11.615 14.684 1.000 20.502 41 GLY CCC N 1
ATOM 2721 C CA . GLY C 1 53 ? -7.346 -12.809 15.414 1.000 19.672 41 GLY CCC CA 1
ATOM 2722 C C . GLY C 1 53 ? -5.905 -13.214 15.278 1.000 20.569 41 GLY CCC C 1
ATOM 2723 O O . GLY C 1 53 ? -5.470 -14.114 16.028 1.000 21.871 41 GLY CCC O 1
ATOM 2724 N N . ARG C 1 54 ? -5.170 -12.669 14.357 1.000 20.635 42 ARG CCC N 1
ATOM 2725 C CA . ARG C 1 54 ? -3.816 -13.116 14.077 1.000 22.284 42 ARG CCC CA 1
ATOM 2726 C C . ARG C 1 54 ? -2.805 -12.499 15.063 1.000 22.344 42 ARG CCC C 1
ATOM 2727 O O . ARG C 1 54 ? -3.072 -11.520 15.738 1.000 22.888 42 ARG CCC O 1
ATOM 2735 N N . ASN C 1 55 ? -1.637 -13.091 15.062 1.000 22.933 43 ASN CCC N 1
ATOM 2736 C CA . ASN C 1 55 ? -0.549 -12.784 16.023 1.000 21.136 43 ASN CCC CA 1
ATOM 2737 C C . ASN C 1 55 ? 0.317 -11.604 15.564 1.000 23.356 43 ASN CCC C 1
ATOM 2738 O O . ASN C 1 55 ? 1.483 -11.555 15.955 1.000 26.271 43 ASN CCC O 1
ATOM 2743 N N . VAL C 1 56 ? -0.269 -10.636 14.838 1.000 22.834 44 VAL CCC N 1
ATOM 2744 C CA . VAL C 1 56 ? 0.432 -9.458 14.351 1.000 25.145 44 VAL CCC CA 1
ATOM 2745 C C . VAL C 1 56 ? -0.429 -8.226 14.524 1.000 22.857 44 VAL CCC C 1
ATOM 2746 O O . VAL C 1 56 ? -1.666 -8.329 14.535 1.000 23.316 44 VAL CCC O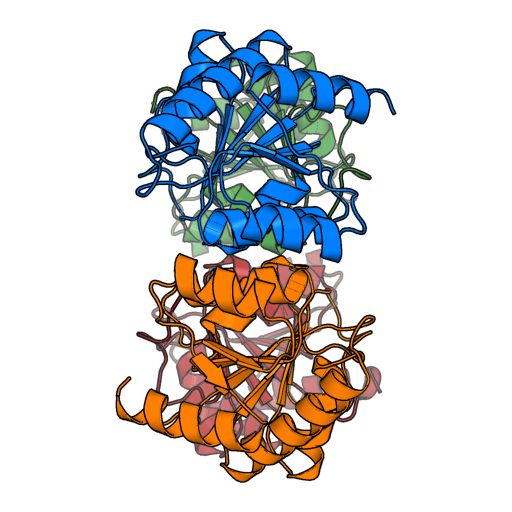 1
ATOM 2750 N N . GLY C 1 57 ? 0.231 -7.068 14.641 1.000 23.353 45 GLY CCC N 1
ATOM 2751 C CA . GLY C 1 57 ? -0.410 -5.776 14.439 1.000 22.526 45 GLY CCC CA 1
ATOM 2752 C C . GLY C 1 57 ? -1.497 -5.461 15.419 1.000 22.041 45 GLY CCC C 1
ATOM 2753 O O . GLY C 1 57 ? -1.468 -5.857 16.573 1.000 21.473 45 GLY CCC O 1
ATOM 2754 N N . VAL C 1 58 ? -2.516 -4.747 14.944 1.000 21.521 46 VAL CCC N 1
ATOM 2755 C CA . VAL C 1 58 ? -3.615 -4.308 15.792 1.000 21.278 46 VAL CCC CA 1
ATOM 2756 C C . VAL C 1 58 ? -4.308 -5.472 16.448 1.000 21.094 46 VAL CCC C 1
ATOM 2757 O O . VAL C 1 58 ? -4.755 -5.368 17.607 1.000 21.304 46 VAL CCC O 1
ATOM 2761 N N . MET C 1 59 ? -4.499 -6.564 15.699 1.000 21.547 47 MET CCC N 1
ATOM 2762 C CA . MET C 1 59 ? -5.175 -7.752 16.218 1.000 23.777 47 MET CCC CA 1
ATOM 2763 C C . MET C 1 59 ? -4.441 -8.216 17.507 1.000 21.644 47 MET CCC C 1
ATOM 2764 O O . MET C 1 59 ? -5.086 -8.476 18.531 1.000 21.772 47 MET CCC O 1
ATOM 2769 N N . GLU C 1 60 ? -3.144 -8.416 17.365 1.000 21.575 48 GLU CCC N 1
ATOM 2770 C CA . GLU C 1 60 ? -2.307 -8.946 18.485 1.000 22.269 48 GLU CCC CA 1
ATOM 2771 C C . GLU C 1 60 ? -2.312 -7.967 19.665 1.000 20.934 48 GLU CCC C 1
ATOM 2772 O O . GLU C 1 60 ? -2.574 -8.402 20.786 1.000 21.940 48 GLU CCC O 1
ATOM 2778 N N . HIS C 1 61 ? -2.110 -6.707 19.382 1.000 20.659 49 HIS CCC N 1
ATOM 2779 C CA . HIS C 1 61 ? -1.964 -5.734 20.469 1.000 20.707 49 HIS CCC CA 1
ATOM 2780 C C . HIS C 1 61 ? -3.264 -5.472 21.176 1.000 19.708 49 HIS CCC C 1
ATOM 2781 O O . HIS C 1 61 ? -3.306 -5.387 22.419 1.000 21.150 49 HIS CCC O 1
ATOM 2788 N N . ALA C 1 62 ? -4.374 -5.338 20.434 1.000 19.897 50 ALA CCC N 1
ATOM 2789 C CA . ALA C 1 62 ? -5.650 -5.177 21.100 1.000 19.962 50 ALA CCC CA 1
ATOM 2790 C C . ALA C 1 62 ? -5.963 -6.394 21.949 1.000 19.487 50 ALA CCC C 1
ATOM 2791 O O . ALA C 1 62 ? -6.518 -6.237 23.063 1.000 20.455 50 ALA CCC O 1
ATOM 2793 N N . SER C 1 63 ? -5.727 -7.591 21.414 1.000 19.790 51 SER CCC N 1
ATOM 2794 C CA . SER C 1 63 ? -6.052 -8.803 22.166 1.000 19.681 51 SER CCC CA 1
ATOM 2795 C C . SER C 1 63 ? -5.207 -8.846 23.442 1.000 19.706 51 SER CCC C 1
ATOM 2796 O O . SER C 1 63 ? -5.749 -9.209 24.497 1.000 20.582 51 SER CCC O 1
ATOM 2799 N N . GLN C 1 64 ? -3.926 -8.518 23.328 1.000 21.134 52 GLN CCC N 1
ATOM 2800 C CA . GLN C 1 64 ? -3.061 -8.523 24.546 1.000 20.221 52 GLN CCC CA 1
ATOM 2801 C C . GLN C 1 64 ? -3.555 -7.495 25.562 1.000 21.023 52 GLN CCC C 1
ATOM 2802 O O . GLN C 1 64 ? -3.517 -7.750 26.788 1.000 22.796 52 GLN CCC O 1
ATOM 2808 N N . GLY C 1 65 ? -3.988 -6.318 25.105 1.000 21.350 53 GLY CCC N 1
ATOM 2809 C CA . GLY C 1 65 ? -4.504 -5.303 26.030 1.000 21.734 53 GLY CCC CA 1
ATOM 2810 C C . GLY C 1 65 ? -5.734 -5.803 26.784 1.000 20.129 53 GLY CCC C 1
ATOM 2811 O O . GLY C 1 65 ? -5.847 -5.605 27.993 1.000 21.614 53 GLY CCC O 1
ATOM 2812 N N . ALA C 1 66 ? -6.673 -6.443 26.035 1.000 20.962 54 ALA CCC N 1
ATOM 2813 C CA . ALA C 1 66 ? -7.860 -6.954 26.677 1.000 20.329 54 ALA CCC CA 1
ATOM 2814 C C . ALA C 1 66 ? -7.499 -8.058 27.657 1.000 20.959 54 ALA CCC C 1
ATOM 2815 O O . ALA C 1 66 ? -8.105 -8.127 28.726 1.000 22.464 54 ALA CCC O 1
ATOM 2817 N N . LYS C 1 67 ? -6.588 -8.932 27.291 1.000 21.934 55 LYS CCC N 1
ATOM 2818 C CA . LYS C 1 67 ? -6.212 -10.016 28.227 1.000 22.982 55 LYS CCC CA 1
ATOM 2819 C C . LYS C 1 67 ? -5.541 -9.459 29.504 1.000 23.871 55 LYS CCC C 1
ATOM 2820 O O . LYS C 1 67 ? -5.756 -10.045 30.571 1.000 25.690 55 LYS CCC O 1
ATOM 2826 N N . LYS C 1 68 ? -4.819 -8.351 29.389 1.000 26.844 56 LYS CCC N 1
ATOM 2827 C CA . LYS C 1 68 ? -4.169 -7.766 30.592 1.000 27.992 56 LYS CCC CA 1
ATOM 2828 C C . LYS C 1 68 ? -5.268 -7.387 31.558 1.000 27.217 56 LYS CCC C 1
ATOM 2829 O O . LYS C 1 68 ? -5.052 -7.397 32.781 1.000 30.011 56 LYS CCC O 1
ATOM 2835 N N . ALA C 1 69 ? -6.435 -6.988 31.071 1.000 25.856 57 ALA CCC N 1
ATOM 2836 C CA . ALA C 1 69 ? -7.603 -6.609 31.882 1.000 25.564 57 ALA CCC CA 1
ATOM 2837 C C . ALA C 1 69 ? -8.617 -7.753 32.042 1.000 25.361 57 ALA CCC C 1
ATOM 2838 O O . ALA C 1 69 ? -9.731 -7.493 32.497 1.000 29.342 57 ALA CCC O 1
ATOM 2840 N N . GLU C 1 70 ? -8.229 -8.986 31.693 1.000 26.370 58 GLU CCC N 1
ATOM 2841 C CA . GLU C 1 70 ? -9.031 -10.202 31.866 1.000 27.859 58 GLU CCC CA 1
ATOM 2842 C C . GLU C 1 70 ? -10.346 -10.148 31.070 1.000 24.771 58 GLU CCC C 1
ATOM 2843 O O . GLU C 1 70 ? -11.308 -10.766 31.469 1.000 28.983 58 GLU CCC O 1
ATOM 2849 N N . GLY C 1 71 ? -10.308 -9.471 29.934 1.000 23.698 59 GLY CCC N 1
ATOM 2850 C CA . GLY C 1 71 ? -11.477 -9.469 29.031 1.000 23.942 59 GLY CCC CA 1
ATOM 2851 C C . GLY C 1 71 ? -11.514 -10.711 28.163 1.000 22.405 59 GLY CCC C 1
ATOM 2852 O O . GLY C 1 71 ? -10.509 -11.352 27.943 1.000 25.596 59 GLY CCC O 1
ATOM 2853 N N . LEU C 1 72 ? -12.693 -10.983 27.640 1.000 21.804 60 LEU CCC N 1
ATOM 2854 C CA . LEU C 1 72 ? -12.866 -12.058 26.638 1.000 20.799 60 LEU CCC CA 1
ATOM 2855 C C . LEU C 1 72 ? -12.519 -11.544 25.245 1.000 19.370 60 LEU CCC C 1
ATOM 2856 O O . LEU C 1 72 ? -12.953 -10.436 24.862 1.000 20.878 60 LEU CCC O 1
ATOM 2861 N N . THR C 1 73 ? -11.749 -12.332 24.542 1.000 19.572 61 THR CCC N 1
ATOM 2862 C CA . THR C 1 73 ? -11.287 -11.958 23.189 1.000 19.713 61 THR CCC CA 1
ATOM 2863 C C . THR C 1 73 ? -11.716 -13.016 22.173 1.000 19.074 61 THR CCC C 1
ATOM 2864 O O . THR C 1 73 ? -11.552 -14.211 22.380 1.000 20.516 61 THR CCC O 1
ATOM 2868 N N . ILE C 1 74 ? -12.252 -12.524 21.052 1.000 18.977 62 ILE CCC N 1
ATOM 2869 C CA . ILE C 1 74 ? -12.702 -13.375 19.913 1.000 18.645 62 ILE CCC CA 1
ATOM 2870 C C . ILE C 1 74 ? -11.819 -13.014 18.730 1.000 18.698 62 ILE CCC C 1
ATOM 2871 O O . ILE C 1 74 ? -11.626 -11.828 18.457 1.000 20.187 62 ILE CCC O 1
ATOM 2876 N N . GLY C 1 75 ? -11.336 -14.028 18.038 1.000 18.728 63 GLY CCC N 1
ATOM 2877 C CA . GLY C 1 75 ? -10.570 -13.814 16.814 1.000 19.128 63 GLY CCC CA 1
ATOM 2878 C C . GLY C 1 75 ? -11.279 -14.511 15.645 1.000 18.934 63 GLY CCC C 1
ATOM 2879 O O . GLY C 1 75 ? -11.599 -15.656 15.787 1.000 21.429 63 GLY CCC O 1
ATOM 2880 N N . ILE C 1 76 ? -11.426 -13.764 14.553 1.000 19.151 64 ILE CCC N 1
ATOM 2881 C CA . ILE C 1 76 ? -12.111 -14.301 13.335 1.000 19.244 64 ILE CCC CA 1
ATOM 2882 C C . ILE C 1 76 ? -11.024 -14.531 12.307 1.000 19.797 64 ILE CCC C 1
ATOM 2883 O O . ILE C 1 76 ? -10.580 -13.586 11.637 1.000 20.400 64 ILE CCC O 1
ATOM 2888 N N . LEU C 1 77 ? -10.558 -15.765 12.192 1.000 19.320 65 LEU CCC N 1
ATOM 2889 C CA . LEU C 1 77 ? -9.348 -16.059 11.413 1.000 19.454 65 LEU CCC CA 1
ATOM 2890 C C . LEU C 1 77 ? -9.732 -16.341 9.956 1.000 18.776 65 LEU CCC C 1
ATOM 2891 O O . LEU C 1 77 ? -10.690 -17.067 9.702 1.000 19.903 65 LEU CCC O 1
ATOM 2896 N N . PRO C 1 78 ? -8.903 -15.861 9.031 1.000 19.868 66 PRO CCC N 1
ATOM 2897 C CA . PRO C 1 78 ? -9.185 -16.051 7.595 1.000 20.552 66 PRO CCC CA 1
ATOM 2898 C C . PRO C 1 78 ? -8.748 -17.423 7.097 1.000 21.370 66 PRO CCC C 1
ATOM 2899 O O . PRO C 1 78 ? -9.269 -17.904 6.122 1.000 22.463 66 PRO CCC O 1
ATOM 2903 N N . SER C 1 79 ? -7.785 -18.070 7.775 1.000 21.545 67 SER CCC N 1
ATOM 2904 C CA . SER C 1 79 ? -7.268 -19.333 7.250 1.000 23.130 67 SER CCC CA 1
ATOM 2905 C C . SER C 1 79 ? -8.118 -20.518 7.754 1.000 21.276 67 SER CCC C 1
ATOM 2906 O O . SER C 1 79 ? -9.161 -20.322 8.429 1.000 21.763 67 SER CCC O 1
ATOM 2909 N N . LYS C 1 80 ? -7.704 -21.740 7.372 1.000 23.147 68 LYS CCC N 1
ATOM 2910 C CA . LYS C 1 80 ? -8.498 -22.934 7.706 1.000 24.944 68 LYS CCC CA 1
ATOM 2911 C C . LYS C 1 80 ? -8.010 -23.626 8.962 1.000 24.132 68 LYS CCC C 1
ATOM 2912 O O . LYS C 1 80 ? -8.490 -24.661 9.263 1.000 24.628 68 LYS CCC O 1
ATOM 2916 N N . ASN C 1 81 ? -7.097 -22.988 9.692 1.000 23.754 69 ASN CCC N 1
ATOM 2917 C CA . ASN C 1 81 ? -6.652 -23.551 10.981 1.000 24.141 69 ASN CCC CA 1
ATOM 2918 C C . ASN C 1 81 ? -6.192 -22.406 11.894 1.000 22.377 69 ASN CCC C 1
ATOM 2919 O O . ASN C 1 81 ? -6.271 -21.264 11.534 1.000 22.266 69 ASN CCC O 1
ATOM 2924 N N . THR C 1 82 ? -5.679 -22.768 13.082 1.000 23.677 70 THR CCC N 1
ATOM 2925 C CA . THR C 1 82 ? -5.301 -21.788 14.115 1.000 24.373 70 THR CCC CA 1
ATOM 2926 C C . THR C 1 82 ? -3.797 -21.498 14.105 1.000 25.328 70 THR CCC C 1
ATOM 2927 O O . THR C 1 82 ? -3.339 -20.862 15.071 1.000 26.506 70 THR CCC O 1
ATOM 2931 N N . HIS C 1 83 ? -3.076 -21.826 13.049 1.000 24.821 71 HIS CCC N 1
ATOM 2932 C CA . HIS C 1 83 ? -1.618 -21.662 13.036 1.000 26.966 71 HIS CCC CA 1
ATOM 2933 C C . HIS C 1 83 ? -1.190 -20.230 13.388 1.000 28.181 71 HIS CCC C 1
ATOM 2934 O O . HIS C 1 83 ? -0.146 -20.045 14.016 1.000 30.628 71 HIS CCC O 1
ATOM 2941 N N . ASN C 1 84 ? -1.920 -19.232 12.961 1.000 25.963 72 ASN CCC N 1
ATOM 2942 C CA . ASN C 1 84 ? -1.461 -17.829 13.077 1.000 27.795 72 ASN CCC CA 1
ATOM 2943 C C . ASN C 1 84 ? -2.163 -17.080 14.206 1.000 23.463 72 ASN CCC C 1
ATOM 2944 O O . ASN C 1 84 ? -2.064 -15.881 14.288 1.000 24.541 72 ASN CCC O 1
ATOM 2949 N N . VAL C 1 85 ? -2.901 -17.795 15.046 1.000 22.838 73 VAL CCC N 1
ATOM 2950 C CA . VAL C 1 85 ? -3.739 -17.114 16.032 1.000 22.390 73 VAL CCC CA 1
ATOM 2951 C C . VAL C 1 85 ? -2.860 -16.426 17.098 1.000 22.041 73 VAL CCC C 1
ATOM 2952 O O . VAL C 1 85 ? -1.820 -17.006 17.531 1.000 25.019 73 VAL CCC O 1
ATOM 2956 N N . SER C 1 86 ? -3.271 -15.269 17.542 1.000 21.835 74 SER CCC N 1
ATOM 2957 C CA . SER C 1 86 ? -2.687 -14.609 18.709 1.000 21.522 74 SER CCC CA 1
ATOM 2958 C C . SER C 1 86 ? -2.867 -15.520 19.914 1.000 21.478 74 SER CCC C 1
ATOM 2959 O O . SER C 1 86 ? -3.903 -16.078 20.156 1.000 21.737 74 SER CCC O 1
ATOM 2962 N N . ASP C 1 87 ? -1.809 -15.514 20.758 1.000 22.044 75 ASP CCC N 1
ATOM 2963 C CA . ASP C 1 87 ? -1.854 -16.197 22.068 1.000 24.461 75 ASP CCC CA 1
ATOM 2964 C C . ASP C 1 87 ? -2.873 -15.537 22.985 1.000 22.450 75 ASP CCC C 1
ATOM 2965 O O . ASP C 1 87 ? -3.255 -16.144 23.976 1.000 26.047 75 ASP CCC O 1
ATOM 2970 N N . ALA C 1 88 ? -3.284 -14.305 22.697 1.000 21.291 76 ALA CCC N 1
ATOM 2971 C CA . ALA C 1 88 ? -4.212 -13.531 23.510 1.000 22.399 76 ALA CCC CA 1
ATOM 2972 C C . ALA C 1 88 ? -5.664 -13.651 23.031 1.000 20.531 76 ALA CCC C 1
ATOM 2973 O O . ALA C 1 88 ? -6.523 -12.937 23.548 1.000 21.401 76 ALA CCC O 1
ATOM 2975 N N . VAL C 1 89 ? -5.919 -14.516 22.044 1.000 20.938 77 VAL CCC N 1
ATOM 2976 C CA . VAL C 1 89 ? -7.301 -14.829 21.598 1.000 20.750 77 VAL CCC CA 1
ATOM 2977 C C . VAL C 1 89 ? -7.847 -15.997 22.415 1.000 20.468 77 VAL CCC C 1
ATOM 2978 O O . VAL C 1 89 ? -7.222 -17.097 22.431 1.000 22.118 77 VAL CCC O 1
ATOM 2982 N N . ASP C 1 90 ? -8.991 -15.790 23.068 1.000 20.084 78 ASP CCC N 1
ATOM 2983 C CA . ASP C 1 90 ? -9.655 -16.849 23.857 1.000 21.452 78 ASP CCC CA 1
ATOM 2984 C C . ASP C 1 90 ? -10.435 -17.802 22.957 1.000 20.399 78 ASP CCC C 1
ATOM 2985 O O . ASP C 1 90 ? -10.456 -19.005 23.197 1.000 22.422 78 ASP CCC O 1
ATOM 2990 N N . ILE C 1 91 ? -11.166 -17.226 21.974 1.000 19.850 79 ILE CCC N 1
ATOM 2991 C CA . ILE C 1 91 ? -12.087 -17.985 21.085 1.000 20.087 79 ILE CCC CA 1
ATOM 2992 C C . ILE C 1 91 ? -11.628 -17.743 19.667 1.000 19.138 79 ILE CCC C 1
ATOM 2993 O O . ILE C 1 91 ? -11.769 -16.619 19.171 1.000 19.791 79 ILE CCC O 1
ATOM 2998 N N . ALA C 1 92 ? -11.120 -18.801 19.058 1.000 19.556 80 ALA CCC N 1
ATOM 2999 C CA . ALA C 1 92 ? -10.607 -18.727 17.687 1.000 19.791 80 ALA CCC CA 1
ATOM 3000 C C . ALA C 1 92 ? -11.728 -19.285 16.740 1.000 19.905 80 ALA CCC C 1
ATOM 3001 O O . ALA C 1 92 ? -11.927 -20.450 16.664 1.000 21.301 80 ALA CCC O 1
ATOM 3003 N N . ILE C 1 93 ? -12.348 -18.355 16.032 1.000 19.076 81 ILE CCC N 1
ATOM 3004 C CA . ILE C 1 93 ? -13.326 -18.734 14.969 1.000 19.174 81 ILE CCC CA 1
ATOM 3005 C C . ILE C 1 93 ? -12.517 -18.893 13.688 1.000 19.660 81 ILE CCC C 1
ATOM 3006 O O . ILE C 1 93 ? -11.954 -17.955 13.185 1.000 21.897 81 ILE CCC O 1
ATOM 3011 N N . VAL C 1 94 ? -12.475 -20.128 13.207 1.000 18.941 82 VAL CCC N 1
ATOM 3012 C CA . VAL C 1 94 ? -11.663 -20.473 12.029 1.000 18.811 82 VAL CCC CA 1
ATOM 3013 C C . VAL C 1 94 ? -12.628 -20.490 10.822 1.000 18.840 82 VAL CCC C 1
ATOM 3014 O O . VAL C 1 94 ? -13.540 -21.295 10.809 1.000 20.144 82 VAL CCC O 1
ATOM 3018 N N . THR C 1 95 ? -12.393 -19.545 9.948 1.000 20.223 83 THR CCC N 1
ATOM 3019 C CA . THR C 1 95 ? -13.429 -19.401 8.854 1.000 21.109 83 THR CCC CA 1
ATOM 3020 C C . THR C 1 95 ? -13.046 -20.094 7.573 1.000 20.050 83 THR CCC C 1
ATOM 3021 O O . THR C 1 95 ? -13.996 -20.459 6.823 1.000 21.975 83 THR CCC O 1
ATOM 3025 N N . GLY C 1 96 ? -11.781 -20.204 7.217 1.000 20.388 84 GLY CCC N 1
ATOM 3026 C CA . GLY C 1 96 ? -11.373 -20.716 5.895 1.000 21.904 84 GLY CCC CA 1
ATOM 3027 C C . GLY C 1 96 ? -11.877 -19.834 4.762 1.000 20.505 84 GLY CCC C 1
ATOM 3028 O O . GLY C 1 96 ? -11.970 -20.338 3.643 1.000 22.443 84 GLY CCC O 1
ATOM 3029 N N . LEU C 1 97 ? -12.193 -18.579 4.998 1.000 20.166 85 LEU CCC N 1
ATOM 3030 C CA . LEU C 1 97 ? -12.795 -17.677 3.997 1.000 20.944 85 LEU CCC CA 1
ATOM 3031 C C . LEU C 1 97 ? -11.854 -16.679 3.413 1.000 20.742 85 LEU CCC C 1
ATOM 3032 O O . LEU C 1 97 ? -12.270 -15.867 2.571 1.000 21.478 85 LEU CCC O 1
ATOM 3037 N N . GLY C 1 98 ? -10.631 -16.611 3.900 1.000 21.061 86 GLY CCC N 1
ATOM 3038 C CA . GLY C 1 98 ? -9.741 -15.534 3.478 1.000 21.861 86 GLY CCC CA 1
ATOM 3039 C C . GLY C 1 98 ? -10.298 -14.193 3.817 1.000 20.884 86 GLY CCC C 1
ATOM 3040 O O . GLY C 1 98 ? -10.963 -14.032 4.849 1.000 21.207 86 GLY CCC O 1
ATOM 3041 N N . ASN C 1 99 ? -10.141 -13.240 2.885 1.000 22.630 87 ASN CCC N 1
ATOM 3042 C CA . ASN C 1 99 ? -10.586 -11.868 3.178 1.000 23.951 87 ASN CCC CA 1
ATOM 3043 C C . ASN C 1 99 ? -12.124 -11.745 3.216 1.000 22.312 87 ASN CCC C 1
ATOM 3044 O O . ASN C 1 99 ? -12.636 -10.736 3.693 1.000 26.142 87 ASN CCC O 1
ATOM 3049 N N . ALA C 1 100 ? -12.842 -12.784 2.758 1.000 21.729 88 ALA CCC N 1
ATOM 3050 C CA . ALA C 1 100 ? -14.290 -12.759 2.901 1.000 23.885 88 ALA CCC CA 1
ATOM 3051 C C . ALA C 1 100 ? -14.735 -12.773 4.349 1.000 23.659 88 ALA CCC C 1
ATOM 3052 O O . ALA C 1 100 ? -15.843 -12.433 4.616 1.000 28.092 88 ALA CCC O 1
ATOM 3054 N N . ARG C 1 101 ? -13.841 -13.129 5.307 1.000 21.641 89 ARG CCC N 1
ATOM 3055 C CA . ARG C 1 101 ? -14.240 -13.062 6.720 1.000 23.278 89 ARG CCC CA 1
ATOM 3056 C C . ARG C 1 101 ? -14.464 -11.627 7.191 1.000 22.439 89 ARG CCC C 1
ATOM 3057 O O . ARG C 1 101 ? -15.070 -11.437 8.227 1.000 24.474 89 ARG CCC O 1
ATOM 3065 N N . ASN C 1 102 ? -14.004 -10.641 6.450 1.000 22.932 90 ASN CCC N 1
ATOM 3066 C CA . ASN C 1 102 ? -14.120 -9.237 6.849 1.000 23.604 90 ASN CCC CA 1
ATOM 3067 C C . ASN C 1 102 ? -15.592 -8.924 7.131 1.000 22.200 90 ASN CCC C 1
ATOM 3068 O O . ASN C 1 102 ? -15.911 -8.131 7.988 1.000 22.625 90 ASN CCC O 1
ATOM 3073 N N . ASN C 1 103 ? -16.522 -9.495 6.308 1.000 22.672 91 ASN CCC N 1
ATOM 3074 C CA . ASN C 1 103 ? -17.937 -9.204 6.531 1.000 22.756 91 ASN CCC CA 1
ATOM 3075 C C . ASN C 1 103 ? -18.429 -9.771 7.860 1.000 19.955 91 ASN CCC C 1
ATOM 3076 O O . ASN C 1 103 ? -19.297 -9.187 8.455 1.000 21.029 91 ASN CCC O 1
ATOM 3081 N N . ILE C 1 104 ? -17.886 -10.940 8.267 1.000 20.984 92 ILE CCC N 1
ATOM 3082 C CA . ILE C 1 104 ? -18.296 -11.513 9.558 1.000 20.397 92 ILE CCC CA 1
ATOM 3083 C C . ILE C 1 104 ? -17.833 -10.569 10.699 1.000 19.389 92 ILE CCC C 1
ATOM 3084 O O . ILE C 1 104 ? -18.611 -10.332 11.637 1.000 19.998 92 ILE CCC O 1
ATOM 3089 N N . ASN C 1 105 ? -16.642 -10.010 10.552 1.000 19.634 93 ASN CCC N 1
ATOM 3090 C CA . ASN C 1 105 ? -16.139 -9.059 11.566 1.000 20.411 93 ASN CCC CA 1
ATOM 3091 C C . ASN C 1 105 ? -17.127 -7.925 11.766 1.000 20.253 93 ASN CCC C 1
ATOM 3092 O O . ASN C 1 105 ? -17.457 -7.537 12.866 1.000 22.221 93 ASN CCC O 1
ATOM 3097 N N . VAL C 1 106 ? -17.626 -7.379 10.654 1.000 20.376 94 VAL CCC N 1
ATOM 3098 C CA . VAL C 1 106 ? -18.493 -6.200 10.693 1.000 21.558 94 VAL CCC CA 1
ATOM 3099 C C . VAL C 1 106 ? -19.861 -6.574 11.212 1.000 20.083 94 VAL CCC C 1
ATOM 3100 O O . VAL C 1 106 ? -20.446 -5.848 12.017 1.000 21.874 94 VAL CCC O 1
ATOM 3104 N N . LEU C 1 107 ? -20.442 -7.662 10.666 1.000 19.510 95 LEU CCC N 1
ATOM 3105 C CA . LEU C 1 107 ? -21.796 -8.019 11.055 1.000 20.068 95 LEU CCC CA 1
ATOM 3106 C C . LEU C 1 107 ? -21.902 -8.404 12.528 1.000 19.233 95 LEU CCC C 1
ATOM 3107 O O . LEU C 1 107 ? -22.927 -8.220 13.140 1.000 19.994 95 LEU CCC O 1
ATOM 3112 N N . SER C 1 108 ? -20.800 -8.962 13.076 1.000 19.326 96 SER CCC N 1
ATOM 3113 C CA . SER C 1 108 ? -20.782 -9.438 14.466 1.000 19.568 96 SER CCC CA 1
ATOM 3114 C C . SER C 1 108 ? -20.529 -8.344 15.493 1.000 20.569 96 SER CCC C 1
ATOM 3115 O O . SER C 1 108 ? -20.762 -8.605 16.692 1.000 22.714 96 SER CCC O 1
ATOM 3118 N N . SER C 1 109 ? -20.065 -7.190 15.064 1.000 20.461 97 SER CCC N 1
ATOM 3119 C CA . SER C 1 109 ? -19.655 -6.108 15.967 1.000 21.167 97 SER CCC CA 1
ATOM 3120 C C . SER C 1 109 ? -20.825 -5.181 16.235 1.000 21.233 97 SER CCC C 1
ATOM 3121 O O . SER C 1 109 ? -21.545 -4.831 15.300 1.000 23.895 97 SER CCC O 1
ATOM 3124 N N . ASP C 1 110 ? -21.022 -4.729 17.451 1.000 20.399 98 ASP CCC N 1
ATOM 3125 C CA . ASP C 1 110 ? -21.984 -3.682 17.770 1.000 21.580 98 ASP CCC CA 1
ATOM 3126 C C . ASP C 1 110 ? -21.441 -2.318 17.342 1.000 21.499 98 ASP CCC C 1
ATOM 3127 O O . ASP C 1 110 ? -22.226 -1.452 16.946 1.000 22.119 98 ASP CCC O 1
ATOM 3132 N N . VAL C 1 111 ? -20.121 -2.127 17.459 1.000 20.376 99 VAL CCC N 1
ATOM 3133 C CA . VAL C 1 111 ? -19.414 -0.929 17.015 1.000 20.520 99 VAL CCC CA 1
ATOM 3134 C C . VAL C 1 111 ? -18.139 -1.409 16.383 1.000 20.150 99 VAL CCC C 1
ATOM 3135 O O . VAL C 1 111 ? -17.519 -2.338 16.934 1.000 20.728 99 VAL CCC O 1
ATOM 3139 N N . VAL C 1 112 ? -17.713 -0.757 15.306 1.000 19.386 100 VAL CCC N 1
ATOM 3140 C CA . VAL C 1 112 ? -16.452 -1.038 14.625 1.000 19.411 100 VAL CCC CA 1
ATOM 3141 C C . VAL C 1 112 ? -15.542 0.143 14.854 1.000 20.444 100 VAL CCC C 1
ATOM 3142 O O . VAL C 1 112 ? -15.919 1.283 14.562 1.000 21.549 100 VAL CCC O 1
ATOM 3146 N N . ILE C 1 113 ? -14.352 -0.159 15.385 1.000 20.989 101 ILE CCC N 1
ATOM 3147 C CA . ILE C 1 113 ? -13.278 0.839 15.479 1.000 20.061 101 ILE CCC CA 1
ATOM 3148 C C . ILE C 1 113 ? -12.218 0.466 14.468 1.000 20.569 101 ILE CCC C 1
ATOM 3149 O O . ILE C 1 113 ? -11.719 -0.675 14.515 1.000 23.570 101 ILE CCC O 1
ATOM 3154 N N . ALA C 1 114 ? -11.843 1.401 13.629 1.000 20.593 102 ALA CCC N 1
ATOM 3155 C CA . ALA C 1 114 ? -10.710 1.226 12.724 1.000 21.409 102 ALA CCC CA 1
ATOM 3156 C C . ALA C 1 114 ? -9.515 1.959 13.333 1.000 20.534 102 ALA CCC C 1
ATOM 3157 O O . ALA C 1 114 ? -9.501 3.152 13.382 1.000 22.781 102 ALA CCC O 1
ATOM 3159 N N . CYS C 1 115 ? -8.580 1.173 13.867 1.000 20.441 103 CYS CCC N 1
ATOM 3160 C CA . CYS C 1 115 ? -7.372 1.654 14.535 1.000 20.725 103 CYS CCC CA 1
ATOM 3161 C C . CYS C 1 115 ? -6.216 1.574 13.552 1.000 20.136 103 CYS CCC C 1
ATOM 3162 O O . CYS C 1 115 ? -5.642 0.488 13.359 1.000 22.686 103 CYS CCC O 1
ATOM 3165 N N . GLY C 1 116 ? -5.908 2.702 12.908 1.000 21.585 104 GLY CCC N 1
ATOM 3166 C CA . GLY C 1 116 ? -4.990 2.721 11.761 1.000 22.319 104 GLY CCC CA 1
ATOM 3167 C C . GLY C 1 116 ? -5.699 2.433 10.415 1.000 22.584 104 GLY CCC C 1
ATOM 3168 O O . GLY C 1 116 ? -6.911 2.221 10.384 1.000 26.041 104 GLY CCC O 1
ATOM 3169 N N . ILE C 1 117 ? -4.913 2.424 9.371 1.000 23.169 105 ILE CCC N 1
ATOM 3170 C CA . ILE C 1 117 ? -5.457 2.286 7.980 1.000 24.535 105 ILE CCC CA 1
ATOM 3171 C C . ILE C 1 117 ? -4.577 1.356 7.185 1.000 23.773 105 ILE CCC C 1
ATOM 3172 O O . ILE C 1 117 ? -3.398 1.320 7.339 1.000 30.417 105 ILE CCC O 1
ATOM 3177 N N . GLY C 1 118 ? -5.210 0.622 6.300 1.000 26.194 106 GLY CCC N 1
ATOM 3178 C CA . GLY C 1 118 ? -4.587 -0.288 5.348 1.000 24.972 106 GLY CCC CA 1
ATOM 3179 C C . GLY C 1 118 ? -5.709 -0.782 4.447 1.000 23.542 106 GLY CCC C 1
ATOM 3180 O O . GLY C 1 118 ? -6.872 -0.452 4.723 1.000 24.002 106 GLY CCC O 1
ATOM 3181 N N . LEU C 1 119 ? -5.369 -1.609 3.475 1.000 24.266 107 LEU CCC N 1
ATOM 3182 C CA . LEU C 1 119 ? -6.390 -2.043 2.486 1.000 23.517 107 LEU CCC CA 1
ATOM 3183 C C . LEU C 1 119 ? -7.481 -2.863 3.157 1.000 22.852 107 LEU CCC C 1
ATOM 3184 O O . LEU C 1 119 ? -8.672 -2.640 2.884 1.000 23.540 107 LEU CCC O 1
ATOM 3189 N N . GLY C 1 120 ? -7.136 -3.855 3.962 1.000 23.682 108 GLY CCC N 1
ATOM 3190 C CA . GLY C 1 120 ? -8.178 -4.665 4.595 1.000 24.950 108 GLY CCC CA 1
ATOM 3191 C C . GLY C 1 120 ? -9.061 -3.835 5.480 1.000 23.163 108 GLY CCC C 1
ATOM 3192 O O . GLY C 1 120 ? -10.267 -4.021 5.498 1.000 23.624 108 GLY CCC O 1
ATOM 3193 N N . THR C 1 121 ? -8.478 -2.897 6.235 1.000 22.977 109 THR CCC N 1
ATOM 3194 C CA . THR C 1 121 ? -9.266 -2.046 7.115 1.000 23.094 109 THR CCC CA 1
ATOM 3195 C C . THR C 1 121 ? -10.196 -1.161 6.296 1.000 21.063 109 THR CCC C 1
ATOM 3196 O O . THR C 1 121 ? -11.333 -0.968 6.736 1.000 21.826 109 THR CCC O 1
ATOM 3200 N N . LEU C 1 122 ? -9.718 -0.637 5.170 1.000 21.841 110 LEU CCC N 1
ATOM 3201 C CA . LEU C 1 122 ? -10.607 0.184 4.300 1.000 22.556 110 LEU CCC CA 1
ATOM 3202 C C . LEU C 1 122 ? -11.826 -0.641 3.880 1.000 21.139 110 LEU CCC C 1
ATOM 3203 O O . LEU C 1 122 ? -12.967 -0.112 3.925 1.000 22.315 110 LEU CCC O 1
ATOM 3208 N N A SER C 1 123 ? -11.603 -1.921 3.527 0.500 22.551 111 SER CCC N 1
ATOM 3209 N N B SER C 1 123 ? -11.614 -1.900 3.507 0.500 23.311 111 SER CCC N 1
ATOM 3210 C CA A SER C 1 123 ? -12.721 -2.802 3.093 0.500 22.785 111 SER CCC CA 1
ATOM 3211 C CA B SER C 1 123 ? -12.767 -2.735 3.066 0.500 23.453 111 SER CCC CA 1
ATOM 3212 C C A SER C 1 123 ? -13.715 -2.955 4.248 0.500 21.699 111 SER CCC C 1
ATOM 3213 C C B SER C 1 123 ? -13.724 -2.966 4.244 0.500 22.026 111 SER CCC C 1
ATOM 3214 O O A SER C 1 123 ? -14.917 -2.913 4.040 0.500 24.717 111 SER CCC O 1
ATOM 3215 O O B SER C 1 123 ? -14.922 -2.893 4.072 0.500 24.093 111 SER CCC O 1
ATOM 3220 N N . GLU C 1 124 ? -13.208 -3.162 5.475 1.000 21.899 112 GLU CCC N 1
ATOM 3221 C CA . GLU C 1 124 ? -14.089 -3.385 6.642 1.000 21.811 112 GLU CCC CA 1
ATOM 3222 C C . GLU C 1 124 ? -14.877 -2.123 6.988 1.000 20.485 112 GLU CCC C 1
ATOM 3223 O O . GLU C 1 124 ? -16.077 -2.200 7.296 1.000 21.904 112 GLU CCC O 1
ATOM 3229 N N . VAL C 1 125 ? -14.227 -0.967 6.964 1.000 20.362 113 VAL CCC N 1
ATOM 3230 C CA . VAL C 1 125 ? -14.936 0.292 7.251 1.000 20.373 113 VAL CCC CA 1
ATOM 3231 C C . VAL C 1 125 ? -16.018 0.503 6.200 1.000 20.277 113 VAL CCC C 1
ATOM 3232 O O . VAL C 1 125 ? -17.123 0.847 6.576 1.000 21.776 113 VAL CCC O 1
ATOM 3236 N N . ALA C 1 126 ? -15.682 0.287 4.937 1.000 20.301 114 ALA CCC N 1
ATOM 3237 C CA . ALA C 1 126 ? -16.681 0.490 3.871 1.000 21.549 114 ALA CCC CA 1
ATOM 3238 C C . ALA C 1 126 ? -17.869 -0.430 4.108 1.000 21.250 114 ALA CCC C 1
ATOM 3239 O O . ALA C 1 126 ? -19.036 0.045 3.969 1.000 23.324 114 ALA CCC O 1
ATOM 3241 N N . LEU C 1 127 ? -17.608 -1.710 4.389 1.000 21.508 115 LEU CCC N 1
ATOM 3242 C CA . LEU C 1 127 ? -18.716 -2.667 4.626 1.000 22.748 115 LEU CCC CA 1
ATOM 3243 C C . LEU C 1 127 ? -19.542 -2.291 5.855 1.000 21.415 115 LEU CCC C 1
ATOM 3244 O O . LEU C 1 127 ? -20.754 -2.404 5.882 1.000 23.851 115 LEU CCC O 1
ATOM 3249 N N . ALA C 1 128 ? -18.854 -1.873 6.944 1.000 20.835 116 ALA CCC N 1
ATOM 3250 C CA . ALA C 1 128 ? -19.591 -1.487 8.126 1.000 21.273 116 ALA CCC CA 1
ATOM 3251 C C . ALA C 1 128 ? -20.492 -0.293 7.851 1.000 22.235 116 ALA CCC C 1
ATOM 3252 O O . ALA C 1 128 ? -21.636 -0.282 8.294 1.000 24.739 116 ALA CCC O 1
ATOM 3254 N N . LEU C 1 129 ? -19.971 0.708 7.152 1.000 22.770 117 LEU CCC N 1
ATOM 3255 C CA . LEU C 1 129 ? -20.814 1.896 6.820 1.000 24.651 117 LEU CCC CA 1
ATOM 3256 C C . LEU C 1 129 ? -21.964 1.505 5.871 1.000 26.861 117 LEU CCC C 1
ATOM 3257 O O . LEU C 1 129 ? -23.079 2.022 6.050 1.000 28.044 117 LEU CCC O 1
ATOM 3262 N N . LYS C 1 130 ? -21.719 0.578 4.956 1.000 26.535 118 LYS CCC N 1
ATOM 3263 C CA . LYS C 1 130 ? -22.796 0.132 4.031 1.000 30.241 118 LYS CCC CA 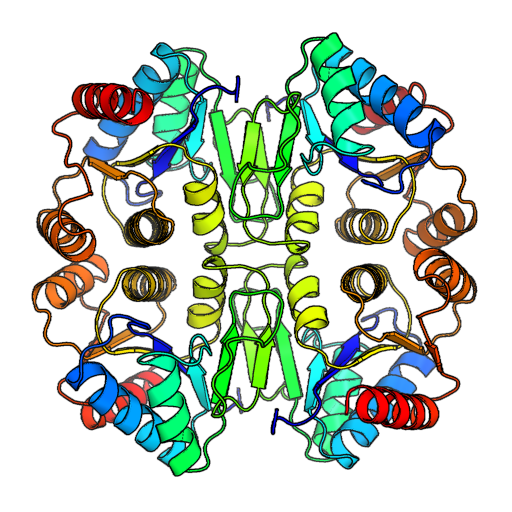1
ATOM 3264 C C . LYS C 1 130 ? -23.870 -0.557 4.868 1.000 33.364 118 LYS CCC C 1
ATOM 3265 O O . LYS C 1 130 ? -25.081 -0.372 4.568 1.000 35.485 118 LYS CCC O 1
ATOM 3271 N N . ASN C 1 131 ? -23.479 -1.292 5.926 1.000 30.570 119 ASN CCC N 1
ATOM 3272 C CA . ASN C 1 131 ? -24.439 -1.923 6.854 1.000 31.868 119 ASN CCC CA 1
ATOM 3273 C C . ASN C 1 131 ? -24.980 -0.924 7.868 1.000 29.612 119 ASN CCC C 1
ATOM 3274 O O . ASN C 1 131 ? -25.808 -1.351 8.646 1.000 33.578 119 ASN CCC O 1
ATOM 3279 N N . GLN C 1 132 ? -24.652 0.327 7.867 1.000 29.886 120 GLN CCC N 1
ATOM 3280 C CA . GLN C 1 132 ? -25.177 1.306 8.838 1.000 28.694 120 GLN CCC CA 1
ATOM 3281 C C . GLN C 1 132 ? -24.784 0.901 10.273 1.000 29.744 120 GLN CCC C 1
ATOM 3282 O O . GLN C 1 132 ? -25.478 1.260 11.226 1.000 31.034 120 GLN CCC O 1
ATOM 3288 N N . LYS C 1 133 ? -23.632 0.246 10.382 1.000 25.780 121 LYS CCC N 1
ATOM 3289 C CA . LYS C 1 133 ? -23.049 -0.035 11.714 1.000 25.141 121 LYS CCC CA 1
ATOM 3290 C C . LYS C 1 133 ? -22.385 1.260 12.190 1.000 24.520 121 LYS CCC C 1
ATOM 3291 O O . LYS C 1 133 ? -21.878 2.029 11.397 1.000 27.879 121 LYS CCC O 1
ATOM 3297 N N . PRO C 1 134 ? -22.358 1.556 13.512 1.000 22.818 122 PRO CCC N 1
ATOM 3298 C CA . PRO C 1 134 ? -21.542 2.660 13.995 1.000 22.825 122 PRO CCC CA 1
ATOM 3299 C C . PRO C 1 134 ? -20.047 2.363 13.779 1.000 20.955 122 PRO CCC C 1
ATOM 3300 O O . PRO C 1 134 ? -19.568 1.261 14.142 1.000 22.334 122 PRO CCC O 1
ATOM 3304 N N . VAL C 1 135 ? -19.343 3.343 13.269 1.000 21.413 123 VAL CCC N 1
ATOM 3305 C CA . VAL C 1 135 ? -17.930 3.224 12.903 1.000 20.241 123 VAL CCC CA 1
ATOM 3306 C C . VAL C 1 135 ? -17.192 4.415 13.427 1.000 20.378 123 VAL CCC C 1
ATOM 3307 O O . VAL C 1 135 ? -17.556 5.545 13.238 1.000 21.890 123 VAL CCC O 1
ATOM 3311 N N . ILE C 1 136 ? -16.096 4.068 14.165 1.000 19.531 124 ILE CCC N 1
ATOM 3312 C CA . ILE C 1 136 ? -15.212 5.085 14.759 1.000 19.825 124 ILE CCC CA 1
ATOM 3313 C C . ILE C 1 136 ? -13.843 4.919 14.134 1.000 20.262 124 ILE CCC C 1
ATOM 3314 O O . ILE C 1 136 ? -13.285 3.824 14.179 1.000 21.688 124 ILE CCC O 1
ATOM 3319 N N . LEU C 1 137 ? -13.305 5.989 13.567 1.000 20.582 125 LEU CCC N 1
ATOM 3320 C CA . LEU C 1 137 ? -11.942 5.963 13.013 1.000 20.953 125 LEU CCC CA 1
ATOM 3321 C C . LEU C 1 137 ? -10.980 6.542 14.075 1.000 21.764 125 LEU CCC C 1
ATOM 3322 O O . LEU C 1 137 ? -11.193 7.631 14.555 1.000 22.883 125 LEU CCC O 1
ATOM 3327 N N . LEU C 1 138 ? -9.911 5.792 14.253 1.000 21.712 126 LEU CCC N 1
ATOM 3328 C CA . LEU C 1 138 ? -8.805 6.286 15.157 1.000 21.462 126 LEU CCC CA 1
ATOM 3329 C C . LEU C 1 138 ? -7.513 6.158 14.345 1.000 21.173 126 LEU CCC C 1
ATOM 3330 O O . LEU C 1 138 ? -6.908 5.083 14.297 1.000 22.470 126 LEU CCC O 1
ATOM 3335 N N . ASN C 1 139 ? -7.184 7.216 13.596 1.000 24.015 127 ASN CCC N 1
ATOM 3336 C CA . ASN C 1 139 ? -6.037 7.158 12.706 1.000 24.785 127 ASN CCC CA 1
ATOM 3337 C C . ASN C 1 139 ? -5.495 8.537 12.429 1.000 27.532 127 ASN CCC C 1
ATOM 3338 O O . ASN C 1 139 ? -6.083 9.515 12.896 1.000 30.718 127 ASN CCC O 1
ATOM 3343 N N . ASP C 1 140 ? -4.365 8.563 11.725 1.000 32.811 128 ASP CCC N 1
ATOM 3344 C CA . ASP C 1 140 ? -3.675 9.828 11.394 1.000 40.011 128 ASP CCC CA 1
ATOM 3345 C C . ASP C 1 140 ? -3.749 10.090 9.897 1.000 35.788 128 ASP CCC C 1
ATOM 3346 O O . ASP C 1 140 ? -2.816 10.712 9.388 1.000 43.980 128 ASP CCC O 1
ATOM 3351 N N . ASP C 1 141 ? -4.796 9.587 9.225 1.000 34.360 129 ASP CCC N 1
ATOM 3352 C CA . ASP C 1 141 ? -4.910 9.625 7.751 1.000 35.412 129 ASP CCC CA 1
ATOM 3353 C C . ASP C 1 141 ? -6.075 10.533 7.376 1.000 34.739 129 ASP CCC C 1
ATOM 3354 O O . ASP C 1 141 ? -7.244 10.070 7.339 1.000 36.088 129 ASP CCC O 1
ATOM 3359 N N . LEU C 1 142 ? -5.799 11.784 7.088 1.000 36.551 130 LEU CCC N 1
ATOM 3360 C CA . LEU C 1 142 ? -6.870 12.763 6.799 1.000 41.143 130 LEU CCC CA 1
ATOM 3361 C C . LEU C 1 142 ? -7.594 12.404 5.491 1.000 35.465 130 LEU CCC C 1
ATOM 3362 O O . LEU C 1 142 ? -8.786 12.687 5.414 1.000 39.277 130 LEU CCC O 1
ATOM 3367 N N . LEU C 1 143 ? -6.930 11.760 4.525 1.000 37.468 131 LEU CCC N 1
ATOM 3368 C CA . LEU C 1 143 ? -7.586 11.329 3.261 1.000 37.807 131 LEU CCC CA 1
ATOM 3369 C C . LEU C 1 143 ? -8.735 10.365 3.572 1.000 35.843 131 LEU CCC C 1
ATOM 3370 O O . LEU C 1 143 ? -9.850 10.592 3.069 1.000 38.296 131 LEU CCC O 1
ATOM 3375 N N . SER C 1 144 ? -8.475 9.310 4.339 1.000 34.744 132 SER CCC N 1
ATOM 3376 C CA . SER C 1 144 ? -9.481 8.300 4.715 1.000 34.726 132 SER CCC CA 1
ATOM 3377 C C . SER C 1 144 ? -10.610 8.954 5.503 1.000 29.950 132 SER CCC C 1
ATOM 3378 O O . SER C 1 144 ? -11.764 8.593 5.308 1.000 32.670 132 SER CCC O 1
ATOM 3381 N N . GLN C 1 145 ? -10.284 9.905 6.379 1.000 31.094 133 GLN CCC N 1
ATOM 3382 C CA . GLN C 1 145 ? -11.280 10.545 7.252 1.000 30.809 133 GLN CCC CA 1
ATOM 3383 C C . GLN C 1 145 ? -12.225 11.349 6.351 1.000 31.852 133 GLN CCC C 1
ATOM 3384 O O . GLN C 1 145 ? -13.457 11.174 6.481 1.000 34.025 133 GLN CCC O 1
ATOM 3390 N N . GLU C 1 146 ? -11.687 12.127 5.412 1.000 32.051 134 GLU CCC N 1
ATOM 3391 C CA . GLU C 1 146 ? -12.524 12.951 4.541 1.000 32.667 134 GLU CCC CA 1
ATOM 3392 C C . GLU C 1 146 ? -13.326 12.030 3.599 1.000 33.842 134 GLU CCC C 1
ATOM 3393 O O . GLU C 1 146 ? -14.525 12.255 3.408 1.000 32.046 134 GLU CCC O 1
ATOM 3399 N N . LEU C 1 147 ? -12.702 11.019 3.024 1.000 32.051 135 LEU CCC N 1
ATOM 3400 C CA . LEU C 1 147 ? -13.395 10.096 2.107 1.000 32.673 135 LEU CCC CA 1
ATOM 3401 C C . LEU C 1 147 ? -14.579 9.417 2.796 1.000 32.750 135 LEU CCC C 1
ATOM 3402 O O . LEU C 1 147 ? -15.673 9.405 2.262 1.000 32.522 135 LEU CCC O 1
ATOM 3407 N N . PHE C 1 148 ? -14.388 8.893 4.002 1.000 28.831 136 PHE CCC N 1
ATOM 3408 C CA . PHE C 1 148 ? -15.481 8.200 4.679 1.000 28.187 136 PHE CCC CA 1
ATOM 3409 C C . PHE C 1 148 ? -16.518 9.168 5.189 1.000 26.969 136 PHE CCC C 1
ATOM 3410 O O . PHE C 1 148 ? -17.687 8.784 5.216 1.000 31.469 136 PHE CCC O 1
ATOM 3418 N N . ALA C 1 149 ? -16.134 10.386 5.600 1.000 31.133 137 ALA CCC N 1
ATOM 3419 C CA . ALA C 1 149 ? -17.130 11.405 5.983 1.000 31.439 137 ALA CCC CA 1
ATOM 3420 C C . ALA C 1 149 ? -18.013 11.667 4.758 1.000 29.759 137 ALA CCC C 1
ATOM 3421 O O . ALA C 1 149 ? -19.249 11.706 4.866 1.000 35.218 137 ALA CCC O 1
ATOM 3423 N N . ASN C 1 150 ? -17.410 11.804 3.596 1.000 33.786 138 ASN CCC N 1
ATOM 3424 C CA . ASN C 1 150 ? -18.171 12.108 2.351 1.000 36.651 138 ASN CCC CA 1
ATOM 3425 C C . ASN C 1 150 ? -19.106 10.950 1.998 1.000 35.937 138 ASN CCC C 1
ATOM 3426 O O . ASN C 1 150 ? -20.306 11.187 1.787 1.000 37.877 138 ASN CCC O 1
ATOM 3431 N N . LEU C 1 151 ? -18.587 9.732 1.981 1.000 34.751 139 LEU CCC N 1
ATOM 3432 C CA . LEU C 1 151 ? -19.369 8.560 1.521 1.000 34.664 139 LEU CCC CA 1
ATOM 3433 C C . LEU C 1 151 ? -20.410 8.148 2.542 1.000 35.509 139 LEU CCC C 1
ATOM 3434 O O . LEU C 1 151 ? -21.332 7.427 2.155 1.000 39.223 139 LEU CCC O 1
ATOM 3439 N N . SER C 1 152 ? -20.246 8.554 3.805 1.000 32.593 140 SER CCC N 1
ATOM 3440 C CA . SER C 1 152 ? -21.182 8.151 4.865 1.000 32.889 140 SER CCC CA 1
ATOM 3441 C C . SER C 1 152 ? -22.125 9.290 5.206 1.000 31.709 140 SER CCC C 1
ATOM 3442 O O . SER C 1 152 ? -22.871 9.154 6.189 1.000 32.885 140 SER CCC O 1
ATOM 3445 N N . ASN C 1 153 ? -22.076 10.394 4.457 1.000 35.456 141 ASN CCC N 1
ATOM 3446 C CA . ASN C 1 153 ? -22.856 11.610 4.780 1.000 40.864 141 ASN CCC CA 1
ATOM 3447 C C . ASN C 1 153 ? -22.636 11.966 6.255 1.000 35.380 141 ASN CCC C 1
ATOM 3448 O O . ASN C 1 153 ? -23.598 12.225 6.996 1.000 37.080 141 ASN CCC O 1
ATOM 3453 N N . ASN C 1 154 ? -21.364 11.925 6.648 1.000 33.438 142 ASN CCC N 1
ATOM 3454 C CA . ASN C 1 154 ? -20.890 12.393 7.961 1.000 33.738 142 ASN CCC CA 1
ATOM 3455 C C . ASN C 1 154 ? -21.413 11.529 9.119 1.000 35.108 142 ASN CCC C 1
ATOM 3456 O O . ASN C 1 154 ? -21.468 12.026 10.228 1.000 39.608 142 ASN CCC O 1
ATOM 3461 N N . GLN C 1 155 ? -21.738 10.253 8.876 1.000 30.189 143 GLN CCC N 1
ATOM 3462 C CA . GLN C 1 155 ? -22.201 9.346 9.941 1.000 30.701 143 GLN CCC CA 1
ATOM 3463 C C . GLN C 1 155 ? -20.991 8.709 10.658 1.000 28.289 143 GLN CCC C 1
ATOM 3464 O O . GLN C 1 155 ? -21.131 8.292 11.800 1.000 29.565 143 GLN CCC O 1
ATOM 3470 N N . VAL C 1 156 ? -19.857 8.598 10.008 1.000 27.304 144 VAL CCC N 1
ATOM 3471 C CA . VAL C 1 156 ? -18.637 8.060 10.640 1.000 25.581 144 VAL CCC CA 1
ATOM 3472 C C . VAL C 1 156 ? -18.207 9.002 11.769 1.000 25.089 144 VAL CCC C 1
ATOM 3473 O O . VAL C 1 156 ? -18.330 10.209 11.662 1.000 27.728 144 VAL CCC O 1
ATOM 3477 N N . TRP C 1 157 ? -17.668 8.421 12.838 1.000 24.072 145 TRP CCC N 1
ATOM 3478 C CA . TRP C 1 157 ? -17.058 9.235 13.912 1.000 23.605 145 TRP CCC CA 1
ATOM 3479 C C . TRP C 1 157 ? -15.546 9.206 13.744 1.000 23.436 145 TRP CCC C 1
ATOM 3480 O O . TRP C 1 157 ? -15.007 8.195 13.377 1.000 25.094 145 TRP CCC O 1
ATOM 3491 N N . ILE C 1 158 ? -14.929 10.329 14.061 1.000 23.464 146 ILE CCC N 1
ATOM 3492 C CA . ILE C 1 158 ? -13.470 10.473 14.075 1.000 24.492 146 ILE CCC CA 1
ATOM 3493 C C . ILE C 1 158 ? -13.069 10.697 15.555 1.000 24.676 146 ILE CCC C 1
ATOM 3494 O O . ILE C 1 158 ? -13.426 11.737 16.128 1.000 28.665 146 ILE CCC O 1
ATOM 3499 N N . ALA C 1 159 ? -12.361 9.737 16.121 1.000 23.886 147 ALA CCC N 1
ATOM 3500 C CA . ALA C 1 159 ? -11.966 9.801 17.537 1.000 25.234 147 ALA CCC CA 1
ATOM 3501 C C . ALA C 1 159 ? -10.601 10.448 17.671 1.000 24.651 147 ALA CCC C 1
ATOM 3502 O O . ALA C 1 159 ? -9.766 10.344 16.754 1.000 26.473 147 ALA CCC O 1
ATOM 3504 N N . SER C 1 160 ? -10.363 11.033 18.854 1.000 26.535 148 SER CCC N 1
ATOM 3505 C CA . SER C 1 160 ? -9.096 11.720 19.142 1.000 29.188 148 SER CCC CA 1
ATOM 3506 C C . SER C 1 160 ? -8.124 10.825 19.927 1.000 27.239 148 SER CCC C 1
ATOM 3507 O O . SER C 1 160 ? -6.937 11.215 20.022 1.000 32.166 148 SER CCC O 1
ATOM 3510 N N . SER C 1 161 ? -8.605 9.743 20.515 1.000 24.223 149 SER CCC N 1
ATOM 3511 C CA . SER C 1 161 ? -7.831 8.887 21.417 1.000 24.098 149 SER CCC CA 1
ATOM 3512 C C . SER C 1 161 ? -8.596 7.607 21.665 1.000 24.014 149 SER CCC C 1
ATOM 3513 O O . SER C 1 161 ? -9.806 7.543 21.446 1.000 22.660 149 SER CCC O 1
ATOM 3516 N N . PRO C 1 162 ? -7.939 6.571 22.238 1.000 23.365 150 PRO CCC N 1
ATOM 3517 C CA . PRO C 1 162 ? -8.654 5.391 22.682 1.000 22.765 150 PRO CCC CA 1
ATOM 3518 C C . PRO C 1 162 ? -9.766 5.717 23.679 1.000 23.569 150 PRO CCC C 1
ATOM 3519 O O . PRO C 1 162 ? -10.846 5.190 23.552 1.000 23.428 150 PRO CCC O 1
ATOM 3523 N N A GLU C 1 163 ? -9.471 6.561 24.680 0.500 23.404 151 GLU CCC N 1
ATOM 3524 N N B GLU C 1 163 ? -9.482 6.556 24.674 0.500 23.789 151 GLU CCC N 1
ATOM 3525 C CA A GLU C 1 163 ? -10.487 6.976 25.672 0.500 25.221 151 GLU CCC CA 1
ATOM 3526 C CA B GLU C 1 163 ? -10.512 6.901 25.658 0.500 25.126 151 GLU CCC CA 1
ATOM 3527 C C A GLU C 1 163 ? -11.694 7.586 24.951 0.500 24.092 151 GLU CCC C 1
ATOM 3528 C C B GLU C 1 163 ? -11.700 7.592 24.959 0.500 24.383 151 GLU CCC C 1
ATOM 3529 O O A GLU C 1 163 ? -12.819 7.308 25.330 0.500 24.929 151 GLU CCC O 1
ATOM 3530 O O B GLU C 1 163 ? -12.841 7.369 25.365 0.500 24.755 151 GLU CCC O 1
ATOM 3541 N N . ASN C 1 164 ? -11.459 8.443 23.970 1.000 23.804 152 ASN CCC N 1
ATOM 3542 C CA . ASN C 1 164 ? -12.583 9.074 23.228 1.000 24.184 152 ASN CCC CA 1
ATOM 3543 C C . ASN C 1 164 ? -13.416 8.002 22.483 1.000 23.342 152 ASN CCC C 1
ATOM 3544 O O . ASN C 1 164 ? -14.646 8.097 22.478 1.000 23.096 152 ASN CCC O 1
ATOM 3549 N N . CYS C 1 165 ? -12.776 6.962 21.965 1.000 22.317 153 CYS CCC N 1
ATOM 3550 C CA . CYS C 1 165 ? -13.540 5.846 21.359 1.000 21.780 153 CYS CCC CA 1
ATOM 3551 C C . CYS C 1 165 ? -14.506 5.255 22.391 1.000 21.822 153 CYS CCC C 1
ATOM 3552 O O . CYS C 1 165 ? -15.668 4.951 22.069 1.000 22.652 153 CYS CCC O 1
ATOM 3555 N N . ILE C 1 166 ? -13.999 5.022 23.616 1.000 22.473 154 ILE CCC N 1
ATOM 3556 C CA . ILE C 1 166 ? -14.836 4.414 24.656 1.000 22.374 154 ILE CCC CA 1
ATOM 3557 C C . ILE C 1 166 ? -16.009 5.346 24.972 1.000 22.868 154 ILE CCC C 1
ATOM 3558 O O . ILE C 1 166 ? -17.123 4.864 25.149 1.000 24.096 154 ILE CCC O 1
ATOM 3563 N N . GLU C 1 167 ? -15.732 6.639 25.136 1.000 23.179 155 GLU CCC N 1
ATOM 3564 C CA . GLU C 1 167 ? -16.781 7.634 25.442 1.000 26.616 155 GLU CCC CA 1
ATOM 3565 C C . GLU C 1 167 ? -17.854 7.600 24.342 1.000 24.887 155 GLU CCC C 1
ATOM 3566 O O . GLU C 1 167 ? -19.064 7.593 24.635 1.000 28.615 155 GLU CCC O 1
ATOM 3572 N N . LEU C 1 168 ? -17.416 7.541 23.098 1.000 23.693 156 LEU CCC N 1
ATOM 3573 C CA . LEU C 1 168 ? -18.352 7.500 21.949 1.000 23.298 156 LEU CCC CA 1
ATOM 3574 C C . LEU C 1 168 ? -19.186 6.215 22.011 1.000 23.929 156 LEU CCC C 1
ATOM 3575 O O . LEU C 1 168 ? -20.399 6.264 21.846 1.000 27.129 156 LEU CCC O 1
ATOM 3580 N N . ILE C 1 169 ? -18.558 5.069 22.257 1.000 23.492 157 ILE CCC N 1
ATOM 3581 C CA . ILE C 1 169 ? -19.305 3.816 22.372 1.000 23.249 157 ILE CCC CA 1
ATOM 3582 C C . ILE C 1 169 ? -20.363 3.912 23.455 1.000 26.411 157 ILE CCC C 1
ATOM 3583 O O . ILE C 1 169 ? -21.484 3.474 23.262 1.000 29.587 157 ILE CCC O 1
ATOM 3588 N N . LYS C 1 170 ? -20.012 4.435 24.639 1.000 27.311 158 LYS CCC N 1
ATOM 3589 C CA . LYS C 1 170 ? -21.011 4.573 25.716 1.000 31.429 158 LYS CCC CA 1
ATOM 3590 C C . LYS C 1 170 ? -22.202 5.413 25.254 1.000 34.182 158 LYS CCC C 1
ATOM 3591 O O . LYS C 1 170 ? -23.337 5.045 25.566 1.000 38.476 158 LYS CCC O 1
ATOM 3597 N N . SER C 1 171 ? -21.979 6.465 24.477 1.000 33.579 159 SER CCC N 1
ATOM 3598 C CA . SER C 1 171 ? -23.102 7.303 23.987 1.000 35.845 159 SER CCC CA 1
ATOM 3599 C C . SER C 1 171 ? -23.922 6.505 22.962 1.000 38.874 159 SER CCC C 1
ATOM 3600 O O . SER C 1 171 ? -25.135 6.661 22.914 1.000 48.453 159 SER CCC O 1
ATOM 3603 N N . ILE C 1 172 ? -23.271 5.690 22.144 1.000 35.975 160 ILE CCC N 1
ATOM 3604 C CA . ILE C 1 172 ? -23.933 4.905 21.070 1.000 39.911 160 ILE CCC CA 1
ATOM 3605 C C . ILE C 1 172 ? -24.773 3.799 21.700 1.000 42.206 160 ILE CCC C 1
ATOM 3606 O O . ILE C 1 172 ? -25.923 3.624 21.317 1.000 53.062 160 ILE CCC O 1
ATOM 3611 N N . ILE C 1 173 ? -24.203 3.022 22.606 1.000 48.576 161 ILE CCC N 1
ATOM 3612 C CA . ILE C 1 173 ? -24.895 1.791 23.060 1.000 57.488 161 ILE CCC CA 1
ATOM 3613 C C . ILE C 1 173 ? -25.933 2.175 24.123 1.000 67.724 161 ILE CCC C 1
ATOM 3614 O O . ILE C 1 173 ? -26.915 1.424 24.228 1.000 74.868 161 ILE CCC O 1
ATOM 3619 N N . THR C 1 174 ? -25.752 3.254 24.908 1.000 64.240 162 THR CCC N 1
ATOM 3620 C CA . THR C 1 174 ? -26.812 3.691 25.864 1.000 72.606 162 THR CCC CA 1
ATOM 3621 C C . THR C 1 174 ? -27.968 4.334 25.080 1.000 80.789 162 THR CCC C 1
ATOM 3622 O O . THR C 1 174 ? -29.041 3.742 24.836 1.000 99.994 1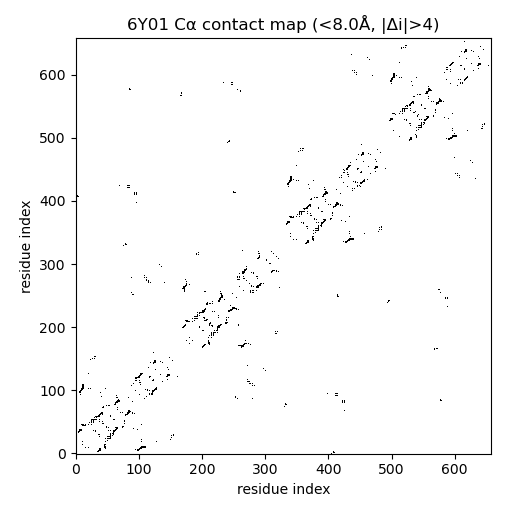62 THR CCC O 1
ATOM 3626 N N . SER D 1 12 ? -3.104 -20.898 -19.265 1.000 55.323 0 SER DDD N 1
ATOM 3627 C CA . SER D 1 12 ? -4.609 -20.775 -19.385 1.000 48.600 0 SER DDD CA 1
ATOM 3628 C C . SER D 1 12 ? -5.031 -20.476 -20.823 1.000 49.593 0 SER DDD C 1
ATOM 3629 O O . SER D 1 12 ? -4.465 -19.572 -21.440 1.000 52.298 0 SER DDD O 1
ATOM 3632 N N . MET D 1 13 ? -6.031 -21.207 -21.312 1.000 46.480 1 MET DDD N 1
ATOM 3633 C CA . MET D 1 13 ? -6.680 -20.943 -22.612 1.000 45.735 1 MET DDD CA 1
ATOM 3634 C C . MET D 1 13 ? -7.983 -20.170 -22.399 1.000 38.791 1 MET DDD C 1
ATOM 3635 O O . MET D 1 13 ? -8.697 -19.948 -23.353 1.000 41.279 1 MET DDD O 1
ATOM 3640 N N . ARG D 1 14 ? -8.303 -19.790 -21.173 1.000 32.844 2 ARG DDD N 1
ATOM 3641 C CA . ARG D 1 14 ? -9.587 -19.145 -20.852 1.000 30.970 2 ARG DDD CA 1
ATOM 3642 C C . ARG D 1 14 ? -9.539 -17.721 -21.374 1.000 30.060 2 ARG DDD C 1
ATOM 3643 O O . ARG D 1 14 ? -8.461 -17.100 -21.414 1.000 30.246 2 ARG DDD O 1
ATOM 3651 N N . LYS D 1 15 ? -10.704 -17.206 -21.740 1.000 28.888 3 LYS DDD N 1
ATOM 3652 C CA . LYS D 1 15 ? -10.831 -15.795 -22.083 1.000 28.232 3 LYS DDD CA 1
ATOM 3653 C C . LYS D 1 15 ? -10.548 -14.927 -20.861 1.000 26.840 3 LYS DDD C 1
ATOM 3654 O O . LYS D 1 15 ? -10.883 -15.300 -19.728 1.000 28.222 3 LYS DDD O 1
ATOM 3658 N N . PRO D 1 16 ? -9.942 -13.750 -21.064 1.000 27.046 4 PRO DDD N 1
ATOM 3659 C CA . PRO D 1 16 ? -9.858 -12.756 -19.995 1.000 28.378 4 PRO DDD CA 1
ATOM 3660 C C . PRO D 1 16 ? -11.227 -12.470 -19.392 1.000 26.816 4 PRO DDD C 1
ATOM 3661 O O . PRO D 1 16 ? -12.216 -12.322 -20.147 1.000 28.516 4 PRO DDD O 1
ATOM 3665 N N . ILE D 1 17 ? -11.288 -12.373 -18.066 1.000 27.269 5 ILE DDD N 1
ATOM 3666 C CA . ILE D 1 17 ? -12.478 -11.959 -17.316 1.000 26.255 5 ILE DDD CA 1
ATOM 3667 C C . ILE D 1 17 ? -12.198 -10.590 -16.717 1.000 25.071 5 ILE DDD C 1
ATOM 3668 O O . ILE D 1 17 ? -11.216 -10.408 -15.997 1.000 25.779 5 ILE DDD O 1
ATOM 3673 N N . ILE D 1 18 ? -13.004 -9.609 -17.093 1.000 23.923 6 ILE DDD N 1
ATOM 3674 C CA . ILE D 1 18 ? -12.855 -8.219 -16.631 1.000 23.357 6 ILE DDD CA 1
ATOM 3675 C C . ILE D 1 18 ? -13.994 -7.944 -15.686 1.000 23.532 6 ILE DDD C 1
ATOM 3676 O O . ILE D 1 18 ? -15.189 -8.051 -16.090 1.000 23.998 6 ILE DDD O 1
ATOM 3681 N N . GLY D 1 19 ? -13.659 -7.626 -14.427 1.000 23.333 7 GLY DDD N 1
ATOM 3682 C CA . GLY D 1 19 ? -14.662 -7.274 -13.448 1.000 24.341 7 GLY DDD CA 1
ATOM 3683 C C . GLY D 1 19 ? -14.949 -5.802 -13.504 1.000 24.788 7 GLY DDD C 1
ATOM 3684 O O . GLY D 1 19 ? -14.049 -5.025 -13.410 1.000 32.808 7 GLY DDD O 1
ATOM 3685 N N . VAL D 1 20 ? -16.202 -5.435 -13.662 1.000 22.759 8 VAL DDD N 1
ATOM 3686 C CA . VAL D 1 20 ? -16.626 -4.030 -13.650 1.000 23.613 8 VAL DDD CA 1
ATOM 3687 C C . VAL D 1 20 ? -17.470 -3.824 -12.413 1.000 23.977 8 VAL DDD C 1
ATOM 3688 O O . VAL D 1 20 ? -18.541 -4.428 -12.284 1.000 24.587 8 VAL DDD O 1
ATOM 3692 N N . MET D 1 21 ? -16.961 -2.988 -11.513 1.000 24.933 9 MET DDD N 1
ATOM 3693 C CA . MET D 1 21 ? -17.590 -2.658 -10.247 1.000 25.327 9 MET DDD CA 1
ATOM 3694 C C . MET D 1 21 ? -18.016 -1.190 -10.345 1.000 22.953 9 MET DDD C 1
ATOM 3695 O O . MET D 1 21 ? -17.384 -0.389 -11.033 1.000 27.031 9 MET DDD O 1
ATOM 3700 N N . GLY D 1 22 ? -19.043 -0.808 -9.615 1.000 23.846 10 GLY DDD N 1
ATOM 3701 C CA . GLY D 1 22 ? -19.378 0.602 -9.468 1.000 23.738 10 GLY DDD CA 1
ATOM 3702 C C . GLY D 1 22 ? -20.706 0.766 -8.755 1.000 23.500 10 GLY DDD C 1
ATOM 3703 O O . GLY D 1 22 ? -21.395 -0.205 -8.461 1.000 26.835 10 GLY DDD O 1
ATOM 3704 N N . PRO D 1 23 ? -21.096 2.007 -8.470 1.000 25.032 11 PRO DDD N 1
ATOM 3705 C CA . PRO D 1 23 ? -22.322 2.276 -7.734 1.000 24.815 11 PRO DDD CA 1
ATOM 3706 C C . PRO D 1 23 ? -23.598 1.929 -8.478 1.000 25.882 11 PRO DDD C 1
ATOM 3707 O O . PRO D 1 23 ? -23.607 1.743 -9.707 1.000 26.455 11 PRO DDD O 1
ATOM 3711 N N . GLY D 1 24 ? -24.660 1.897 -7.715 1.000 28.095 12 GLY DDD N 1
ATOM 3712 C CA . GLY D 1 24 ? -26.002 1.561 -8.210 1.000 29.005 12 GLY DDD CA 1
ATOM 3713 C C . GLY D 1 24 ? -26.763 2.814 -8.387 1.000 29.562 12 GLY DDD C 1
ATOM 3714 O O . GLY D 1 24 ? -26.502 3.596 -9.347 1.000 30.733 12 GLY DDD O 1
ATOM 3715 N N . GLU D 1 25 ? -27.718 3.056 -7.506 1.000 33.869 13 GLU DDD N 1
ATOM 3716 C CA . GLU D 1 25 ? -28.686 4.181 -7.672 1.000 36.922 13 GLU DDD CA 1
ATOM 3717 C C . GLU D 1 25 ? -27.938 5.515 -7.722 1.000 36.126 13 GLU DDD C 1
ATOM 3718 O O . GLU D 1 25 ? -28.410 6.450 -8.391 1.000 39.841 13 GLU DDD O 1
ATOM 3724 N N . GLN D 1 26 ? -26.799 5.611 -7.037 1.000 36.814 14 GLN DDD N 1
ATOM 3725 C CA . GLN D 1 26 ? -26.081 6.892 -6.924 1.000 37.539 14 GLN DDD CA 1
ATOM 3726 C C . GLN D 1 26 ? -24.998 7.031 -7.988 1.000 31.856 14 GLN DDD C 1
ATOM 3727 O O . GLN D 1 26 ? -24.247 8.060 -7.968 1.000 37.947 14 GLN DDD O 1
ATOM 3730 N N . ALA D 1 27 ? -24.919 6.126 -8.951 1.000 31.652 15 ALA DDD N 1
ATOM 3731 C CA . ALA D 1 27 ? -24.014 6.317 -10.087 1.000 30.002 15 ALA DDD CA 1
ATOM 3732 C C . ALA D 1 27 ? -24.331 7.652 -10.761 1.000 30.823 15 ALA DDD C 1
ATOM 3733 O O . ALA D 1 27 ? -25.502 8.008 -10.951 1.000 33.825 15 ALA DDD O 1
ATOM 3735 N N . THR D 1 28 ? -23.304 8.359 -11.190 1.000 30.293 16 THR DDD N 1
ATOM 3736 C CA . THR D 1 28 ? -23.487 9.606 -11.953 1.000 29.340 16 THR DDD CA 1
ATOM 3737 C C . THR D 1 28 ? -23.843 9.261 -13.400 1.000 29.939 16 THR DDD C 1
ATOM 3738 O O . THR D 1 28 ? -23.611 8.147 -13.880 1.000 29.166 16 THR DDD O 1
ATOM 3742 N N . PRO D 1 29 ? -24.379 10.239 -14.153 1.000 31.770 17 PRO DDD N 1
ATOM 3743 C CA . PRO D 1 29 ? -24.653 10.024 -15.565 1.000 31.921 17 PRO DDD CA 1
ATOM 3744 C C . PRO D 1 29 ? -23.396 9.564 -16.325 1.000 32.710 17 PRO DDD C 1
ATOM 3745 O O . PRO D 1 29 ? -23.475 8.652 -17.167 1.000 33.342 17 PRO DDD O 1
ATOM 3749 N N . THR D 1 30 ? -22.246 10.157 -15.996 1.000 32.833 18 THR DDD N 1
ATOM 3750 C CA . THR D 1 30 ? -20.966 9.785 -16.606 1.000 31.245 18 THR DDD CA 1
ATOM 3751 C C . THR D 1 30 ? -20.612 8.340 -16.248 1.000 29.775 18 THR DDD C 1
ATOM 3752 O O . THR D 1 30 ? -20.140 7.602 -17.115 1.000 30.864 18 THR DDD O 1
ATOM 3756 N N . ASP D 1 31 ? -20.821 7.924 -14.992 1.000 27.926 19 ASP DDD N 1
ATOM 3757 C CA . ASP D 1 31 ? -20.524 6.540 -14.611 1.000 27.269 19 ASP DDD CA 1
ATOM 3758 C C . ASP D 1 31 ? -21.366 5.570 -15.444 1.000 26.185 19 ASP DDD C 1
ATOM 3759 O O . ASP D 1 31 ? -20.888 4.509 -15.828 1.000 26.446 19 ASP DDD O 1
ATOM 3764 N N . LEU D 1 32 ? -22.630 5.896 -15.643 1.000 28.036 20 LEU DDD N 1
ATOM 3765 C CA . LEU D 1 32 ? -23.534 4.980 -16.380 1.000 27.792 20 LEU DDD CA 1
ATOM 3766 C C . LEU D 1 32 ? -23.163 4.902 -17.857 1.000 28.448 20 LEU DDD C 1
ATOM 3767 O O . LEU D 1 32 ? -23.172 3.804 -18.394 1.000 28.862 20 LEU DDD O 1
ATOM 3772 N N . LYS D 1 33 ? -22.825 6.038 -18.460 1.000 29.508 21 LYS DDD N 1
ATOM 3773 C CA . LYS D 1 33 ? -22.390 6.085 -19.873 1.000 31.602 21 LYS DDD CA 1
ATOM 3774 C C . LYS D 1 33 ? -21.083 5.306 -20.011 1.000 31.146 21 LYS DDD C 1
ATOM 3775 O O . LYS D 1 33 ? -20.952 4.481 -20.921 1.000 31.372 21 LYS DDD O 1
ATOM 3778 N N . ASN D 1 34 ? -20.165 5.513 -19.063 1.000 28.897 22 ASN DDD N 1
ATOM 3779 C CA . ASN D 1 34 ? -18.872 4.808 -19.072 1.000 27.409 22 ASN DDD CA 1
ATOM 3780 C C . ASN D 1 34 ? -19.106 3.311 -18.934 1.000 26.309 22 ASN DDD C 1
ATOM 3781 O O . 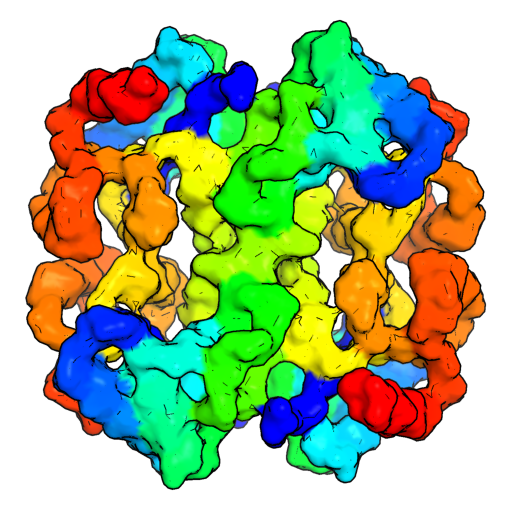ASN D 1 34 ? -18.436 2.540 -19.615 1.000 27.041 22 ASN DDD O 1
ATOM 3786 N N . ALA D 1 35 ? -19.999 2.911 -18.037 1.000 26.594 23 ALA DDD N 1
ATOM 3787 C CA . ALA D 1 35 ? -20.263 1.495 -17.784 1.000 25.514 23 ALA DDD CA 1
ATOM 3788 C C . ALA D 1 35 ? -20.781 0.802 -19.051 1.000 25.200 23 ALA DDD C 1
ATOM 3789 O O . ALA D 1 35 ? -20.324 -0.274 -19.405 1.000 25.925 23 ALA DDD O 1
ATOM 3791 N N . TYR D 1 36 ? -21.786 1.430 -19.676 1.000 26.196 24 TYR DDD N 1
ATOM 3792 C CA . TYR D 1 36 ? -22.376 0.852 -20.903 1.000 26.928 24 TYR DDD CA 1
ATOM 3793 C C . TYR D 1 36 ? -21.316 0.725 -22.004 1.000 26.986 24 TYR DDD C 1
ATOM 3794 O O . TYR D 1 36 ? -21.212 -0.323 -22.674 1.000 29.396 24 TYR DDD O 1
ATOM 3803 N N . GLN D 1 37 ? -20.517 1.768 -22.182 1.000 28.367 25 GLN DDD N 1
ATOM 3804 C CA . GLN D 1 37 ? -19.432 1.733 -23.193 1.000 29.961 25 GLN DDD CA 1
ATOM 3805 C C . GLN D 1 37 ? -18.410 0.653 -22.849 1.000 30.094 25 GLN DDD C 1
ATOM 3806 O O . GLN D 1 37 ? -17.978 -0.089 -23.753 1.000 29.383 25 GLN DDD O 1
ATOM 3812 N N . LEU D 1 38 ? -17.997 0.578 -21.583 1.000 27.683 26 LEU DDD N 1
ATOM 3813 C CA . LEU D 1 38 ? -17.057 -0.481 -21.156 1.000 27.724 26 LEU DDD CA 1
ATOM 3814 C C . LEU D 1 38 ? -17.609 -1.846 -21.471 1.000 27.110 26 LEU DDD C 1
ATOM 3815 O O . LEU D 1 38 ? -16.840 -2.693 -21.945 1.000 27.968 26 LEU DDD O 1
ATOM 3820 N N . GLY D 1 39 ? -18.875 -2.086 -21.148 1.000 25.384 27 GLY DDD N 1
ATOM 3821 C CA . GLY D 1 39 ? -19.432 -3.419 -21.408 1.000 26.108 27 GLY DDD CA 1
ATOM 3822 C C . GLY D 1 39 ? -19.319 -3.786 -22.882 1.000 26.025 27 GLY DDD C 1
ATOM 3823 O O . GLY D 1 39 ? -18.920 -4.885 -23.226 1.000 26.703 27 GLY DDD O 1
ATOM 3824 N N . GLN D 1 40 ? -19.704 -2.848 -23.744 1.000 27.405 28 GLN DDD N 1
ATOM 3825 C CA . GLN D 1 40 ? -19.606 -3.053 -25.204 1.000 27.668 28 GLN DDD CA 1
ATOM 3826 C C . GLN D 1 40 ? -18.152 -3.335 -25.588 1.000 29.435 28 GLN DDD C 1
ATOM 3827 O O . GLN D 1 40 ? -17.876 -4.283 -26.306 1.000 29.111 28 GLN DDD O 1
ATOM 3833 N N . LEU D 1 41 ? -17.204 -2.519 -25.100 1.000 28.142 29 LEU DDD N 1
ATOM 3834 C CA . LEU D 1 41 ? -15.794 -2.652 -25.530 1.000 28.863 29 LEU DDD CA 1
ATOM 3835 C C . LEU D 1 41 ? -15.181 -3.967 -25.024 1.000 27.741 29 LEU DDD C 1
ATOM 3836 O O . LEU D 1 41 ? -14.388 -4.588 -25.730 1.000 31.166 29 LEU DDD O 1
ATOM 3841 N N . ILE D 1 42 ? -15.529 -4.377 -23.806 1.000 27.901 30 ILE DDD N 1
ATOM 3842 C CA . ILE D 1 42 ? -15.036 -5.667 -23.271 1.000 28.428 30 ILE DDD CA 1
ATOM 3843 C C . ILE D 1 42 ? -15.539 -6.807 -24.175 1.000 27.281 30 ILE DDD C 1
ATOM 3844 O O . ILE D 1 42 ? -14.788 -7.680 -24.591 1.000 28.474 30 ILE DDD O 1
ATOM 3849 N N . ALA D 1 43 ? -16.832 -6.789 -24.486 1.000 27.274 31 ALA DDD N 1
ATOM 3850 C CA . ALA D 1 43 ? -17.423 -7.835 -25.332 1.000 28.511 31 ALA DDD CA 1
ATOM 3851 C C . ALA D 1 43 ? -16.800 -7.799 -26.733 1.000 28.632 31 ALA DDD C 1
ATOM 3852 O O . ALA D 1 43 ? -16.569 -8.879 -27.289 1.000 30.241 31 ALA DDD O 1
ATOM 3854 N N . LEU D 1 44 ? -16.500 -6.610 -27.245 1.000 29.341 32 LEU DDD N 1
ATOM 3855 C CA . LEU D 1 44 ? -15.986 -6.546 -28.644 1.000 31.174 32 LEU DDD CA 1
ATOM 3856 C C . LEU D 1 44 ? -14.563 -7.120 -28.709 1.000 31.733 32 LEU DDD C 1
ATOM 3857 O O . LEU D 1 44 ? -14.134 -7.549 -29.778 1.000 35.068 32 LEU DDD O 1
ATOM 3862 N N . GLU D 1 45 ? -13.854 -7.170 -27.591 1.000 31.795 33 GLU DDD N 1
ATOM 3863 C CA . GLU D 1 45 ? -12.520 -7.804 -27.532 1.000 33.713 33 GLU DDD CA 1
ATOM 3864 C C . GLU D 1 45 ? -12.634 -9.334 -27.415 1.000 33.444 33 GLU DDD C 1
ATOM 3865 O O . GLU D 1 45 ? -11.580 -10.023 -27.432 1.000 37.291 33 GLU DDD O 1
ATOM 3871 N N . GLY D 1 46 ? -13.832 -9.863 -27.212 1.000 32.539 34 GLY DDD N 1
ATOM 3872 C CA . GLY D 1 46 ? -14.013 -11.297 -26.937 1.000 32.051 34 GLY DDD CA 1
ATOM 3873 C C . GLY D 1 46 ? -13.740 -11.656 -25.496 1.000 31.634 34 GLY DDD C 1
ATOM 3874 O O . GLY D 1 46 ? -13.534 -12.825 -25.194 1.000 33.809 34 GLY DDD O 1
ATOM 3875 N N . TRP D 1 47 ? -13.742 -10.663 -24.625 1.000 28.381 35 TRP DDD N 1
ATOM 3876 C CA . TRP D 1 47 ? -13.515 -10.866 -23.174 1.000 26.704 35 TRP DDD CA 1
ATOM 3877 C C . TRP D 1 47 ? -14.833 -11.137 -22.479 1.000 26.930 35 TRP DDD C 1
ATOM 3878 O O . TRP D 1 47 ? -15.896 -10.784 -22.983 1.000 28.108 35 TRP DDD O 1
ATOM 3889 N N . VAL D 1 48 ? -14.746 -11.723 -21.288 1.000 25.193 36 VAL DDD N 1
ATOM 3890 C CA . VAL D 1 48 ? -15.919 -12.008 -20.466 1.000 23.746 36 VAL DDD CA 1
ATOM 3891 C C . VAL D 1 48 ? -16.099 -10.860 -19.481 1.000 22.737 36 VAL DDD C 1
ATOM 3892 O O . VAL D 1 48 ? -15.073 -10.411 -18.866 1.000 25.136 36 VAL DDD O 1
ATOM 3896 N N . LEU D 1 49 ? -17.323 -10.427 -19.257 1.000 22.421 37 LEU DDD N 1
ATOM 3897 C CA . LEU D 1 49 ? -17.635 -9.400 -18.259 1.000 22.948 37 LEU DDD CA 1
ATOM 3898 C C . LEU D 1 49 ? -18.136 -10.076 -17.015 1.000 22.863 37 LEU DDD C 1
ATOM 3899 O O . LEU D 1 49 ? -19.010 -10.918 -17.068 1.000 23.502 37 LEU DDD O 1
ATOM 3904 N N . LEU D 1 50 ? -17.536 -9.676 -15.876 1.000 21.958 38 LEU DDD N 1
ATOM 3905 C CA . LEU D 1 50 ? -18.001 -10.120 -14.543 1.000 21.746 38 LEU DDD CA 1
ATOM 3906 C C . LEU D 1 50 ? -18.472 -8.921 -13.760 1.000 20.206 38 LEU DDD C 1
ATOM 3907 O O . LEU D 1 50 ? -17.790 -7.895 -13.732 1.000 22.987 38 LEU DDD O 1
ATOM 3912 N N . THR D 1 51 ? -19.631 -9.033 -13.146 1.000 20.778 39 THR DDD N 1
ATOM 3913 C CA . THR D 1 51 ? -20.119 -8.008 -12.199 1.000 20.461 39 THR DDD CA 1
ATOM 3914 C C . THR D 1 51 ? -20.726 -8.693 -10.988 1.000 21.315 39 THR DDD C 1
ATOM 3915 O O . THR D 1 51 ? -20.885 -9.919 -10.957 1.000 21.096 39 THR DDD O 1
ATOM 3919 N N . GLY D 1 52 ? -21.082 -7.883 -10.008 1.000 21.815 40 GLY DDD N 1
ATOM 3920 C CA . GLY D 1 52 ? -21.809 -8.366 -8.838 1.000 22.555 40 GLY DDD CA 1
ATOM 3921 C C . GLY D 1 52 ? -23.290 -8.601 -9.110 1.000 22.800 40 GLY DDD C 1
ATOM 3922 O O . GLY D 1 52 ? -24.064 -8.873 -8.181 1.000 24.472 40 GLY DDD O 1
ATOM 3923 N N . GLY D 1 53 ? -23.752 -8.408 -10.364 1.000 24.056 41 GLY DDD N 1
ATOM 3924 C CA . GLY D 1 53 ? -25.132 -8.793 -10.698 1.000 26.725 41 GLY DDD CA 1
ATOM 3925 C C . GLY D 1 53 ? -26.262 -7.847 -10.254 1.000 26.230 41 GLY DDD C 1
ATOM 3926 O O . GLY D 1 53 ? -27.375 -8.239 -10.209 1.000 31.272 41 GLY DDD O 1
ATOM 3927 N N . ARG D 1 54 ? -25.932 -6.649 -9.810 1.000 30.291 42 ARG DDD N 1
ATOM 3928 C CA . ARG D 1 54 ? -26.958 -5.673 -9.386 1.000 32.077 42 ARG DDD CA 1
ATOM 3929 C C . ARG D 1 54 ? -27.758 -5.272 -10.636 1.000 32.773 42 ARG DDD C 1
ATOM 3930 O O . ARG D 1 54 ? -27.098 -4.981 -11.666 1.000 32.460 42 ARG DDD O 1
ATOM 3938 N N . ASN D 1 55 ? -29.095 -5.242 -10.519 1.000 31.604 43 ASN DDD N 1
ATOM 3939 C CA . ASN D 1 55 ? -29.974 -4.951 -11.655 1.000 30.157 43 ASN DDD CA 1
ATOM 3940 C C . ASN D 1 55 ? -30.212 -3.465 -11.821 1.000 31.224 43 ASN DDD C 1
ATOM 3941 O O . ASN D 1 55 ? -31.151 -3.137 -12.598 1.000 33.672 43 ASN DDD O 1
ATOM 3946 N N . VAL D 1 56 ? -29.338 -2.601 -11.275 1.000 30.623 44 VAL DDD N 1
ATOM 3947 C CA . VAL D 1 56 ? -29.410 -1.128 -11.475 1.000 30.172 44 VAL DDD CA 1
ATOM 3948 C C . VAL D 1 56 ? -27.978 -0.603 -11.417 1.000 28.079 44 VAL DDD C 1
ATOM 3949 O O . VAL D 1 56 ? -27.118 -1.237 -10.823 1.000 32.826 44 VAL DDD O 1
ATOM 3953 N N . GLY D 1 57 ? -27.743 0.517 -12.035 1.000 26.963 45 GLY DDD N 1
ATOM 3954 C CA . GLY D 1 57 ? -26.486 1.243 -11.951 1.000 26.488 45 GLY DDD CA 1
ATOM 3955 C C . GLY D 1 57 ? -25.445 0.640 -12.839 1.000 24.490 45 GLY DDD C 1
ATOM 3956 O O . GLY D 1 57 ? -25.757 -0.024 -13.849 1.000 25.235 45 GLY DDD O 1
ATOM 3957 N N . VAL D 1 58 ? -24.187 0.786 -12.435 1.000 25.076 46 VAL DDD N 1
ATOM 3958 C CA . VAL D 1 58 ? -23.044 0.472 -13.288 1.000 24.633 46 VAL DDD CA 1
ATOM 3959 C C . VAL D 1 58 ? -23.072 -0.978 -13.731 1.000 24.731 46 VAL DDD C 1
ATOM 3960 O O . VAL D 1 58 ? -22.706 -1.289 -14.886 1.000 25.661 46 VAL DDD O 1
ATOM 3964 N N . MET D 1 59 ? -23.356 -1.886 -12.791 1.000 24.593 47 MET DDD N 1
ATOM 3965 C CA . MET D 1 59 ? -23.235 -3.308 -13.141 1.000 24.752 47 MET DDD CA 1
ATOM 3966 C C . MET D 1 59 ? -24.240 -3.645 -14.261 1.000 24.720 47 MET DDD C 1
ATOM 3967 O O . MET D 1 59 ? -23.892 -4.406 -15.185 1.000 25.143 47 MET DDD O 1
ATOM 3972 N N . GLU D 1 60 ? -25.467 -3.151 -14.119 1.000 23.901 48 GLU DDD N 1
ATOM 3973 C CA . GLU D 1 60 ? -26.520 -3.420 -15.121 1.000 23.937 48 GLU DDD CA 1
ATOM 3974 C C . GLU D 1 60 ? -26.200 -2.734 -16.417 1.000 23.152 48 GLU DDD C 1
ATOM 3975 O O . GLU D 1 60 ? -26.422 -3.372 -17.516 1.000 24.493 48 GLU DDD O 1
ATOM 3981 N N . HIS D 1 61 ? -25.745 -1.503 -16.408 1.000 22.912 49 HIS DDD N 1
ATOM 3982 C CA . HIS D 1 61 ? -25.393 -0.827 -17.687 1.000 24.168 49 HIS DDD CA 1
ATOM 3983 C C . HIS D 1 61 ? -24.217 -1.531 -18.378 1.000 24.293 49 HIS DDD C 1
ATOM 3984 O O . HIS D 1 61 ? -24.231 -1.715 -19.604 1.000 25.304 49 HIS DDD O 1
ATOM 3991 N N . ALA D 1 62 ? -23.195 -1.963 -17.603 1.000 24.278 50 ALA DDD N 1
ATOM 3992 C CA . ALA D 1 62 ? -22.104 -2.715 -18.177 1.000 24.079 50 ALA DDD CA 1
ATOM 3993 C C . ALA D 1 62 ? -22.636 -4.011 -18.809 1.000 23.434 50 ALA DDD C 1
ATOM 3994 O O . ALA D 1 62 ? -22.226 -4.381 -19.925 1.000 24.332 50 ALA DDD O 1
ATOM 3996 N N . SER D 1 63 ? -23.488 -4.742 -18.115 1.000 23.035 51 SER DDD N 1
ATOM 3997 C CA . SER D 1 63 ? -24.009 -6.036 -18.584 1.000 23.292 51 SER DDD CA 1
ATOM 3998 C C . SER D 1 63 ? -24.820 -5.802 -19.858 1.000 23.829 51 SER DDD C 1
ATOM 3999 O O . SER D 1 63 ? -24.662 -6.575 -20.815 1.000 24.589 51 SER DDD O 1
ATOM 4002 N N . GLN D 1 64 ? -25.673 -4.782 -19.886 1.000 22.664 52 GLN DDD N 1
ATOM 4003 C CA . GLN D 1 64 ? -26.451 -4.485 -21.103 1.000 23.372 52 GLN DDD CA 1
ATOM 4004 C C . GLN D 1 64 ? -25.494 -4.110 -22.236 1.000 24.557 52 GLN DDD C 1
ATOM 4005 O O . GLN D 1 64 ? -25.771 -4.450 -23.398 1.000 25.708 52 GLN DDD O 1
ATOM 4011 N N . GLY D 1 65 ? -24.447 -3.355 -21.979 1.000 24.673 53 GLY DDD N 1
ATOM 4012 C CA . GLY D 1 65 ? -23.443 -3.013 -22.993 1.000 25.524 53 GLY DDD CA 1
ATOM 4013 C C . GLY D 1 65 ? -22.808 -4.242 -23.607 1.000 25.595 53 GLY DDD C 1
ATOM 4014 O O . GLY D 1 65 ? -22.697 -4.371 -24.830 1.000 26.777 53 GLY DDD O 1
ATOM 4015 N N . ALA D 1 66 ? -22.393 -5.170 -22.752 1.000 26.201 54 ALA DDD N 1
ATOM 4016 C CA . ALA D 1 66 ? -21.745 -6.398 -23.200 1.000 26.025 54 ALA DDD CA 1
ATOM 4017 C C . ALA D 1 66 ? -22.752 -7.187 -24.035 1.000 25.671 54 ALA DDD C 1
ATOM 4018 O O . ALA D 1 66 ? -22.372 -7.753 -25.071 1.000 26.650 54 ALA DDD O 1
ATOM 4020 N N . LYS D 1 67 ? -23.999 -7.281 -23.578 1.000 25.610 55 LYS DDD N 1
ATOM 4021 C CA . LYS D 1 67 ? -24.984 -8.057 -24.354 1.000 27.162 55 LYS DDD CA 1
ATOM 4022 C C . LYS D 1 67 ? -25.275 -7.434 -25.712 1.000 28.268 55 LYS DDD C 1
ATOM 4023 O O . LYS D 1 67 ? -25.485 -8.158 -26.710 1.000 30.355 55 LYS DDD O 1
ATOM 4029 N N . LYS D 1 68 ? -25.235 -6.107 -25.785 1.000 28.463 56 LYS DDD N 1
ATOM 4030 C CA . LYS D 1 68 ? -25.469 -5.402 -27.060 1.000 32.881 56 LYS DDD CA 1
ATOM 4031 C C . LYS D 1 68 ? -24.410 -5.852 -28.058 1.000 29.956 56 LYS DDD C 1
ATOM 4032 O O . LYS D 1 68 ? -24.703 -5.971 -29.247 1.000 34.691 56 LYS DDD O 1
ATOM 4036 N N . ALA D 1 69 ? -23.192 -6.137 -27.579 1.000 29.816 57 ALA DDD N 1
ATOM 4037 C CA . ALA D 1 69 ? -22.065 -6.582 -28.417 1.000 31.288 57 ALA DDD CA 1
ATOM 4038 C C . ALA D 1 69 ? -21.875 -8.101 -28.378 1.000 29.971 57 ALA DDD C 1
ATOM 4039 O O . ALA D 1 69 ? -20.814 -8.585 -28.791 1.000 34.029 57 ALA DDD O 1
ATOM 4041 N N . GLU D 1 70 ? -22.896 -8.824 -27.934 1.000 29.170 58 GLU DDD N 1
ATOM 4042 C CA . GLU D 1 70 ? -22.983 -10.298 -27.972 1.000 30.996 58 GLU DDD CA 1
ATOM 4043 C C . GLU D 1 70 ? -21.888 -10.947 -27.109 1.000 28.765 58 GLU DDD C 1
ATOM 4044 O O . GLU D 1 70 ? -21.481 -12.065 -27.385 1.000 33.041 58 GLU DDD O 1
ATOM 4050 N N . GLY D 1 71 ? -21.456 -10.288 -26.035 1.000 27.915 59 GLY DDD N 1
ATOM 4051 C CA . GLY D 1 71 ? -20.495 -10.863 -25.114 1.000 26.868 59 GLY DDD CA 1
ATOM 4052 C C . GLY D 1 71 ? -21.173 -11.689 -24.043 1.000 26.876 59 GLY DDD C 1
ATOM 4053 O O . GLY D 1 71 ? -22.370 -11.556 -23.787 1.000 29.262 59 GLY DDD O 1
ATOM 4054 N N . LEU D 1 72 ? -20.368 -12.530 -23.379 1.000 25.012 60 LEU DDD N 1
ATOM 4055 C CA . LEU D 1 72 ? -20.819 -13.332 -22.232 1.000 24.786 60 LEU DDD CA 1
ATOM 4056 C C . LEU D 1 72 ? -20.699 -12.513 -20.949 1.000 22.999 60 LEU DDD C 1
ATOM 4057 O O . LEU D 1 72 ? -19.685 -11.808 -20.748 1.000 24.120 60 LEU DDD O 1
ATOM 4062 N N . THR D 1 73 ? -21.738 -12.574 -20.169 1.000 23.096 61 THR DDD N 1
ATOM 4063 C CA . THR D 1 73 ? -21.807 -11.881 -18.877 1.000 22.604 61 THR DDD CA 1
ATOM 4064 C C . THR D 1 73 ? -21.992 -12.860 -17.727 1.000 23.464 61 THR DDD C 1
ATOM 4065 O O . THR D 1 73 ? -22.818 -13.739 -17.762 1.000 23.620 61 THR DDD O 1
ATOM 4069 N N . ILE D 1 74 ? -21.213 -12.627 -16.654 1.000 22.846 62 ILE DDD N 1
ATOM 4070 C CA . ILE D 1 74 ? -21.266 -13.435 -15.424 1.000 22.749 62 ILE DDD CA 1
ATOM 4071 C C . ILE D 1 74 ? -21.675 -12.491 -14.293 1.000 20.930 62 ILE DDD C 1
ATOM 4072 O O . ILE D 1 74 ? -21.119 -11.364 -14.212 1.000 22.735 62 ILE DDD O 1
ATOM 4077 N N . GLY D 1 75 ? -22.628 -12.937 -13.490 1.000 20.216 63 GLY DDD N 1
ATOM 4078 C CA . GLY D 1 75 ? -23.004 -12.149 -12.312 1.000 21.036 63 GLY DDD CA 1
ATOM 4079 C C . GLY D 1 75 ? -22.768 -12.972 -11.054 1.000 21.346 63 GLY DDD C 1
ATOM 4080 O O . GLY D 1 75 ? -23.191 -14.107 -10.984 1.000 22.813 63 GLY DDD O 1
ATOM 4081 N N . ILE D 1 76 ? -22.094 -12.362 -10.077 1.000 20.564 64 ILE DDD N 1
ATOM 4082 C CA . ILE D 1 76 ? -21.791 -13.024 -8.767 1.000 20.825 64 ILE DDD CA 1
ATOM 4083 C C . ILE D 1 76 ? -22.774 -12.430 -7.772 1.000 20.149 64 ILE DDD C 1
ATOM 4084 O O . ILE D 1 76 ? -22.575 -11.316 -7.305 1.000 22.422 64 ILE DDD O 1
ATOM 4089 N N . LEU D 1 77 ? -23.845 -13.165 -7.507 1.000 20.370 65 LEU DDD N 1
ATOM 4090 C CA . LEU D 1 77 ? -24.989 -12.622 -6.783 1.000 20.106 65 LEU DDD CA 1
ATOM 4091 C C . LEU D 1 77 ? -24.796 -12.820 -5.296 1.000 20.436 65 LEU DDD C 1
ATOM 4092 O O . LEU D 1 77 ? -24.408 -13.914 -4.850 1.000 21.095 65 LEU DDD O 1
ATOM 4097 N N . PRO D 1 78 ? -25.160 -11.806 -4.505 1.000 20.793 66 PRO DDD N 1
ATOM 4098 C CA . PRO D 1 78 ? -25.050 -11.924 -3.043 1.000 21.036 66 PRO DDD CA 1
ATOM 4099 C C . PRO D 1 78 ? -26.188 -12.699 -2.392 1.000 21.763 66 PRO DDD C 1
ATOM 4100 O O . PRO D 1 78 ? -26.054 -13.201 -1.290 1.000 22.958 66 PRO DDD O 1
ATOM 4104 N N A SER D 1 79 ? -27.321 -12.768 -3.086 0.500 23.392 67 SER DDD N 1
ATOM 4105 N N B SER D 1 79 ? -27.334 -12.768 -3.077 0.500 23.474 67 SER DDD N 1
ATOM 4106 C CA A SER D 1 79 ? -28.544 -13.408 -2.601 0.500 24.750 67 SER DDD CA 1
ATOM 4107 C CA B SER D 1 79 ? -28.540 -13.417 -2.528 0.500 24.299 67 SER DDD CA 1
ATOM 4108 C C A SER D 1 79 ? -28.457 -14.941 -2.685 0.500 23.557 67 SER DDD C 1
ATOM 4109 C C B SER D 1 79 ? -28.448 -14.939 -2.668 0.500 23.516 67 SER DDD C 1
ATOM 4110 O O A SER D 1 79 ? -27.526 -15.466 -3.289 0.500 22.985 67 SER DDD O 1
ATOM 4111 O O B SER D 1 79 ? -27.520 -15.452 -3.301 0.500 23.238 67 SER DDD O 1
ATOM 4116 N N . LYS D 1 80 ? -29.469 -15.623 -2.149 1.000 24.352 68 LYS DDD N 1
ATOM 4117 C CA . LYS D 1 80 ? -29.519 -17.095 -2.204 1.000 25.713 68 LYS DDD CA 1
ATOM 4118 C C . LYS D 1 80 ? -30.388 -17.585 -3.350 1.000 24.654 68 LYS DDD C 1
ATOM 4119 O O . LYS D 1 80 ? -30.621 -18.768 -3.434 1.000 26.374 68 LYS DDD O 1
ATOM 4123 N N . ASN D 1 81 ? -30.829 -16.677 -4.198 1.000 24.149 69 ASN DDD N 1
ATOM 4124 C CA . ASN D 1 81 ? -31.664 -17.081 -5.365 1.000 25.421 69 ASN DDD CA 1
ATOM 4125 C C . ASN D 1 81 ? -31.421 -16.091 -6.492 1.000 23.908 69 ASN DDD C 1
ATOM 4126 O O . ASN D 1 81 ? -30.674 -15.129 -6.364 1.000 24.557 69 ASN DDD O 1
ATOM 4131 N N . THR D 1 82 ? -32.100 -16.334 -7.599 1.000 24.477 70 THR DDD N 1
ATOM 4132 C CA . THR D 1 82 ? -32.014 -15.512 -8.834 1.000 25.677 70 THR DDD CA 1
ATOM 4133 C C . THR D 1 82 ? -33.150 -14.521 -8.965 1.000 28.175 70 THR DDD C 1
ATOM 4134 O O . THR D 1 82 ? -33.330 -13.960 -10.079 1.000 32.401 70 THR DDD O 1
ATOM 4138 N N . HIS D 1 83 ? -33.893 -14.266 -7.908 1.000 27.873 71 HIS DDD N 1
ATOM 4139 C CA . HIS D 1 83 ? -35.144 -13.467 -8.051 1.000 31.293 71 HIS DDD CA 1
ATOM 4140 C C . HIS D 1 83 ? -34.841 -12.082 -8.607 1.000 35.225 71 HIS DDD C 1
ATOM 4141 O O . HIS D 1 83 ? -35.735 -11.488 -9.245 1.000 38.482 71 HIS DDD O 1
ATOM 4148 N N . ASN D 1 84 ? -33.690 -11.502 -8.331 1.000 31.004 72 ASN DDD N 1
ATOM 4149 C CA . ASN D 1 84 ? -33.435 -10.099 -8.723 1.000 36.582 72 ASN DDD CA 1
ATOM 4150 C C . ASN D 1 84 ? -32.509 -10.001 -9.924 1.000 35.631 72 ASN DDD C 1
ATOM 4151 O O . ASN D 1 84 ? -32.171 -8.912 -10.285 1.000 45.706 72 ASN DDD O 1
ATOM 4156 N N . VAL D 1 85 ? -32.105 -11.109 -10.509 1.000 31.475 73 VAL DDD N 1
ATOM 4157 C CA . VAL D 1 85 ? -31.073 -10.996 -11.555 1.000 30.139 73 VAL DDD CA 1
ATOM 4158 C C . VAL D 1 85 ? -31.723 -10.493 -12.872 1.000 32.161 73 VAL DDD C 1
ATOM 4159 O O . VAL D 1 85 ? -32.864 -10.898 -13.204 1.000 33.943 73 VAL DDD O 1
ATOM 4163 N N . SER D 1 86 ? -31.035 -9.638 -13.583 1.000 31.947 74 SER DDD N 1
ATOM 4164 C CA . SER D 1 86 ? -31.550 -9.074 -14.839 1.000 32.315 74 SER DDD CA 1
ATOM 4165 C C . SER D 1 86 ? -31.302 -10.065 -15.959 1.000 29.929 74 SER DDD C 1
ATOM 4166 O O . SER D 1 86 ? -30.412 -10.956 -15.903 1.000 30.005 74 SER DDD O 1
ATOM 4169 N N . ASP D 1 87 ? -32.019 -9.784 -17.055 1.000 30.580 75 ASP DDD N 1
ATOM 4170 C CA . ASP D 1 87 ? -31.912 -10.528 -18.299 1.000 33.764 75 ASP DDD CA 1
ATOM 4171 C C . ASP D 1 87 ? -30.566 -10.302 -18.932 1.000 28.919 75 ASP DDD C 1
ATOM 4172 O O . ASP D 1 87 ? -30.219 -11.081 -19.789 1.000 33.086 75 ASP DDD O 1
ATOM 4177 N N . ALA D 1 88 ? -29.803 -9.285 -18.533 1.000 25.634 76 ALA DDD N 1
ATOM 4178 C CA . ALA D 1 88 ? -28.484 -9.029 -19.170 1.000 25.768 76 ALA DDD CA 1
ATOM 4179 C C . ALA D 1 88 ? -27.339 -9.874 -18.586 1.000 24.878 76 ALA DDD C 1
ATOM 4180 O O . ALA D 1 88 ? -26.222 -9.831 -19.131 1.000 26.837 76 ALA DDD O 1
ATOM 4182 N N . VAL D 1 89 ? -27.662 -10.703 -17.592 1.000 23.683 77 VAL DDD N 1
ATOM 4183 C CA . VAL D 1 89 ? -26.677 -11.618 -16.979 1.000 24.395 77 VAL DDD CA 1
ATOM 4184 C C . VAL D 1 89 ? -26.886 -12.994 -17.562 1.000 24.237 77 VAL DDD C 1
ATOM 4185 O O . VAL D 1 89 ? -27.981 -13.576 -17.351 1.000 26.881 77 VAL DDD O 1
ATOM 4189 N N . ASP D 1 90 ? -25.896 -13.551 -18.236 1.000 22.888 78 ASP DDD N 1
ATOM 4190 C CA . ASP D 1 90 ? -26.034 -14.903 -18.865 1.000 24.425 78 ASP DDD CA 1
ATOM 4191 C C . ASP D 1 90 ? -25.849 -16.029 -17.834 1.000 24.974 78 ASP DDD C 1
ATOM 4192 O O . ASP D 1 90 ? -26.570 -17.029 -17.876 1.000 26.579 78 ASP DDD O 1
ATOM 4197 N N . ILE D 1 91 ? -24.870 -15.847 -16.927 1.000 23.840 79 ILE DDD N 1
ATOM 4198 C CA . ILE D 1 91 ? -24.506 -16.887 -15.950 1.000 23.374 79 ILE DDD CA 1
ATOM 4199 C C . ILE D 1 91 ? -24.622 -16.284 -14.550 1.000 21.123 79 ILE DDD C 1
ATOM 4200 O O . ILE D 1 91 ? -23.876 -15.375 -14.234 1.000 24.058 79 ILE DDD O 1
ATOM 4205 N N . ALA D 1 92 ? -25.603 -16.729 -13.818 1.000 21.753 80 ALA DDD N 1
ATOM 4206 C CA . ALA D 1 92 ? -25.873 -16.264 -12.447 1.000 21.876 80 ALA DDD CA 1
ATOM 4207 C C . ALA D 1 92 ? -25.222 -17.225 -11.457 1.000 22.571 80 ALA DDD C 1
ATOM 4208 O O . ALA D 1 92 ? -25.710 -18.339 -11.240 1.000 23.312 80 ALA DDD O 1
ATOM 4210 N N . ILE D 1 93 ? -24.137 -16.748 -10.834 1.000 21.343 81 ILE DDD N 1
ATOM 4211 C CA . ILE D 1 93 ? -23.492 -17.509 -9.748 1.000 21.343 81 ILE DDD CA 1
ATOM 4212 C C . ILE D 1 93 ? -24.151 -17.032 -8.462 1.000 20.707 81 ILE DDD C 1
ATOM 4213 O O . ILE D 1 93 ? -24.004 -15.871 -8.098 1.000 23.265 81 ILE DDD O 1
ATOM 4218 N N . VAL D 1 94 ? -24.881 -17.922 -7.827 1.000 19.914 82 VAL DDD N 1
ATOM 4219 C CA . VAL D 1 94 ? -25.720 -17.575 -6.665 1.000 20.317 82 VAL DDD CA 1
ATOM 4220 C C . VAL D 1 94 ? -24.899 -17.952 -5.410 1.000 20.234 82 VAL DDD C 1
ATOM 4221 O O . VAL D 1 94 ? -24.618 -19.111 -5.241 1.000 20.901 82 VAL DDD O 1
ATOM 4225 N N . THR D 1 95 ? -24.492 -16.941 -4.643 1.000 20.106 83 THR DDD N 1
ATOM 4226 C CA . THR D 1 95 ? -23.521 -17.241 -3.558 1.000 21.020 83 THR DDD CA 1
ATOM 4227 C C . THR D 1 95 ? -24.197 -17.404 -2.209 1.000 20.267 83 THR DDD C 1
ATOM 4228 O O . THR D 1 95 ? -23.609 -18.110 -1.387 1.000 22.275 83 THR DDD O 1
ATOM 4232 N N . GLY D 1 96 ? -25.249 -16.691 -1.913 1.000 21.085 84 GLY DDD N 1
ATOM 4233 C CA . GLY D 1 96 ? -25.846 -16.658 -0.596 1.000 21.854 84 GLY DDD CA 1
ATOM 4234 C C . GLY D 1 96 ? -24.879 -16.053 0.448 1.000 21.439 84 GLY DDD C 1
ATOM 4235 O O . GLY D 1 96 ? -25.061 -16.339 1.623 1.000 23.352 84 GLY DDD O 1
ATOM 4236 N N . LEU D 1 97 ? -23.903 -15.254 0.020 1.000 21.130 85 LEU DDD N 1
ATOM 4237 C CA . LEU D 1 97 ? -22.874 -14.739 0.937 1.000 21.144 85 LEU DDD CA 1
ATOM 4238 C C . LEU D 1 97 ? -23.032 -13.265 1.260 1.000 20.874 85 LEU DDD C 1
ATOM 4239 O O . LEU D 1 97 ? -22.225 -12.744 2.046 1.000 21.839 85 LEU DDD O 1
ATOM 4244 N N . GLY D 1 98 ? -24.068 -12.607 0.771 1.000 20.889 86 GLY DDD N 1
ATOM 4245 C CA . GLY D 1 98 ? -24.151 -11.162 0.975 1.000 21.781 86 GLY DDD CA 1
ATOM 4246 C C . GLY D 1 98 ? -22.919 -10.432 0.460 1.000 21.808 86 GLY DDD C 1
ATOM 4247 O O . GLY D 1 98 ? -22.303 -10.825 -0.520 1.000 22.034 86 GLY DDD O 1
ATOM 4248 N N . ASN D 1 99 ? -22.463 -9.421 1.220 1.000 22.692 87 ASN DDD N 1
ATOM 4249 C CA . ASN D 1 99 ? -21.320 -8.625 0.759 1.000 24.122 87 ASN DDD CA 1
ATOM 4250 C C . ASN D 1 99 ? -19.974 -9.392 0.840 1.000 24.320 87 ASN DDD C 1
ATOM 4251 O O . ASN D 1 99 ? -18.961 -8.940 0.258 1.000 27.064 87 ASN DDD O 1
ATOM 4256 N N . ALA D 1 100 ? -19.971 -10.569 1.471 1.000 22.938 88 ALA DDD N 1
ATOM 4257 C CA . ALA D 1 100 ? -18.780 -11.421 1.422 1.000 23.792 88 ALA DDD CA 1
ATOM 4258 C C . ALA D 1 100 ? -18.440 -11.868 0.016 1.000 23.129 88 ALA DDD C 1
ATOM 4259 O O . ALA D 1 100 ? -17.339 -12.251 -0.242 1.000 27.067 88 ALA DDD O 1
ATOM 4261 N N . ARG D 1 101 ? -19.421 -11.813 -0.913 1.000 21.782 89 ARG DDD N 1
ATOM 4262 C CA . ARG D 1 101 ? -19.093 -12.235 -2.280 1.000 23.236 89 ARG DDD CA 1
ATOM 4263 C C . ARG D 1 101 ? -18.131 -11.299 -2.989 1.000 22.390 89 ARG DDD C 1
ATOM 4264 O O . ARG D 1 101 ? -17.570 -11.676 -4.008 1.000 24.631 89 ARG DDD O 1
ATOM 4272 N N . ASN D 1 102 ? -17.897 -10.113 -2.459 1.000 23.871 90 ASN DDD N 1
ATOM 4273 C CA . ASN D 1 102 ? -17.026 -9.133 -3.108 1.000 24.451 90 ASN DDD CA 1
ATOM 4274 C C . ASN D 1 102 ? -15.642 -9.767 -3.357 1.000 23.553 90 ASN DDD C 1
ATOM 4275 O O . ASN D 1 102 ? -14.976 -9.465 -4.337 1.000 24.135 90 ASN DDD O 1
ATOM 4280 N N . ASN D 1 103 ? -15.195 -10.652 -2.444 1.000 23.019 91 ASN DDD N 1
ATOM 4281 C CA . ASN D 1 103 ? -13.866 -11.252 -2.590 1.000 23.001 91 ASN DDD CA 1
ATOM 4282 C C . ASN D 1 103 ? -13.852 -12.196 -3.797 1.000 21.537 91 ASN DDD C 1
ATOM 4283 O O . ASN D 1 103 ? -12.843 -12.298 -4.465 1.000 22.848 91 ASN DDD O 1
ATOM 4288 N N . ILE D 1 104 ? -14.969 -12.878 -4.063 1.000 22.850 92 ILE DDD N 1
ATOM 4289 C CA . ILE D 1 104 ? -15.053 -13.760 -5.240 1.000 22.700 92 ILE DDD CA 1
ATOM 4290 C C . ILE D 1 104 ? -14.948 -12.926 -6.501 1.000 21.624 92 ILE DDD C 1
ATOM 4291 O O . ILE D 1 104 ? -14.215 -13.331 -7.423 1.000 22.475 92 ILE DDD O 1
ATOM 4296 N N . ASN D 1 105 ? -15.612 -11.765 -6.503 1.000 22.431 93 ASN DDD N 1
ATOM 4297 C CA . ASN D 1 105 ? -15.556 -10.908 -7.710 1.000 22.597 93 ASN DDD CA 1
ATOM 4298 C C . ASN D 1 105 ? -14.106 -10.603 -8.060 1.000 22.257 93 ASN DDD C 1
ATOM 4299 O O . ASN D 1 105 ? -13.681 -10.630 -9.181 1.000 24.121 93 ASN DDD O 1
ATOM 4304 N N . VAL D 1 106 ? -13.330 -10.247 -7.011 1.000 21.709 94 VAL DDD N 1
ATOM 4305 C CA . VAL D 1 106 ? -11.946 -9.773 -7.275 1.000 23.522 94 VAL DDD CA 1
ATOM 4306 C C . VAL D 1 106 ? -11.008 -10.925 -7.552 1.000 22.270 94 VAL DDD C 1
ATOM 4307 O O . VAL D 1 106 ? -10.169 -10.806 -8.448 1.000 24.750 94 VAL DDD O 1
ATOM 4311 N N . LEU D 1 107 ? -11.162 -12.041 -6.842 1.000 21.752 95 LEU DDD N 1
ATOM 4312 C CA . LEU D 1 107 ? -10.277 -13.185 -7.093 1.000 21.765 95 LEU DDD CA 1
ATOM 4313 C C . LEU D 1 107 ? -10.507 -13.789 -8.488 1.000 21.570 95 LEU DDD C 1
ATOM 4314 O O . LEU D 1 107 ? -9.590 -14.369 -9.058 1.000 23.270 95 LEU DDD O 1
ATOM 4319 N N . SER D 1 108 ? -11.731 -13.657 -9.004 1.000 21.659 96 SER DDD N 1
ATOM 4320 C CA . SER D 1 108 ? -12.100 -14.255 -10.309 1.000 22.260 96 SER DDD CA 1
ATOM 4321 C C . SER D 1 108 ? -11.723 -13.378 -11.496 1.000 23.072 96 SER DDD C 1
ATOM 4322 O O . SER D 1 108 ? -11.811 -13.856 -12.633 1.000 27.200 96 SER DDD O 1
ATOM 4325 N N . SER D 1 109 ? -11.428 -12.120 -11.273 1.000 22.544 97 SER DDD N 1
ATOM 4326 C CA . SER D 1 109 ? -11.190 -11.137 -12.337 1.000 22.390 97 SER DDD CA 1
ATOM 4327 C C . SER D 1 109 ? -9.712 -11.110 -12.703 1.000 25.049 97 SER DDD C 1
ATOM 4328 O O . SER D 1 109 ? -8.843 -11.172 -11.802 1.000 28.175 97 SER DDD O 1
ATOM 4331 N N . ASP D 1 110 ? -9.388 -11.028 -13.977 1.000 24.433 98 ASP DDD N 1
ATOM 4332 C CA . ASP D 1 110 ? -8.007 -10.768 -14.415 1.000 24.818 98 ASP DDD CA 1
ATOM 4333 C C . ASP D 1 110 ? -7.641 -9.307 -14.181 1.000 26.901 98 ASP DDD C 1
ATOM 4334 O O . ASP D 1 110 ? -6.485 -9.006 -13.854 1.000 26.418 98 ASP DDD O 1
ATOM 4339 N N . VAL D 1 111 ? -8.584 -8.404 -14.384 1.000 25.117 99 VAL DDD N 1
ATOM 4340 C CA . VAL D 1 111 ? -8.443 -6.957 -14.106 1.000 24.386 99 VAL DDD CA 1
ATOM 4341 C C . VAL D 1 111 ? -9.763 -6.514 -13.518 1.000 24.450 99 VAL DDD C 1
ATOM 4342 O O . VAL D 1 111 ? -10.837 -6.977 -13.985 1.000 25.893 99 VAL DDD O 1
ATOM 4346 N N . VAL D 1 112 ? -9.726 -5.621 -12.552 1.000 24.415 100 VAL DDD N 1
ATOM 4347 C CA . VAL D 1 112 ? -10.920 -5.048 -11.912 1.000 24.998 100 VAL DDD CA 1
ATOM 4348 C C . VAL D 1 112 ? -10.962 -3.582 -12.323 1.000 26.256 100 VAL DDD C 1
ATOM 4349 O O . VAL D 1 112 ? -9.948 -2.871 -12.199 1.000 26.385 100 VAL DDD O 1
ATOM 4353 N N . ILE D 1 113 ? -12.105 -3.152 -12.866 1.000 25.045 101 ILE DDD N 1
ATOM 4354 C CA . ILE D 1 113 ? -12.340 -1.732 -13.147 1.000 25.125 101 ILE DDD CA 1
ATOM 4355 C C . ILE D 1 113 ? -13.391 -1.214 -12.185 1.000 24.899 101 ILE DDD C 1
ATOM 4356 O O . ILE D 1 113 ? -14.489 -1.812 -12.070 1.000 27.544 101 ILE DDD O 1
ATOM 4361 N N . ALA D 1 114 ? -13.056 -0.117 -11.519 1.000 24.705 102 ALA DDD N 1
ATOM 4362 C CA . ALA D 1 114 ? -14.007 0.596 -10.675 1.000 24.966 102 ALA DDD CA 1
ATOM 4363 C C . ALA D 1 114 ? -14.494 1.781 -11.491 1.000 25.606 102 ALA DDD C 1
ATOM 4364 O O . ALA D 1 114 ? -13.741 2.731 -11.730 1.000 26.360 102 ALA DDD O 1
ATOM 4366 N N . CYS D 1 115 ? -15.761 1.695 -11.873 1.000 25.622 103 CYS DDD N 1
ATOM 4367 C CA . CYS D 1 115 ? -16.409 2.704 -12.702 1.000 25.566 103 CYS DDD CA 1
ATOM 4368 C C . CYS D 1 115 ? -17.328 3.500 -11.800 1.000 25.832 103 CYS DDD C 1
ATOM 4369 O O . CYS D 1 115 ? -18.442 3.068 -11.506 1.000 27.191 103 CYS DDD O 1
ATOM 4372 N N . GLY D 1 116 ? -16.844 4.650 -11.349 1.000 27.135 104 GLY DDD N 1
ATOM 4373 C CA . GLY D 1 116 ? -17.468 5.435 -10.288 1.000 27.363 104 GLY DDD CA 1
ATOM 4374 C C . GLY D 1 116 ? -17.003 4.960 -8.917 1.000 27.174 104 GLY DDD C 1
ATOM 4375 O O . GLY D 1 116 ? -16.169 4.067 -8.784 1.000 32.028 104 GLY DDD O 1
ATOM 4376 N N . ILE D 1 117 ? -17.573 5.529 -7.887 1.000 27.719 105 ILE DDD N 1
ATOM 4377 C CA . ILE D 1 117 ? -17.144 5.245 -6.489 1.000 27.647 105 ILE DDD CA 1
ATOM 4378 C C . ILE D 1 117 ? -18.367 5.241 -5.600 1.000 27.811 105 ILE DDD C 1
ATOM 4379 O O . ILE D 1 117 ? -19.370 5.895 -5.860 1.000 31.776 105 ILE DDD O 1
ATOM 4384 N N . GLY D 1 118 ? -18.297 4.477 -4.558 1.000 28.990 106 GLY DDD N 1
ATOM 4385 C CA . GLY D 1 118 ? -19.331 4.289 -3.549 1.000 29.186 106 GLY DDD CA 1
ATOM 4386 C C . GLY D 1 118 ? -18.722 3.333 -2.502 1.000 26.775 106 GLY DDD C 1
ATOM 4387 O O . GLY D 1 118 ? -17.594 2.845 -2.684 1.000 26.550 106 GLY DDD O 1
ATOM 4388 N N . LEU D 1 119 ? -19.464 3.037 -1.447 1.000 25.353 107 LEU DDD N 1
ATOM 4389 C CA . LEU D 1 119 ? -18.931 2.206 -0.370 1.000 24.892 107 LEU DDD CA 1
ATOM 4390 C C . LEU D 1 119 ? -18.624 0.787 -0.848 1.000 25.427 107 LEU DDD C 1
ATOM 4391 O O . LEU D 1 119 ? -17.564 0.225 -0.529 1.000 24.841 107 LEU DDD O 1
ATOM 4396 N N . GLY D 1 120 ? -19.542 0.150 -1.570 1.000 27.167 108 GLY DDD N 1
ATOM 4397 C CA . GLY D 1 120 ? -19.288 -1.231 -1.990 1.000 26.523 108 GLY DDD CA 1
ATOM 4398 C C . GLY D 1 120 ? -18.108 -1.283 -2.925 1.000 25.016 108 GLY DDD C 1
ATOM 4399 O O . GLY D 1 120 ? -17.259 -2.170 -2.822 1.000 25.250 108 GLY DDD O 1
ATOM 4400 N N . THR D 1 121 ? -18.018 -0.313 -3.830 1.000 25.152 109 THR DDD N 1
ATOM 4401 C CA . THR D 1 121 ? -16.915 -0.250 -4.794 1.000 25.648 109 THR DDD CA 1
ATOM 4402 C C . THR D 1 121 ? -15.601 -0.057 -4.048 1.000 24.997 109 THR DDD C 1
ATOM 4403 O O . THR D 1 121 ? -14.613 -0.691 -4.406 1.000 24.743 109 THR DDD O 1
ATOM 4407 N N . LEU D 1 122 ? -15.599 0.812 -3.059 1.000 24.100 110 LEU DDD N 1
ATOM 4408 C CA . LEU D 1 122 ? -14.363 1.025 -2.251 1.000 23.695 110 LEU DDD CA 1
ATOM 4409 C C . LEU D 1 122 ? -13.912 -0.293 -1.636 1.000 22.663 110 LEU DDD C 1
ATOM 4410 O O . LEU D 1 122 ? -12.690 -0.607 -1.672 1.000 23.381 110 LEU DDD O 1
ATOM 4415 N N A SER D 1 123 ? -14.847 -1.063 -1.089 0.500 23.111 111 SER DDD N 1
ATOM 4416 N N B SER D 1 123 ? -14.856 -1.032 -1.089 0.500 23.149 111 SER DDD N 1
ATOM 4417 C CA A SER D 1 123 ? -14.498 -2.372 -0.474 0.500 22.777 111 SER DDD CA 1
ATOM 4418 C CA B SER D 1 123 ? -14.519 -2.345 -0.485 0.500 23.581 111 SER DDD CA 1
ATOM 4419 C C A SER D 1 123 ? -13.878 -3.290 -1.524 0.500 23.709 111 SER DDD C 1
ATOM 4420 C C B SER D 1 123 ? -13.877 -3.258 -1.531 0.500 24.258 111 SER DDD C 1
ATOM 4421 O O A SER D 1 123 ? -12.886 -3.955 -1.240 0.500 24.808 111 SER DDD O 1
ATOM 4422 O O B SER D 1 123 ? -12.846 -3.875 -1.258 0.500 25.798 111 SER DDD O 1
ATOM 4427 N N . GLU D 1 124 ? -14.462 -3.340 -2.741 1.000 23.354 112 GLU DDD N 1
ATOM 4428 C CA . GLU D 1 124 ? -13.926 -4.228 -3.772 1.000 24.705 112 GLU DDD CA 1
ATOM 4429 C C . GLU D 1 124 ? -12.554 -3.794 -4.261 1.000 23.963 112 GLU DDD C 1
ATOM 4430 O O . GLU D 1 124 ? -11.697 -4.653 -4.465 1.000 23.635 112 GLU DDD O 1
ATOM 4436 N N . VAL D 1 125 ? -12.369 -2.504 -4.474 1.000 21.782 113 VAL DDD N 1
ATOM 4437 C CA . VAL D 1 125 ? -11.030 -2.015 -4.884 1.000 23.655 113 VAL DDD CA 1
ATOM 4438 C C . VAL D 1 125 ? -10.003 -2.371 -3.806 1.000 21.512 113 VAL DDD C 1
ATOM 4439 O O . VAL D 1 125 ? -8.945 -2.836 -4.156 1.000 22.662 113 VAL DDD O 1
ATOM 4443 N N . ALA D 1 126 ? -10.351 -2.126 -2.549 1.000 22.159 114 ALA DDD N 1
ATOM 4444 C CA . ALA D 1 126 ? -9.417 -2.421 -1.448 1.000 22.329 114 ALA DDD CA 1
ATOM 4445 C C . ALA D 1 126 ? -9.054 -3.908 -1.461 1.000 21.883 114 ALA DDD C 1
ATOM 4446 O O . ALA D 1 126 ? -7.857 -4.255 -1.332 1.000 24.122 114 ALA DDD O 1
ATOM 4448 N N . LEU D 1 127 ? -10.056 -4.782 -1.560 1.000 22.489 115 LEU DDD N 1
ATOM 4449 C CA . LEU D 1 127 ? -9.811 -6.246 -1.603 1.000 23.683 115 LEU DDD CA 1
ATOM 4450 C C . LEU D 1 127 ? -8.976 -6.635 -2.825 1.000 23.399 115 LEU DDD C 1
ATOM 4451 O O . LEU D 1 127 ? -8.115 -7.471 -2.750 1.000 24.192 115 LEU DDD O 1
ATOM 4456 N N . ALA D 1 128 ? -9.301 -6.053 -3.994 1.000 22.558 116 ALA DDD N 1
ATOM 4457 C CA . ALA D 1 128 ? -8.512 -6.371 -5.184 1.000 24.318 116 ALA DDD CA 1
ATOM 4458 C C . ALA D 1 128 ? -7.052 -5.984 -4.992 1.000 22.971 116 ALA DDD C 1
ATOM 4459 O O . ALA D 1 128 ? -6.162 -6.792 -5.288 1.000 25.632 116 ALA DDD O 1
ATOM 4461 N N . LEU D 1 129 ? -6.801 -4.779 -4.490 1.000 23.691 117 LEU DDD N 1
ATOM 4462 C CA . LEU D 1 129 ? -5.393 -4.347 -4.284 1.000 24.138 117 LEU DDD CA 1
ATOM 4463 C C . LEU D 1 129 ? -4.715 -5.189 -3.195 1.000 25.584 117 LEU DDD C 1
ATOM 4464 O O . LEU D 1 129 ? -3.566 -5.517 -3.373 1.000 28.296 117 LEU DDD O 1
ATOM 4469 N N . LYS D 1 130 ? -5.443 -5.607 -2.171 1.000 24.317 118 LYS DDD N 1
ATOM 4470 C CA . LYS D 1 130 ? -4.848 -6.462 -1.108 1.000 25.919 118 LYS DDD CA 1
ATOM 4471 C C . LYS D 1 130 ? -4.432 -7.797 -1.719 1.000 28.418 118 LYS DDD C 1
ATOM 4472 O O . LYS D 1 130 ? -3.411 -8.342 -1.323 1.000 30.469 118 LYS DDD O 1
ATOM 4478 N N . ASN D 1 131 ? -5.221 -8.304 -2.667 1.000 28.450 119 ASN DDD N 1
ATOM 4479 C CA . ASN D 1 131 ? -4.958 -9.579 -3.394 1.000 28.529 119 ASN DDD CA 1
ATOM 4480 C C . ASN D 1 131 ? -3.973 -9.375 -4.556 1.000 29.029 119 ASN DDD C 1
ATOM 4481 O O . ASN D 1 131 ? -3.698 -10.342 -5.246 1.000 32.868 119 ASN DDD O 1
ATOM 4486 N N . GLN D 1 132 ? -3.409 -8.179 -4.729 1.000 28.342 120 GLN DDD N 1
ATOM 4487 C CA . GLN D 1 132 ? -2.415 -7.833 -5.774 1.000 31.203 120 GLN DDD CA 1
ATOM 4488 C C . GLN D 1 132 ? -3.020 -8.050 -7.170 1.000 28.836 120 GLN DDD C 1
ATOM 4489 O O . GLN D 1 132 ? -2.290 -8.380 -8.126 1.000 34.814 120 GLN DDD O 1
ATOM 4495 N N . LYS D 1 133 ? -4.320 -7.824 -7.289 1.000 26.843 121 LYS DDD N 1
ATOM 4496 C CA . LYS D 1 133 ? -4.988 -7.857 -8.582 1.000 26.930 121 LYS DDD CA 1
ATOM 4497 C C . LYS D 1 133 ? -4.799 -6.497 -9.239 1.000 26.430 121 LYS DDD C 1
ATOM 4498 O O . LYS D 1 133 ? -4.837 -5.473 -8.578 1.000 28.787 121 LYS DDD O 1
ATOM 4504 N N . PRO D 1 134 ? -4.666 -6.448 -10.587 1.000 27.754 122 PRO DDD N 1
ATOM 4505 C CA . PRO D 1 134 ? -4.631 -5.171 -11.289 1.000 27.607 122 PRO DDD CA 1
ATOM 4506 C C . PRO D 1 134 ? -5.977 -4.457 -11.185 1.000 27.706 122 PRO DDD C 1
ATOM 4507 O O . PRO D 1 134 ? -7.045 -5.087 -11.399 1.000 26.102 122 PRO DDD O 1
ATOM 4511 N N . VAL D 1 135 ? -5.911 -3.169 -10.862 1.000 24.824 123 VAL DDD N 1
ATOM 4512 C CA . VAL D 1 135 ? -7.106 -2.340 -10.665 1.000 24.841 123 VAL DDD CA 1
ATOM 4513 C C . VAL D 1 135 ? -6.976 -1.087 -11.499 1.000 25.972 123 VAL DDD C 1
ATOM 4514 O O . VAL D 1 135 ? -5.954 -0.417 -11.436 1.000 26.098 123 VAL DDD O 1
ATOM 4518 N N . ILE D 1 136 ? -8.059 -0.792 -12.237 1.000 25.257 124 ILE DDD N 1
ATOM 4519 C CA . ILE D 1 136 ? -8.174 0.457 -12.998 1.000 25.190 124 ILE DDD CA 1
ATOM 4520 C C . ILE D 1 136 ? -9.304 1.269 -12.405 1.000 24.282 124 ILE DDD C 1
ATOM 4521 O O . ILE D 1 136 ? -10.439 0.765 -12.305 1.000 26.783 124 ILE DDD O 1
ATOM 4526 N N . LEU D 1 137 ? -9.021 2.516 -12.050 1.000 26.333 125 LEU DDD N 1
ATOM 4527 C CA . LEU D 1 137 ? -10.057 3.449 -11.579 1.000 26.166 125 LEU DDD CA 1
ATOM 4528 C C . LEU D 1 137 ? -10.498 4.333 -12.737 1.000 27.711 125 LEU DDD C 1
ATOM 4529 O O . LEU D 1 137 ? -9.680 4.978 -13.367 1.000 29.702 125 LEU DDD O 1
ATOM 4534 N N . LEU D 1 138 ? -11.795 4.382 -12.928 1.000 27.915 126 LEU DDD N 1
ATOM 4535 C CA . LEU D 1 138 ? -12.438 5.278 -13.929 1.000 27.598 126 LEU DDD CA 1
ATOM 4536 C C . LEU D 1 138 ? -13.481 6.107 -13.184 1.000 28.098 126 LEU DDD C 1
ATOM 4537 O O . LEU D 1 138 ? -14.632 5.667 -13.010 1.000 28.254 126 LEU DDD O 1
ATOM 4542 N N . ASN D 1 139 ? -13.033 7.228 -12.614 1.000 30.996 127 ASN DDD N 1
ATOM 4543 C CA . ASN D 1 139 ? -13.912 8.040 -11.764 1.000 33.742 127 ASN DDD CA 1
ATOM 4544 C C . ASN D 1 139 ? -13.367 9.444 -11.658 1.000 38.972 127 ASN DDD C 1
ATOM 4545 O O . ASN D 1 139 ? -12.252 9.705 -12.136 1.000 42.018 127 ASN DDD O 1
ATOM 4550 N N . ASP D 1 140 ? -14.160 10.298 -11.031 1.000 44.631 128 ASP DDD N 1
ATOM 4551 C CA . ASP D 1 140 ? -13.818 11.721 -10.830 1.000 53.650 128 ASP DDD CA 1
ATOM 4552 C C . ASP D 1 140 ? -13.614 11.995 -9.344 1.000 54.971 128 ASP DDD C 1
ATOM 4553 O O . ASP D 1 140 ? -13.957 13.088 -8.921 1.000 64.270 128 ASP DDD O 1
ATOM 4558 N N . ASP D 1 141 ? -13.080 11.016 -8.606 1.000 52.614 129 ASP DDD N 1
ATOM 4559 C CA . ASP D 1 141 ? -12.865 11.121 -7.146 1.000 52.864 129 ASP DDD CA 1
ATOM 4560 C C . ASP D 1 141 ? -11.362 11.140 -6.840 1.000 50.023 129 ASP DDD C 1
ATOM 4561 O O . ASP D 1 141 ? -10.759 10.076 -6.634 1.000 47.366 129 ASP DDD O 1
ATOM 4566 N N . LEU D 1 142 ? -10.789 12.334 -6.742 1.000 52.565 130 LEU DDD N 1
ATOM 4567 C CA . LEU D 1 142 ? -9.338 12.489 -6.521 1.000 51.331 130 LEU DDD CA 1
ATOM 4568 C C . LEU D 1 142 ? -8.919 11.941 -5.154 1.000 46.743 130 LEU DDD C 1
ATOM 4569 O O . LEU D 1 142 ? -7.803 11.418 -5.068 1.000 48.166 130 LEU DDD O 1
ATOM 4574 N N . LEU D 1 143 ? -9.781 12.015 -4.134 1.000 48.403 131 LEU DDD N 1
ATOM 4575 C CA . LEU D 1 143 ? -9.456 11.486 -2.783 1.000 48.423 131 LEU DDD CA 1
ATOM 4576 C C . LEU D 1 143 ? -9.197 9.983 -2.867 1.000 47.114 131 LEU DDD C 1
ATOM 4577 O O . LEU D 1 143 ? -8.160 9.526 -2.334 1.000 46.455 131 LEU DDD O 1
ATOM 4582 N N . SER D 1 144 ? -10.132 9.227 -3.456 1.000 51.004 132 SER DDD N 1
ATOM 4583 C CA . SER D 1 144 ? -9.997 7.757 -3.585 1.000 49.368 132 SER DDD CA 1
ATOM 4584 C C . SER D 1 144 ? -8.760 7.425 -4.417 1.000 41.107 132 SER DDD C 1
ATOM 4585 O O . SER D 1 144 ? -8.075 6.462 -4.076 1.000 43.875 132 SER DDD O 1
ATOM 4588 N N . GLN D 1 145 ? -8.465 8.212 -5.446 1.000 40.547 133 GLN DDD N 1
ATOM 4589 C CA . GLN D 1 145 ? -7.331 7.936 -6.345 1.000 41.714 133 GLN DDD CA 1
ATOM 4590 C C . GLN D 1 145 ? -6.036 8.062 -5.548 1.000 39.797 133 GLN DDD C 1
ATOM 4591 O O . GLN D 1 145 ? -5.212 7.142 -5.579 1.000 38.848 133 GLN DDD O 1
ATOM 4597 N N . GLU D 1 146 ? -5.907 9.146 -4.799 1.000 43.446 134 GLU DDD N 1
ATOM 4598 C CA . GLU D 1 146 ? -4.693 9.400 -3.978 1.000 42.052 134 GLU DDD CA 1
ATOM 4599 C C . GLU D 1 146 ? -4.579 8.322 -2.887 1.000 41.166 134 GLU DDD C 1
ATOM 4600 O O . GLU D 1 146 ? -3.496 7.752 -2.684 1.000 39.657 134 GLU DDD O 1
ATOM 4602 N N . LEU D 1 147 ? -5.675 8.026 -2.201 1.000 39.404 135 LEU DDD N 1
ATOM 4603 C CA . LEU D 1 147 ? -5.635 7.041 -1.102 1.000 41.055 135 LEU DDD CA 1
ATOM 4604 C C . LEU D 1 147 ? -5.178 5.671 -1.620 1.000 38.964 135 LEU DDD C 1
ATOM 4605 O O . LEU D 1 147 ? -4.280 5.045 -1.033 1.000 38.604 135 LEU DDD O 1
ATOM 4610 N N . PHE D 1 148 ? -5.769 5.203 -2.719 1.000 35.833 136 PHE DDD N 1
ATOM 4611 C CA . PHE D 1 148 ? -5.408 3.880 -3.256 1.000 33.901 136 PHE DDD CA 1
ATOM 4612 C C . PHE D 1 148 ? -3.985 3.874 -3.830 1.000 34.431 136 PHE DDD C 1
ATOM 4613 O O . PHE D 1 148 ? -3.318 2.848 -3.725 1.000 37.738 136 PHE DDD O 1
ATOM 4621 N N . ALA D 1 149 ? -3.540 4.966 -4.440 1.000 35.495 137 ALA DDD N 1
ATOM 4622 C CA . ALA D 1 149 ? -2.158 5.057 -4.949 1.000 37.525 137 ALA DDD CA 1
ATOM 4623 C C . ALA D 1 149 ? -1.208 4.897 -3.751 1.000 37.382 137 ALA DDD C 1
ATOM 4624 O O . ALA D 1 149 ? -0.248 4.136 -3.829 1.000 40.952 137 ALA DDD O 1
ATOM 4626 N N . ASN D 1 150 ? -1.516 5.555 -2.639 1.000 38.877 138 ASN DDD N 1
ATOM 4627 C CA . ASN D 1 150 ? -0.647 5.496 -1.439 1.000 41.817 138 ASN DDD CA 1
ATOM 4628 C C . ASN D 1 150 ? -0.624 4.064 -0.872 1.000 39.550 138 ASN DDD C 1
ATOM 4629 O O . ASN D 1 150 ? 0.473 3.511 -0.661 1.000 45.451 138 ASN DDD O 1
ATOM 4634 N N . LEU D 1 151 ? -1.795 3.461 -0.682 1.000 39.948 139 LEU DDD N 1
ATOM 4635 C CA . LEU D 1 151 ? -1.894 2.144 -0.021 1.000 40.050 139 LEU DDD CA 1
ATOM 4636 C C . LEU D 1 151 ? -1.396 1.026 -0.921 1.000 41.115 139 LEU DDD C 1
ATOM 4637 O O . LEU D 1 151 ? -1.063 -0.046 -0.386 1.000 45.944 139 LEU DDD O 1
ATOM 4642 N N . SER D 1 152 ? -1.375 1.239 -2.234 1.000 37.353 140 SER DDD N 1
ATOM 4643 C CA . SER D 1 152 ? -0.980 0.188 -3.190 1.000 40.270 140 SER DDD CA 1
ATOM 4644 C C . SER D 1 152 ? 0.449 0.404 -3.673 1.000 39.261 140 SER DDD C 1
ATOM 4645 O O . SER D 1 152 ? 0.874 -0.317 -4.571 1.000 42.867 140 SER DDD O 1
ATOM 4648 N N . ASN D 1 153 ? 1.145 1.383 -3.113 1.000 41.671 141 ASN DDD N 1
ATOM 4649 C CA . ASN D 1 153 ? 2.488 1.788 -3.591 1.000 40.374 141 ASN DDD CA 1
ATOM 4650 C C . ASN D 1 153 ? 2.423 1.984 -5.116 1.000 40.115 141 ASN DDD C 1
ATOM 4651 O O . ASN D 1 153 ? 3.270 1.451 -5.864 1.000 41.010 141 ASN DDD O 1
ATOM 4656 N N . ASN D 1 154 ? 1.412 2.726 -5.538 1.000 39.544 142 ASN DDD N 1
ATOM 4657 C CA . ASN D 1 154 ? 1.252 3.204 -6.926 1.000 41.046 142 ASN DDD CA 1
ATOM 4658 C C . ASN D 1 154 ? 0.994 2.062 -7.903 1.000 38.375 142 ASN DDD C 1
ATOM 4659 O O . ASN D 1 154 ? 1.288 2.248 -9.104 1.000 41.107 142 ASN DDD O 1
ATOM 4664 N N . GLN D 1 155 ? 0.454 0.928 -7.448 1.000 34.419 143 GLN DDD N 1
ATOM 4665 C CA . GLN D 1 155 ? 0.138 -0.188 -8.385 1.000 36.172 143 GLN DDD CA 1
ATOM 4666 C C . GLN D 1 155 ? -1.226 0.012 -9.078 1.000 38.658 143 GLN DDD C 1
ATOM 4667 O O . GLN D 1 155 ? -1.421 -0.507 -10.122 1.000 44.709 143 GLN DDD O 1
ATOM 4673 N N . VAL D 1 156 ? -2.111 0.776 -8.510 1.000 35.406 144 VAL DDD N 1
ATOM 4674 C CA . VAL D 1 156 ? -3.409 1.092 -9.127 1.000 30.052 144 VAL DDD CA 1
ATOM 4675 C C . VAL D 1 156 ? -3.204 1.949 -10.386 1.000 31.719 144 VAL DDD C 1
ATOM 4676 O O . VAL D 1 156 ? -2.310 2.770 -10.453 1.000 31.682 144 VAL DDD O 1
ATOM 4680 N N . TRP D 1 157 ? -4.049 1.746 -11.375 1.000 30.737 145 TRP DDD N 1
ATOM 4681 C CA . TRP D 1 157 ? -4.047 2.546 -12.627 1.000 33.288 145 TRP DDD CA 1
ATOM 4682 C C . TRP D 1 157 ? -5.249 3.484 -12.647 1.000 32.217 145 TRP DDD C 1
ATOM 4683 O O . TRP D 1 157 ? -6.314 3.104 -12.184 1.000 32.806 145 TRP DDD O 1
ATOM 4694 N N . ILE D 1 158 ? -5.063 4.667 -13.188 1.000 32.937 146 ILE DDD N 1
ATOM 4695 C CA . ILE D 1 158 ? -6.122 5.682 -13.348 1.000 33.884 146 ILE DDD CA 1
ATOM 4696 C C . ILE D 1 158 ? -6.402 5.836 -14.844 1.000 33.050 146 ILE DDD C 1
ATOM 4697 O O . ILE D 1 158 ? -5.513 6.227 -15.581 1.000 36.100 146 ILE DDD O 1
ATOM 4702 N N . ALA D 1 159 ? -7.620 5.525 -15.263 1.000 32.302 147 ALA DDD N 1
ATOM 4703 C CA . ALA D 1 159 ? -7.995 5.626 -16.680 1.000 32.854 147 ALA DDD CA 1
ATOM 4704 C C . ALA D 1 159 ? -8.677 6.952 -16.958 1.000 34.182 147 ALA DDD C 1
ATOM 4705 O O . ALA D 1 159 ? -9.365 7.498 -16.096 1.000 35.789 147 ALA DDD O 1
ATOM 4707 N N . SER D 1 160 ? -8.563 7.394 -18.203 1.000 37.553 148 SER DDD N 1
ATOM 4708 C CA . SER D 1 160 ? -9.164 8.660 -18.674 1.000 41.676 148 SER DDD CA 1
ATOM 4709 C C . SER D 1 160 ? -10.501 8.417 -19.385 1.000 39.132 148 SER DDD C 1
ATOM 4710 O O . SER D 1 160 ? -11.243 9.380 -19.569 1.000 44.867 148 SER DDD O 1
ATOM 4713 N N . SER D 1 161 ? -10.784 7.198 -19.799 1.000 34.598 149 SER DDD N 1
ATOM 4714 C CA . SER D 1 161 ? -11.962 6.882 -20.626 1.000 34.050 149 SER DDD CA 1
ATOM 4715 C C . SER D 1 161 ? -12.147 5.386 -20.685 1.000 32.541 149 SER DDD C 1
ATOM 4716 O O . SER D 1 161 ? -11.244 4.628 -20.361 1.000 31.756 149 SER DDD O 1
ATOM 4719 N N . PRO D 1 162 ? -13.321 4.888 -21.128 1.000 33.548 150 PRO DDD N 1
ATOM 4720 C CA . PRO D 1 162 ? -13.495 3.463 -21.380 1.000 32.173 150 PRO DDD CA 1
ATOM 4721 C C . PRO D 1 162 ? -12.444 2.904 -22.338 1.000 31.805 150 PRO DDD C 1
ATOM 4722 O O . PRO D 1 162 ? -11.903 1.838 -22.078 1.000 30.967 150 PRO DDD O 1
ATOM 4726 N N . GLU D 1 163 ? -12.187 3.603 -23.438 1.000 33.343 151 GLU DDD N 1
ATOM 4727 C CA . GLU D 1 163 ? -11.169 3.147 -24.399 1.000 36.162 151 GLU DDD CA 1
ATOM 4728 C C . GLU D 1 163 ? -9.805 2.998 -23.720 1.000 33.823 151 GLU DDD C 1
ATOM 4729 O O . GLU D 1 163 ? -9.090 2.038 -23.985 1.000 36.523 151 GLU DDD O 1
ATOM 4735 N N . ASN D 1 164 ? -9.457 3.951 -22.854 1.000 35.629 152 ASN DDD N 1
ATOM 4736 C CA . ASN D 1 164 ? -8.163 3.897 -22.136 1.000 34.121 152 ASN DDD CA 1
ATOM 4737 C C . ASN D 1 164 ? -8.145 2.674 -21.214 1.000 33.440 152 ASN DDD C 1
ATOM 4738 O O . ASN D 1 164 ? -7.101 2.039 -21.095 1.000 34.360 152 ASN DDD O 1
ATOM 4743 N N . CYS D 1 165 ? -9.270 2.330 -20.585 1.000 32.323 153 CYS DDD N 1
ATOM 4744 C CA . CYS D 1 165 ? -9.338 1.086 -19.787 1.000 30.730 153 CYS DDD CA 1
ATOM 4745 C C . CYS D 1 165 ? -8.941 -0.120 -20.643 1.000 31.605 153 CYS DDD C 1
ATOM 4746 O O . CYS D 1 165 ? -8.178 -0.970 -20.149 1.000 30.179 153 CYS DDD O 1
ATOM 4749 N N . ILE D 1 166 ? -9.461 -0.207 -21.861 1.000 32.304 154 ILE DDD N 1
ATOM 4750 C CA . ILE D 1 166 ? -9.160 -1.361 -22.731 1.000 32.316 154 ILE DDD CA 1
ATOM 4751 C C . ILE D 1 166 ? -7.667 -1.357 -23.062 1.000 33.615 154 ILE DDD C 1
ATOM 4752 O O . ILE D 1 166 ? -7.051 -2.435 -23.020 1.000 32.006 154 ILE DDD O 1
ATOM 4757 N N . GLU D 1 167 ? -7.103 -0.187 -23.387 1.000 33.566 155 GLU DDD N 1
ATOM 4758 C CA . GLU D 1 167 ? -5.658 -0.068 -23.683 1.000 36.873 155 GLU DDD CA 1
ATOM 4759 C C . GLU D 1 167 ? -4.840 -0.577 -22.485 1.000 36.528 155 GLU DDD C 1
ATOM 4760 O O . GLU D 1 167 ? -3.888 -1.369 -22.674 1.000 37.146 155 GLU DDD O 1
ATOM 4762 N N . LEU D 1 168 ? -5.245 -0.176 -21.273 1.000 33.222 156 LEU DDD N 1
ATOM 4763 C CA . LEU D 1 168 ? -4.505 -0.569 -20.058 1.000 34.101 156 LEU DDD CA 1
ATOM 4764 C C . LEU D 1 168 ? -4.613 -2.076 -19.872 1.000 34.666 156 LEU DDD C 1
ATOM 4765 O O . LEU D 1 168 ? -3.614 -2.712 -19.575 1.000 33.628 156 LEU DDD O 1
ATOM 4770 N N . ILE D 1 169 ? -5.808 -2.631 -20.031 1.000 30.867 157 ILE DDD N 1
ATOM 4771 C CA . ILE D 1 169 ? -5.975 -4.096 -19.898 1.000 33.119 157 ILE DDD CA 1
ATOM 4772 C C . ILE D 1 169 ? -5.040 -4.822 -20.854 1.000 33.300 157 ILE DDD C 1
ATOM 4773 O O . ILE D 1 169 ? -4.414 -5.788 -20.451 1.000 34.219 157 ILE DDD O 1
ATOM 4778 N N . LYS D 1 170 ? -5.001 -4.410 -22.119 1.000 34.243 158 LYS DDD N 1
ATOM 4779 C CA . LYS D 1 170 ? -4.125 -5.081 -23.090 1.000 36.672 158 LYS DDD CA 1
ATOM 4780 C C . LYS D 1 170 ? -2.675 -5.057 -22.613 1.000 35.792 158 LYS DDD C 1
ATOM 4781 O O . LYS D 1 170 ? -1.993 -6.063 -22.747 1.000 38.870 158 LYS DDD O 1
ATOM 4787 N N . SER D 1 171 ? -2.209 -3.932 -22.059 1.000 35.875 159 SER DDD N 1
ATOM 4788 C CA . SER D 1 171 ? -0.811 -3.848 -21.568 1.000 36.506 159 SER DDD CA 1
ATOM 4789 C C . SER D 1 171 ? -0.625 -4.765 -20.354 1.000 38.429 159 SER DDD C 1
ATOM 4790 O O . SER D 1 171 ? 0.463 -5.389 -20.228 1.000 43.522 159 SER DDD O 1
ATOM 4793 N N . ILE D 1 172 ? -1.634 -4.865 -19.495 1.000 36.251 160 ILE DDD N 1
ATOM 4794 C CA . ILE D 1 172 ? -1.559 -5.677 -18.253 1.000 36.487 160 ILE DDD CA 1
ATOM 4795 C C . ILE D 1 172 ? -1.527 -7.160 -18.604 1.000 38.216 160 ILE DDD C 1
ATOM 4796 O O . ILE D 1 172 ? -0.664 -7.898 -18.083 1.000 40.762 160 ILE DDD O 1
ATOM 4801 N N . ILE D 1 173 ? -2.447 -7.613 -19.441 1.000 41.008 161 ILE DDD N 1
ATOM 4802 C CA . ILE D 1 173 ? -2.570 -9.063 -19.701 1.000 47.113 161 ILE DDD CA 1
ATOM 4803 C C . ILE D 1 173 ? -1.425 -9.508 -20.624 1.000 53.654 161 ILE DDD C 1
ATOM 4804 O O . ILE D 1 173 ? -1.072 -10.685 -20.569 1.000 61.267 161 ILE DDD O 1
ATOM 4809 N N . THR D 1 174 ? -0.776 -8.587 -21.344 1.000 53.471 162 THR DDD N 1
ATOM 4810 C CA . THR D 1 174 ? 0.436 -8.912 -22.155 1.000 59.847 162 THR DDD CA 1
ATOM 4811 C C . THR D 1 174 ? 1.634 -9.190 -21.253 1.000 65.079 162 THR DDD C 1
ATOM 4812 O O . THR D 1 174 ? 2.409 -10.105 -21.595 1.000 74.216 162 THR DDD O 1
ATOM 4816 N N . VAL D 1 175 ? 1.781 -8.438 -20.151 1.000 67.088 163 VAL DDD N 1
ATOM 4817 C CA . VAL D 1 175 ? 2.892 -8.565 -19.146 1.000 67.700 163 VAL DDD CA 1
ATOM 4818 C C . VAL D 1 175 ? 2.718 -9.850 -18.334 1.000 67.361 163 VAL DDD C 1
ATOM 4819 O O . VAL D 1 175 ? 3.738 -10.487 -17.980 1.000 73.980 163 VAL DDD O 1
ATOM 4823 N N . LYS D 1 176 ? 1.471 -10.179 -17.995 1.000 69.487 164 LYS DDD N 1
ATOM 4824 C CA . LYS D 1 176 ? 1.121 -11.494 -17.416 1.000 69.580 164 LYS DDD CA 1
ATOM 4825 C C . LYS D 1 176 ? 1.682 -12.585 -18.347 1.000 75.568 164 LYS DDD C 1
ATOM 4826 O O . LYS D 1 176 ? 2.383 -13.484 -17.854 1.000 79.436 164 LYS DDD O 1
ATOM 4828 N N . LEU D 1 177 ? 1.449 -12.461 -19.661 1.000 83.273 165 LEU DDD N 1
ATOM 4829 C CA . LEU D 1 177 ? 1.986 -13.383 -20.699 1.000 81.206 165 LEU DDD CA 1
ATOM 4830 C C . LEU D 1 177 ? 3.421 -12.986 -21.073 1.000 84.330 165 LEU DDD C 1
ATOM 4831 O O . LEU D 1 177 ? 4.371 -13.098 -20.292 1.000 79.878 165 LEU DDD O 1
#